Protein AF-A0AAU9R3P9-F1 (afdb_monomer_lite)

InterPro domains:
  IPR001670 Alcohol dehydrogenase, iron-type/glycerol dehydrogenase GldA [PF00465] (231-424)
  IPR016161 Aldehyde/histidinol dehydrogenase [SSF53720] (2-227)
  IPR016163 Aldehyde dehydrogenase, C-terminal [G3DSA:3.40.309.10] (1-178)
  IPR034789 Bifunctional aldehyde-alcohol dehydrogenase, C-terminal domain [cd08178] (229-650)
  IPR039697 Iron-type alcohol dehydrogenase-like [PTHR11496] (228-653)
  IPR056798 Fe-containing alcohol dehydrogenase-like, C-terminal [PF25137] (436-652)

Secondary structure (DSSP, 8-state):
-HHHHHHHHHHHHGGGG-STTS-SEEEEEHHHHHHHHHHHHHTTEEE--GGGHHHHHHHHB-TTSPBPTTTTT--HHHHHHHHT-PPPTT--EEEEE--GGGBTBGGGS---SSEEEEEEESSHHHHHHHHHHHIIIIITEEEEEE--S-T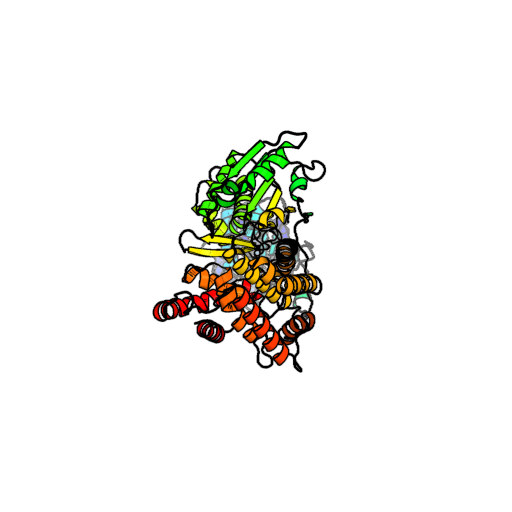T-THHHHHHHHS-EEEEEESS-HHHHTT-SSS-TTS---SSB--TGGGTSS--SB--GGGG----------PPP------SEEEESTTGGGGGG-TTT---SEEEEEE-HHHHHTTHHHHHHHHHHTSSSPPEEEEE--PPSS-BHHHHHHHHHHHHHH--SEEEEEESHHHHHHHHHHHHHHHHHTTSPTTGGG-HHHHHHHHHHHT---SSGGG-SS-PPPP-S-EEEEEE-SSS--GGGSSEEEEE-TTT--EEEEE-GGGS-SEEEE-GGGTTT--HHHHHHHHHHHHHHHHHHHHSTT--TTTHHHHHHHHHHHHHHHHHHHH--TTS--HHHHHHHHHHHHHHHHHHHHHHHH---HHHHHHHHHHHHH---HHHHHHHHHHHHHHHHT--SS--B---TT--S--HHHHHHHHHHHTT---SSHHHHHHHHHHHHHHHHHHTT----TGGGT--HHHHHHHHHHHHHHHHTSGGGGGSSB---HHHHHHHHHHT-

Radius of gyration: 39.22 Å; chains: 1; bounding box: 94×44×102 Å

pLDDT: mean 94.57, std 3.92, range [74.31, 98.88]

Organism: NCBI:txid83684

Foldseek 3Di:
DLLVLVLLVVLCPVLQLLQQQHALEAEAEPVCVVVSVVSNVVQAEDEDDPVLVVLLLPQQADPVLDGDPVAASDWPCVSCVVSVHDDDPSHTAYEYEDELVPCQGSSLERGNHSYYYYYYANDLVSSLVSQQSSCLRHNAQAEDEDEDPDPPPCVQVVSVVSHRHLYYHYSHRRSVPSQDDPPDPPADHASAADSDVRNPDHDSGHDDVVVVDPDDDDDDQDDDDADQFWAQAEAEEAPSLLVLLDVVNDDWAEEEEFEELVCVVVCVVVSNVVSQVNHPHRHHYDYDHHQDVQAAPVVLLVSLVVCLVRVGQEYEFEEAQSSLQSSLSSQLLNQVCVPDDPCCSVDPVSVVVVVVQQLDFDLDLVPRPDDRDADDRHAYEYEYLALAALSQTAQWHWHAYPPPRAIGIGGDSSSHGNYYHLHLVSNQPPALVRLQLRLLNLLQLLLFLLQWPQNDPVQNVLSLQLNLLSLVQSLLCSVADSVDGDPSNSVSSSSSSSSSNSSSSSCSRRPGALLQLQLSLCCSLPVDDSSLSSLLLVLLLLLLLLDDDPFAFQDDSRNPDSCSLVSQLVSLVSNVFDDPDSSRSSVSSSVSSVVVCVSSVRDNAPVVVPDDPVSLVVSLVVSLVSSLVDSRHNGGRTNDDSVRSSVSSVVRD

Structure (mmCIF, N/CA/C/O backbone):
data_AF-A0AAU9R3P9-F1
#
_entry.id   AF-A0AAU9R3P9-F1
#
loop_
_atom_site.group_PDB
_atom_site.id
_atom_site.type_symbol
_atom_site.label_atom_id
_atom_site.label_alt_id
_atom_site.label_comp_id
_atom_site.label_asym_id
_atom_site.label_entity_id
_atom_site.label_seq_id
_atom_site.pdbx_PDB_ins_code
_atom_site.Cartn_x
_atom_site.Cartn_y
_atom_site.Cartn_z
_atom_site.occupancy
_atom_site.B_iso_or_equiv
_atom_site.auth_seq_id
_atom_site.auth_comp_id
_atom_site.auth_asym_id
_atom_site.auth_atom_id
_atom_site.pdbx_PDB_model_num
ATOM 1 N N . MET A 1 1 ? -53.614 5.008 29.819 1.00 91.81 1 MET A N 1
ATOM 2 C CA . MET A 1 1 ? -53.687 5.827 31.048 1.00 91.81 1 MET A CA 1
ATOM 3 C C . MET A 1 1 ? -53.777 4.942 32.279 1.00 91.81 1 MET A C 1
ATOM 5 O O . MET A 1 1 ? -52.931 5.101 33.139 1.00 91.81 1 MET A O 1
ATOM 9 N N . ASP A 1 2 ? -54.703 3.973 32.334 1.00 95.38 2 ASP A N 1
ATOM 10 C CA . ASP A 1 2 ? -54.806 3.041 33.474 1.00 95.38 2 ASP A CA 1
ATOM 11 C C . ASP A 1 2 ? -53.493 2.323 33.787 1.00 95.38 2 ASP A C 1
ATOM 13 O O . ASP A 1 2 ? -53.038 2.381 34.923 1.00 95.38 2 ASP A O 1
ATOM 17 N N . ARG A 1 3 ? -52.843 1.738 32.768 1.00 95.62 3 ARG A N 1
ATOM 18 C CA . ARG A 1 3 ? -51.519 1.112 32.917 1.00 95.62 3 ARG A CA 1
ATOM 19 C C . ARG A 1 3 ? -50.468 2.092 33.435 1.00 95.62 3 ARG A C 1
ATOM 21 O O . ARG A 1 3 ? -49.790 1.780 34.392 1.00 95.62 3 ARG A O 1
ATOM 28 N N . ALA A 1 4 ? -50.387 3.292 32.861 1.00 96.06 4 ALA A N 1
ATOM 29 C CA . ALA A 1 4 ? -49.415 4.303 33.282 1.00 96.06 4 ALA A CA 1
ATOM 30 C C . ALA A 1 4 ? -49.564 4.698 34.764 1.00 96.06 4 ALA A C 1
ATOM 32 O O . ALA A 1 4 ? -48.572 4.956 35.432 1.00 96.06 4 ALA A O 1
ATOM 33 N N . VAL A 1 5 ? -50.799 4.746 35.276 1.00 97.25 5 VAL A N 1
ATOM 34 C CA . VAL A 1 5 ? -51.077 4.989 36.701 1.00 97.25 5 VAL A CA 1
ATOM 35 C C . VAL A 1 5 ? -50.683 3.777 37.548 1.00 97.25 5 VAL A C 1
ATOM 37 O O . VAL A 1 5 ? -50.031 3.945 38.573 1.00 97.25 5 VAL A O 1
ATOM 40 N N . GLU A 1 6 ? -51.061 2.566 37.129 1.00 96.50 6 GLU A N 1
ATOM 41 C CA . GLU A 1 6 ? -50.718 1.332 37.851 1.00 96.50 6 GLU A CA 1
ATOM 42 C C . GLU A 1 6 ? -49.212 1.084 37.901 1.00 96.50 6 GLU A C 1
ATOM 44 O O . GLU A 1 6 ? -48.701 0.786 38.971 1.00 96.50 6 GLU A O 1
ATOM 49 N N . ASP A 1 7 ? -48.492 1.261 36.794 1.00 96.88 7 ASP A N 1
ATOM 50 C CA . ASP A 1 7 ? -47.044 1.061 36.717 1.00 96.88 7 ASP A CA 1
ATOM 51 C C . ASP A 1 7 ? -46.312 2.013 37.673 1.00 96.88 7 ASP A C 1
ATOM 53 O O . ASP A 1 7 ? -45.493 1.570 38.479 1.00 96.88 7 ASP A O 1
ATOM 57 N N . ILE A 1 8 ? -46.666 3.305 37.663 1.00 96.75 8 ILE A N 1
ATOM 58 C CA . ILE A 1 8 ? -46.080 4.285 38.588 1.00 96.75 8 ILE A CA 1
ATOM 59 C C . ILE A 1 8 ? -46.396 3.899 40.037 1.00 96.75 8 ILE A C 1
ATOM 61 O O . ILE A 1 8 ? -45.496 3.868 40.870 1.00 96.75 8 ILE A O 1
ATOM 65 N N . LEU A 1 9 ? -47.651 3.584 40.374 1.00 96.81 9 LEU A N 1
ATOM 66 C CA . LEU A 1 9 ? -48.012 3.217 41.749 1.00 96.81 9 LEU A CA 1
ATOM 67 C C . LEU A 1 9 ? -47.352 1.911 42.196 1.00 96.81 9 LEU A C 1
ATOM 69 O O . LEU A 1 9 ? -46.888 1.831 43.331 1.00 96.81 9 LEU A O 1
ATOM 73 N N . LEU A 1 10 ? -47.282 0.910 41.321 1.00 96.38 10 LEU A N 1
ATOM 74 C CA . LEU A 1 10 ? -46.590 -0.350 41.562 1.00 96.38 10 LEU A CA 1
ATOM 75 C C . LEU A 1 10 ? -45.122 -0.086 41.885 1.00 96.38 10 LEU A C 1
ATOM 77 O O . LEU A 1 10 ? -44.631 -0.564 42.901 1.00 96.38 10 LEU A O 1
ATOM 81 N N . SER A 1 11 ? -44.454 0.724 41.067 1.00 95.19 11 SER A N 1
ATOM 82 C CA . SER A 1 11 ? -43.058 1.105 41.258 1.00 95.19 11 SER A CA 1
ATOM 83 C C . SER A 1 11 ? -42.848 1.899 42.554 1.00 95.19 11 SER A C 1
ATOM 85 O O . SER A 1 11 ? -41.958 1.582 43.341 1.00 95.19 11 SER A O 1
ATOM 87 N N . LYS A 1 12 ? -43.733 2.861 42.869 1.00 95.81 12 LYS A N 1
ATOM 88 C CA . LYS A 1 12 ? -43.656 3.634 44.121 1.00 95.81 12 LYS A CA 1
ATOM 89 C C . LYS A 1 12 ? -43.909 2.793 45.378 1.00 95.81 12 LYS A C 1
ATOM 91 O O . LYS A 1 12 ? -43.341 3.082 46.434 1.00 95.81 12 LYS A O 1
ATOM 96 N N . ARG A 1 13 ? -44.763 1.775 45.287 1.00 95.62 13 ARG A N 1
ATOM 97 C CA . ARG A 1 13 ? -45.092 0.862 46.394 1.00 95.62 13 ARG A CA 1
ATOM 98 C C . ARG A 1 13 ? -44.073 -0.253 46.561 1.00 95.62 13 ARG A C 1
ATOM 100 O O . ARG A 1 13 ? -43.902 -0.751 47.673 1.00 95.62 13 ARG A O 1
ATOM 107 N N . PHE A 1 14 ? -43.411 -0.653 45.480 1.00 94.56 14 PHE A N 1
ATOM 108 C CA . PHE A 1 14 ? -42.404 -1.699 45.512 1.00 94.56 14 PHE A CA 1
ATOM 109 C C . PHE A 1 14 ? -41.240 -1.277 46.412 1.00 94.56 14 PHE A C 1
ATOM 111 O O . PHE A 1 14 ? -40.575 -0.273 46.159 1.00 94.56 14 PHE A O 1
ATOM 118 N N . ASP A 1 15 ? -41.061 -2.014 47.510 1.00 92.19 15 ASP A N 1
ATOM 119 C CA . ASP A 1 15 ? -40.084 -1.725 48.567 1.00 92.19 15 ASP A CA 1
ATOM 120 C C . ASP A 1 15 ? -40.103 -0.254 49.039 1.00 92.19 15 ASP A C 1
ATOM 122 O O . ASP A 1 15 ? -39.068 0.370 49.266 1.00 92.19 15 ASP A O 1
ATOM 126 N N . ASN A 1 16 ? -41.303 0.348 49.098 1.00 94.38 16 ASN A N 1
ATOM 127 C CA . ASN A 1 16 ? -41.510 1.769 49.406 1.00 94.38 16 ASN A CA 1
ATOM 128 C C . ASN A 1 16 ? -40.603 2.721 48.594 1.00 94.38 16 ASN A C 1
ATOM 130 O O . ASN A 1 16 ? -40.129 3.727 49.123 1.00 94.38 16 ASN A O 1
ATOM 134 N N . SER A 1 17 ? -40.367 2.428 47.309 1.00 93.00 17 SER A N 1
ATOM 135 C CA . SER A 1 17 ? -39.492 3.198 46.409 1.00 93.00 17 SER A CA 1
ATOM 136 C C . SER A 1 17 ? -38.008 3.235 46.792 1.00 93.00 17 SER A C 1
ATOM 138 O O . SER A 1 17 ? -37.302 4.156 46.380 1.00 93.00 17 SER A O 1
ATOM 140 N N . MET A 1 18 ? -37.519 2.281 47.585 1.00 90.94 18 MET A N 1
ATOM 141 C CA . MET A 1 18 ? -36.104 2.227 47.973 1.00 90.94 18 MET A CA 1
ATOM 142 C C . MET A 1 18 ? -35.176 1.930 46.785 1.00 90.94 18 MET A C 1
ATOM 144 O O . MET A 1 18 ? -34.020 2.349 46.774 1.00 90.94 18 MET A O 1
ATOM 148 N N . VAL A 1 19 ? -35.685 1.242 45.760 1.00 90.31 19 VAL A N 1
ATOM 149 C CA . VAL A 1 19 ? -34.927 0.878 44.556 1.00 90.31 19 VAL A CA 1
ATOM 150 C C . VAL A 1 19 ? -34.511 2.132 43.780 1.00 90.31 19 VAL A C 1
ATOM 152 O O . VAL A 1 19 ? -35.356 2.959 43.438 1.00 90.31 19 VAL A O 1
ATOM 155 N N . CYS A 1 20 ? -33.228 2.244 43.426 1.00 85.44 20 CYS A N 1
ATOM 156 C CA . CYS A 1 20 ? -32.659 3.423 42.755 1.00 85.44 20 CYS A CA 1
ATOM 157 C C . CYS A 1 20 ? -33.290 3.744 41.390 1.00 85.44 20 CYS A C 1
ATOM 159 O O . CYS A 1 20 ? -33.312 4.897 40.972 1.00 85.44 20 CYS A O 1
ATOM 161 N N . ALA A 1 21 ? -33.827 2.739 40.692 1.00 90.19 21 ALA A N 1
ATOM 162 C CA . ALA A 1 21 ? -34.501 2.939 39.414 1.00 90.19 21 ALA A CA 1
ATOM 163 C C . ALA A 1 21 ? -35.884 3.596 39.550 1.00 90.19 21 ALA A C 1
ATOM 165 O O . ALA A 1 21 ? -36.394 4.077 38.550 1.00 90.19 21 ALA A O 1
ATOM 166 N N . THR A 1 22 ? -36.482 3.644 40.745 1.00 93.44 22 THR A N 1
ATOM 167 C CA . THR A 1 22 ? -37.861 4.117 40.948 1.00 93.44 22 THR A CA 1
ATOM 168 C C . THR A 1 22 ? -38.086 5.547 40.441 1.00 93.44 22 THR A C 1
ATOM 170 O O . THR A 1 22 ? -37.246 6.432 40.615 1.00 93.44 22 THR A O 1
ATOM 173 N N . GLU A 1 23 ? -39.271 5.813 39.890 1.00 94.69 23 GLU A N 1
ATOM 174 C CA . GLU A 1 23 ? -39.679 7.127 39.408 1.00 94.69 23 GLU A CA 1
ATOM 175 C C . GLU A 1 23 ? -39.674 8.140 40.562 1.00 94.69 23 GLU A C 1
ATOM 177 O O . GLU A 1 23 ? -40.444 8.075 41.530 1.00 94.69 23 GLU A O 1
ATOM 182 N N . ASN A 1 24 ? -38.784 9.122 40.448 1.00 95.12 24 ASN A N 1
ATOM 183 C CA . ASN A 1 24 ? -38.712 10.254 41.370 1.00 95.12 24 ASN A CA 1
ATOM 184 C C . ASN A 1 24 ? -39.645 11.396 40.946 1.00 95.12 24 ASN A C 1
ATOM 186 O O . ASN A 1 24 ? -40.074 12.194 41.788 1.00 95.12 24 ASN A O 1
ATOM 190 N N . SER A 1 25 ? -39.957 11.465 39.651 1.00 96.81 25 SER A N 1
ATOM 191 C CA . SER A 1 25 ? -40.741 12.528 39.034 1.00 96.81 25 SER A CA 1
ATOM 192 C C . SER A 1 25 ? -41.579 11.977 37.880 1.00 96.81 25 SER A C 1
ATOM 194 O O . SER A 1 25 ? -41.093 11.166 37.099 1.00 96.81 25 SER A O 1
ATOM 196 N N . ALA A 1 26 ? -42.810 12.458 37.743 1.00 97.56 26 ALA A N 1
ATOM 197 C CA . ALA A 1 26 ? -43.695 12.217 36.613 1.00 97.56 26 ALA A CA 1
ATOM 198 C C . ALA A 1 26 ? -43.897 13.522 35.831 1.00 97.56 26 ALA A C 1
ATOM 200 O O . ALA A 1 26 ? -44.191 14.568 36.412 1.00 97.56 26 ALA A O 1
ATOM 201 N N . VAL A 1 27 ? -43.756 13.459 34.509 1.00 98.12 27 VAL A N 1
ATOM 202 C CA . VAL A 1 27 ? -44.003 14.580 33.595 1.00 98.12 27 VAL A CA 1
ATOM 203 C C . VAL A 1 27 ? -45.183 14.198 32.711 1.00 98.12 27 VAL A C 1
ATOM 205 O O . VAL A 1 27 ? -45.115 13.208 31.989 1.00 98.12 27 VAL A O 1
ATOM 208 N N . VAL A 1 28 ? -46.283 14.944 32.806 1.00 98.00 28 VAL A N 1
ATOM 209 C CA . VAL A 1 28 ? -47.566 14.569 32.196 1.00 98.00 28 VAL A CA 1
ATOM 210 C C . VAL A 1 28 ? -48.052 15.682 31.274 1.00 98.00 28 VAL A C 1
ATOM 212 O O . VAL A 1 28 ? -48.094 16.848 31.672 1.00 98.00 28 VAL A O 1
ATOM 215 N N . GLU A 1 29 ? -48.431 15.328 30.045 1.00 96.94 29 GLU A N 1
ATOM 216 C CA . GLU A 1 29 ? -48.928 16.288 29.054 1.00 96.94 29 GLU A CA 1
ATOM 217 C C . GLU A 1 29 ? -50.248 16.940 29.498 1.00 96.94 29 GLU A C 1
ATOM 219 O O . GLU A 1 29 ? -51.163 16.286 30.015 1.00 96.94 29 GLU A O 1
ATOM 224 N N . ALA A 1 30 ? -50.369 18.245 29.250 1.00 97.06 30 ALA A N 1
ATOM 225 C CA . ALA A 1 30 ? -51.489 19.069 29.685 1.00 97.06 30 ALA A CA 1
ATOM 226 C C . ALA A 1 30 ? -52.885 18.518 29.322 1.00 97.06 30 ALA A C 1
ATOM 228 O O . ALA A 1 30 ? -53.753 18.592 30.195 1.00 97.06 30 ALA A O 1
ATOM 229 N N . PRO A 1 31 ? -53.128 17.928 28.127 1.00 96.25 31 PRO A N 1
ATOM 230 C CA . PRO A 1 31 ? -54.450 17.413 27.755 1.00 96.25 31 PRO A CA 1
ATOM 231 C C . PRO A 1 31 ? -54.956 16.252 28.621 1.00 96.25 31 PRO A C 1
ATOM 233 O O . PRO A 1 31 ? -56.162 16.020 28.685 1.00 96.25 31 PRO A O 1
ATOM 236 N N . ILE A 1 32 ? -54.057 15.503 29.269 1.00 96.19 32 ILE A N 1
ATOM 237 C CA . ILE A 1 32 ? -54.408 14.322 30.076 1.00 96.19 32 ILE A CA 1
ATOM 238 C C . ILE A 1 32 ? -54.135 14.505 31.573 1.00 96.19 32 ILE A C 1
ATOM 240 O O . ILE A 1 32 ? -54.526 13.644 32.360 1.00 96.19 32 ILE A O 1
ATOM 244 N N . TYR A 1 33 ? -53.494 15.610 31.963 1.00 97.81 33 TYR A N 1
ATOM 245 C CA . TYR A 1 33 ? -52.999 15.861 33.318 1.00 97.81 33 TYR A CA 1
ATOM 246 C C . TYR A 1 33 ? -54.072 15.703 34.399 1.00 97.81 33 TYR A C 1
ATOM 248 O O . TYR A 1 33 ? -53.906 14.900 35.314 1.00 97.81 33 TYR A O 1
ATOM 256 N N . ASP A 1 34 ? -55.187 16.429 34.280 1.00 97.50 34 ASP A N 1
ATOM 257 C CA . ASP A 1 34 ? -56.200 16.490 35.342 1.00 97.50 34 ASP A CA 1
ATOM 258 C C . ASP A 1 34 ? -56.868 15.116 35.540 1.00 97.50 34 ASP A C 1
ATOM 260 O O . ASP A 1 34 ? -57.086 14.667 36.667 1.00 97.50 34 ASP A O 1
ATOM 264 N N . LYS A 1 35 ? -57.109 14.396 34.434 1.00 97.75 35 LYS A N 1
ATOM 265 C CA . LYS A 1 35 ? -57.642 13.029 34.460 1.00 97.75 35 LYS A CA 1
ATOM 266 C C . LYS A 1 35 ? -56.644 12.048 35.080 1.00 97.75 35 LYS A C 1
ATOM 268 O O . LYS A 1 35 ? -57.033 11.246 35.924 1.00 97.75 35 LYS A O 1
ATOM 273 N N . TRP A 1 36 ? -55.373 12.113 34.683 1.00 97.94 36 TRP A N 1
ATOM 274 C CA . TRP A 1 36 ? -54.317 11.265 35.240 1.00 97.94 36 TRP A CA 1
ATOM 275 C C . TRP A 1 36 ? -54.146 11.498 36.749 1.00 97.94 36 TRP A C 1
ATOM 277 O O . TRP A 1 36 ? -54.081 10.537 37.513 1.00 97.94 36 TRP A O 1
ATOM 287 N N . LEU A 1 37 ? -54.157 12.760 37.191 1.00 97.94 37 LEU A N 1
ATOM 288 C CA . LEU A 1 37 ? -54.019 13.129 38.600 1.00 97.94 37 LEU A CA 1
ATOM 289 C C . LEU A 1 37 ? -55.195 12.619 39.441 1.00 97.94 37 LEU A C 1
ATOM 291 O O . LEU A 1 37 ? -54.985 12.110 40.542 1.00 97.94 37 LEU A O 1
ATOM 295 N N . GLN A 1 38 ? -56.424 12.712 38.924 1.00 97.88 38 GLN A N 1
ATOM 296 C CA . GLN A 1 38 ? -57.592 12.133 39.587 1.00 97.88 38 GLN A CA 1
ATOM 297 C C . GLN A 1 38 ? -57.449 10.611 39.729 1.00 97.88 38 GLN A C 1
ATOM 299 O O . GLN A 1 38 ? -57.604 10.088 40.828 1.00 97.88 38 GLN A O 1
ATOM 304 N N . MET A 1 39 ? -57.053 9.912 38.661 1.00 98.19 39 MET A N 1
ATOM 305 C CA . MET A 1 39 ? -56.862 8.456 38.686 1.00 98.19 39 MET A CA 1
ATOM 306 C C . MET A 1 39 ? -55.775 8.008 39.674 1.00 98.19 39 MET A C 1
ATOM 308 O O . MET A 1 39 ? -55.949 7.000 40.357 1.00 98.19 39 MET A O 1
ATOM 312 N N . MET A 1 40 ? -54.667 8.751 39.780 1.00 98.06 40 MET A N 1
ATOM 313 C CA . MET A 1 40 ? -53.643 8.507 40.803 1.00 98.06 40 MET A CA 1
ATOM 314 C C . MET A 1 40 ? -54.239 8.630 42.211 1.00 98.06 40 MET A C 1
ATOM 316 O O . MET A 1 40 ? -54.001 7.776 43.068 1.00 98.06 40 MET A O 1
ATOM 320 N N . GLN A 1 41 ? -55.037 9.677 42.451 1.00 97.25 41 GLN A N 1
ATOM 321 C CA . GLN A 1 41 ? -55.662 9.904 43.752 1.00 97.25 41 GLN A CA 1
ATOM 322 C C . GLN A 1 41 ? -56.688 8.826 44.109 1.00 97.25 41 GLN A C 1
ATOM 324 O O . GLN A 1 41 ? -56.682 8.334 45.241 1.00 97.25 41 GLN A O 1
ATOM 329 N N . ASP A 1 42 ? -57.523 8.412 43.160 1.00 97.06 42 ASP A N 1
ATOM 330 C CA . ASP A 1 42 ? -58.526 7.359 43.359 1.00 97.06 42 ASP A CA 1
ATOM 331 C C . ASP A 1 42 ? -57.883 6.026 43.766 1.00 97.06 42 ASP A C 1
ATOM 333 O O . ASP A 1 42 ? -58.467 5.251 44.519 1.00 97.06 42 ASP A O 1
ATOM 337 N N . LYS A 1 43 ? -56.643 5.785 43.325 1.00 96.50 43 LYS A N 1
ATOM 338 C CA . LYS A 1 43 ? -55.887 4.558 43.600 1.00 96.50 43 LYS A CA 1
ATOM 339 C C . LYS A 1 43 ? -54.931 4.645 44.789 1.00 96.50 43 LYS A C 1
ATOM 341 O O . LYS A 1 43 ? -54.086 3.768 44.934 1.00 96.50 43 LYS A O 1
ATOM 346 N N . GLY A 1 44 ? -55.060 5.653 45.654 1.00 94.38 44 GLY A N 1
ATOM 347 C CA . GLY A 1 44 ? -54.313 5.737 46.921 1.00 94.38 44 GLY A CA 1
ATOM 348 C C . GLY A 1 44 ? -53.180 6.767 46.953 1.00 94.38 44 GLY A C 1
ATOM 349 O O . GLY A 1 44 ? -52.598 6.994 48.012 1.00 94.38 44 GLY A O 1
ATOM 350 N N . ALA A 1 45 ? -52.910 7.483 45.857 1.00 97.56 45 ALA A N 1
ATOM 351 C CA . ALA A 1 45 ? -52.016 8.636 45.921 1.00 97.56 45 ALA A CA 1
ATOM 352 C C . ALA A 1 45 ? -52.701 9.841 46.596 1.00 97.56 45 ALA A C 1
ATOM 354 O O . ALA A 1 45 ? -53.929 9.999 46.573 1.00 97.56 45 ALA A O 1
ATOM 355 N N . TYR A 1 46 ? -51.910 10.718 47.203 1.00 97.88 46 TYR A N 1
ATOM 356 C CA . TYR A 1 46 ? -52.382 11.915 47.885 1.00 97.88 46 TYR A CA 1
ATOM 357 C C . TYR A 1 46 ? -51.652 13.144 47.364 1.00 97.88 46 TYR A C 1
ATOM 359 O O . TYR A 1 46 ? -50.443 13.272 47.545 1.00 97.88 46 TYR A O 1
ATOM 367 N N . LEU A 1 47 ? -52.394 14.055 46.731 1.00 97.62 47 LEU A N 1
ATOM 368 C CA . LEU A 1 47 ? -51.872 15.371 46.392 1.00 97.62 47 LEU A CA 1
ATOM 369 C C . LEU A 1 47 ? -51.699 16.180 47.675 1.00 97.62 47 LEU A C 1
ATOM 371 O O . LEU A 1 47 ? -52.674 16.585 48.311 1.00 97.62 47 LEU A O 1
ATOM 375 N N . VAL A 1 48 ? -50.446 16.394 48.060 1.00 97.44 48 VAL A N 1
ATOM 376 C CA . VAL A 1 48 ? -50.121 17.095 49.296 1.00 97.44 48 VAL A CA 1
ATOM 377 C C . VAL A 1 48 ? -50.523 18.573 49.159 1.00 97.44 48 VAL A C 1
ATOM 379 O O . VAL A 1 48 ? -50.257 19.199 48.132 1.00 97.44 48 VAL A O 1
ATOM 382 N N . PRO A 1 49 ? -51.150 19.191 50.174 1.00 96.44 49 PRO A N 1
ATOM 383 C CA . PRO A 1 49 ? -51.380 20.631 50.170 1.00 96.44 49 PRO A CA 1
ATOM 384 C C . PRO A 1 49 ? -50.055 21.408 50.162 1.00 96.44 49 PRO A C 1
ATOM 386 O O . PRO A 1 49 ? -49.177 21.141 50.980 1.00 96.44 49 PRO A O 1
ATOM 389 N N . LYS A 1 50 ? -49.931 22.444 49.319 1.00 95.19 50 LYS A N 1
ATOM 390 C CA . LYS A 1 50 ? -48.690 23.246 49.183 1.00 95.19 50 LYS A CA 1
ATOM 391 C C . LYS A 1 50 ? -48.136 23.788 50.510 1.00 95.19 50 LYS A C 1
ATOM 393 O O . LYS A 1 50 ? -46.926 23.899 50.667 1.00 95.19 50 LYS A O 1
ATOM 398 N N . LYS A 1 51 ? -49.003 24.071 51.490 1.00 95.38 51 LYS A N 1
ATOM 399 C CA . LYS A 1 51 ? -48.616 24.513 52.846 1.00 95.38 51 LYS A CA 1
ATOM 400 C C . LYS A 1 51 ? -47.741 23.504 53.610 1.00 95.38 51 LYS A C 1
ATOM 402 O O . LYS A 1 51 ? -47.034 23.901 54.530 1.00 95.38 51 LYS A O 1
ATOM 407 N N . ASP A 1 52 ? -47.803 22.223 53.250 1.00 96.62 52 ASP A N 1
ATOM 408 C CA . ASP A 1 52 ? -47.096 21.132 53.928 1.00 96.62 52 ASP A CA 1
ATOM 409 C C . ASP A 1 52 ? -45.852 20.657 53.148 1.00 96.62 52 ASP A C 1
ATOM 411 O O . ASP A 1 52 ? -45.094 19.830 53.654 1.00 96.62 52 ASP A O 1
ATOM 415 N N . TYR A 1 53 ? -45.584 21.216 51.957 1.00 96.75 53 TYR A N 1
ATOM 416 C CA . TYR A 1 53 ? -44.416 20.867 51.132 1.00 96.75 53 TYR A CA 1
ATOM 417 C C . TYR A 1 53 ? -43.103 21.080 51.880 1.00 96.75 53 TYR A C 1
ATOM 419 O O . TYR A 1 53 ? -42.264 20.186 51.905 1.00 96.75 53 TYR A O 1
ATOM 427 N N . GLN A 1 54 ? -42.942 22.246 52.513 1.00 95.75 54 GLN A N 1
ATOM 428 C CA . GLN A 1 54 ? -41.697 22.613 53.186 1.00 95.75 54 GLN A CA 1
ATOM 429 C C . GLN A 1 54 ? -41.382 21.670 54.352 1.00 95.75 54 GLN A C 1
ATOM 431 O O . GLN A 1 54 ? -40.250 21.225 54.489 1.00 95.75 54 GLN A O 1
ATOM 436 N N . LYS A 1 55 ? -42.395 21.292 55.143 1.00 96.19 55 LYS A N 1
ATOM 437 C CA . LYS A 1 55 ? -42.225 20.358 56.266 1.00 96.19 55 LYS A CA 1
ATOM 438 C C . LYS A 1 55 ? -41.701 19.002 55.799 1.00 96.19 55 LYS A C 1
ATOM 440 O O . LYS A 1 55 ? -40.770 18.461 56.386 1.00 96.19 55 LYS A O 1
ATOM 445 N N . LEU A 1 56 ? -42.292 18.468 54.729 1.00 96.44 56 LEU A N 1
ATOM 446 C CA . LEU A 1 56 ? -41.869 17.197 54.143 1.00 96.44 56 LEU A CA 1
ATOM 447 C C . LEU A 1 56 ? -40.492 17.328 53.491 1.00 96.44 56 LEU A C 1
ATOM 449 O O . LEU A 1 56 ? -39.657 16.452 53.674 1.00 96.44 56 LEU A O 1
ATOM 453 N N . ALA A 1 57 ? -40.217 18.428 52.790 1.00 95.69 57 ALA A N 1
ATOM 454 C CA . ALA A 1 57 ? -38.913 18.677 52.187 1.00 95.69 57 ALA A CA 1
ATOM 455 C C . ALA A 1 57 ? -37.791 18.762 53.239 1.00 95.69 57 ALA A C 1
ATOM 457 O O . ALA A 1 57 ? -36.734 18.162 53.064 1.00 95.69 57 ALA A O 1
ATOM 458 N N . ASP A 1 58 ? -38.012 19.463 54.350 1.00 94.69 58 ASP A N 1
ATOM 459 C CA . ASP A 1 58 ? -37.013 19.599 55.414 1.00 94.69 58 ASP A CA 1
ATOM 460 C C . ASP A 1 58 ? -36.803 18.310 56.202 1.00 94.69 58 ASP A C 1
ATOM 462 O O . ASP A 1 58 ? -35.688 18.029 56.638 1.00 94.69 58 ASP A O 1
ATOM 466 N N . PHE A 1 59 ? -37.850 17.500 56.345 1.00 95.38 59 PHE A N 1
ATOM 467 C CA . PHE A 1 59 ? -37.736 16.199 56.989 1.00 95.38 59 PHE A CA 1
ATOM 468 C C . PHE A 1 59 ? -37.059 15.151 56.091 1.00 95.38 59 PHE A C 1
ATOM 470 O O . PHE A 1 59 ? -36.238 14.366 56.566 1.00 95.38 59 PHE A O 1
ATOM 477 N N . VAL A 1 60 ? -37.378 15.129 54.793 1.00 95.56 60 VAL A N 1
ATOM 478 C CA . VAL A 1 60 ? -36.899 14.103 53.852 1.00 95.56 60 VAL A CA 1
ATOM 479 C C . VAL A 1 60 ? -35.474 14.367 53.376 1.00 95.56 60 VAL A C 1
ATOM 481 O O . VAL A 1 60 ? -34.719 13.412 53.218 1.00 95.56 60 VAL A O 1
ATOM 484 N N . PHE A 1 61 ? -35.085 15.628 53.167 1.00 96.25 61 PHE A N 1
ATOM 485 C CA . PHE A 1 61 ? -33.805 15.972 52.543 1.00 96.25 61 PHE A CA 1
ATOM 486 C C . PHE A 1 61 ? -32.897 16.787 53.467 1.00 96.25 61 PHE A C 1
ATOM 488 O O . PHE A 1 61 ? -33.337 17.710 54.153 1.00 96.25 61 PHE A O 1
ATOM 495 N N . ASN A 1 62 ? -31.598 16.503 53.407 1.00 93.81 62 ASN A N 1
ATOM 496 C CA . ASN A 1 62 ? -30.559 17.326 54.024 1.00 93.81 62 ASN A CA 1
ATOM 497 C C . ASN A 1 62 ? -30.246 18.591 53.194 1.00 93.81 62 ASN A C 1
ATOM 499 O O . ASN A 1 62 ? -30.777 18.800 52.101 1.00 93.81 62 ASN A O 1
ATOM 503 N N . ASP A 1 63 ? -29.325 19.421 53.686 1.00 91.00 63 ASP A N 1
ATOM 504 C CA . ASP A 1 63 ? -28.913 20.675 53.030 1.00 91.00 63 ASP A CA 1
ATOM 505 C C . ASP A 1 63 ? -28.212 20.473 51.678 1.00 91.00 63 ASP A C 1
ATOM 507 O O . ASP A 1 63 ? -28.162 21.386 50.860 1.00 91.00 63 ASP A O 1
ATOM 511 N N . LYS A 1 64 ? -27.686 19.271 51.411 1.00 90.31 64 LYS A N 1
ATOM 512 C CA . LYS A 1 64 ? -27.121 18.886 50.106 1.00 90.31 64 LYS A CA 1
ATOM 513 C C . LYS A 1 64 ? -28.166 18.267 49.176 1.00 90.31 64 LYS A C 1
ATOM 515 O O . LYS A 1 64 ? -27.806 17.724 48.135 1.00 90.31 64 LYS A O 1
ATOM 520 N N . HIS A 1 65 ? -29.437 18.321 49.567 1.00 92.19 65 HIS A N 1
ATOM 521 C CA . HIS A 1 65 ? -30.571 17.748 48.853 1.00 92.19 65 HIS A CA 1
ATOM 522 C C . HIS A 1 65 ? -30.460 16.226 48.649 1.00 92.19 65 HIS A C 1
ATOM 524 O O . HIS A 1 65 ? -31.004 15.690 47.686 1.00 92.19 65 HIS A O 1
ATOM 530 N N . GLY A 1 66 ? -29.743 15.536 49.540 1.00 91.38 66 GLY A N 1
ATOM 531 C CA . GLY A 1 66 ? -29.749 14.077 49.633 1.00 91.38 66 GLY A CA 1
ATOM 532 C C . GLY A 1 66 ? -30.783 13.601 50.651 1.00 91.38 66 GLY A C 1
ATOM 533 O O . GLY A 1 66 ? -31.079 14.314 51.611 1.00 91.38 66 GLY A O 1
ATOM 534 N N . VAL A 1 67 ? -31.309 12.393 50.458 1.00 92.88 67 VAL A N 1
ATOM 535 C CA . VAL A 1 67 ? -32.292 11.780 51.363 1.00 92.88 67 VAL A CA 1
ATOM 536 C C . VAL A 1 67 ? -31.680 11.573 52.754 1.00 92.88 67 VAL A C 1
ATOM 538 O O . VAL A 1 67 ? -30.557 11.082 52.892 1.00 92.88 67 VAL A O 1
ATOM 541 N N . ASN A 1 68 ? -32.406 11.959 53.802 1.00 92.56 68 ASN A N 1
ATOM 542 C CA . ASN A 1 68 ? -32.006 11.738 55.186 1.00 92.56 68 ASN A CA 1
ATOM 543 C C . ASN A 1 68 ? -31.997 10.234 55.505 1.00 92.56 68 ASN A C 1
ATOM 545 O O . ASN A 1 68 ? -32.918 9.505 55.145 1.00 92.56 68 ASN A O 1
ATOM 549 N N . GLY A 1 69 ? -30.972 9.777 56.234 1.00 83.88 69 GLY A N 1
ATOM 550 C CA . GLY A 1 69 ? -30.732 8.356 56.528 1.00 83.88 69 GLY A CA 1
ATOM 551 C C . GLY A 1 69 ? -31.947 7.526 56.987 1.00 83.88 69 GLY A C 1
ATOM 552 O O . GLY A 1 69 ? -32.099 6.416 56.486 1.00 83.88 69 GLY A O 1
ATOM 553 N N . PRO A 1 70 ? -32.832 8.014 57.882 1.00 88.75 70 PRO A N 1
ATOM 554 C CA . PRO A 1 70 ? -33.985 7.234 58.334 1.00 88.75 70 PRO A CA 1
ATOM 555 C C . PRO A 1 70 ? -35.172 7.227 57.358 1.00 88.75 70 PRO A C 1
ATOM 557 O O . PRO A 1 70 ? -36.192 6.643 57.690 1.00 88.75 70 PRO A O 1
ATOM 560 N N . VAL A 1 71 ? -35.100 7.900 56.205 1.00 92.56 71 VAL A N 1
ATOM 561 C CA . VAL A 1 71 ? -36.260 8.099 55.315 1.00 92.56 71 VAL A CA 1
ATOM 562 C C . VAL A 1 71 ? -36.304 7.100 54.159 1.00 92.56 71 VAL A C 1
ATOM 564 O O . VAL A 1 71 ? -37.391 6.745 53.699 1.00 92.56 71 VAL A O 1
ATOM 567 N N . ALA A 1 72 ? -35.146 6.631 53.691 1.00 92.06 72 ALA A N 1
ATOM 568 C CA . ALA A 1 72 ? -35.071 5.723 52.550 1.00 92.06 72 ALA A CA 1
ATOM 569 C C . ALA A 1 72 ? -35.835 4.409 52.822 1.00 92.06 72 ALA A C 1
ATOM 571 O O . ALA A 1 72 ? -35.607 3.755 53.838 1.00 92.06 72 ALA A O 1
ATOM 572 N N . GLY A 1 73 ? -36.747 4.032 51.921 1.00 92.50 73 GLY A N 1
ATOM 573 C CA . GLY A 1 73 ? -37.559 2.811 52.019 1.00 92.50 73 GLY A CA 1
ATOM 574 C C . GLY A 1 73 ? -38.631 2.809 53.115 1.00 92.50 73 GLY A C 1
ATOM 575 O O . GLY A 1 73 ? -39.229 1.767 53.399 1.00 92.50 73 GLY A O 1
ATOM 576 N N . ILE A 1 74 ? -38.912 3.954 53.741 1.00 95.00 74 ILE A N 1
ATOM 577 C CA . ILE A 1 74 ? -39.940 4.062 54.779 1.00 95.00 74 ILE A CA 1
ATOM 578 C C . ILE A 1 74 ? -41.281 4.522 54.191 1.00 95.00 74 ILE A C 1
ATOM 580 O O . ILE A 1 74 ? -41.347 5.329 53.266 1.00 95.00 74 ILE A O 1
ATOM 584 N N . SER A 1 75 ? -42.380 3.997 54.741 1.00 95.88 75 SER A N 1
ATOM 585 C CA . SER A 1 75 ? -43.744 4.301 54.288 1.00 95.88 75 SER A CA 1
ATOM 586 C C . SER A 1 75 ? -44.094 5.796 54.366 1.00 95.88 75 SER A C 1
ATOM 588 O O . SER A 1 75 ? -43.691 6.496 55.300 1.00 95.88 75 SER A O 1
ATOM 590 N N . ALA A 1 76 ? -44.950 6.268 53.451 1.00 96.12 76 ALA A N 1
ATOM 591 C CA . ALA A 1 76 ? -45.444 7.649 53.450 1.00 96.12 76 ALA A CA 1
ATOM 592 C C . ALA A 1 76 ? -46.106 8.059 54.775 1.00 96.12 76 ALA A C 1
ATOM 594 O O . ALA A 1 76 ? -45.946 9.194 55.215 1.00 96.12 76 ALA A O 1
ATOM 595 N N . ARG A 1 77 ? -46.824 7.137 55.433 1.00 96.12 77 ARG A N 1
ATOM 596 C CA . ARG A 1 77 ? -47.498 7.403 56.712 1.00 96.12 77 ARG A CA 1
ATOM 597 C C . ARG A 1 77 ? -46.509 7.804 57.799 1.00 96.12 77 ARG A C 1
ATOM 599 O O . ARG A 1 77 ? -46.692 8.839 58.429 1.00 96.12 77 ARG A O 1
ATOM 606 N N . TRP A 1 78 ? -45.443 7.027 57.957 1.00 96.38 78 TRP A N 1
ATOM 607 C CA . TRP A 1 78 ? -44.403 7.314 58.940 1.00 96.38 78 TRP A CA 1
ATOM 608 C C . TRP A 1 78 ? -43.698 8.643 58.640 1.00 96.38 78 TRP A C 1
ATOM 610 O O . TRP A 1 78 ? -43.490 9.444 59.550 1.00 96.38 78 TRP A O 1
ATOM 620 N N . ILE A 1 79 ? -43.397 8.919 57.363 1.00 96.88 79 ILE A N 1
ATOM 621 C CA . ILE A 1 79 ? -42.793 10.191 56.931 1.00 96.88 79 ILE A CA 1
ATOM 622 C C . ILE A 1 79 ? -43.705 11.368 57.304 1.00 96.88 79 ILE A C 1
ATOM 624 O O . ILE A 1 79 ? -43.242 12.352 57.876 1.00 96.88 79 ILE A O 1
ATOM 628 N N . CYS A 1 80 ? -45.005 11.263 57.024 1.00 96.94 80 CYS A N 1
ATOM 629 C CA . CYS A 1 80 ? -45.988 12.282 57.378 1.00 96.94 80 CYS A CA 1
ATOM 630 C C . CYS A 1 80 ? -46.085 12.503 58.898 1.00 96.94 80 CYS A C 1
ATOM 632 O O . CYS A 1 80 ? -46.052 13.652 59.338 1.00 96.94 80 CYS A O 1
ATOM 634 N N . GLU A 1 81 ? -46.134 11.433 59.698 1.00 95.88 81 GLU A N 1
ATOM 635 C CA . GLU A 1 81 ? -46.183 11.509 61.167 1.00 95.88 81 GLU A CA 1
ATOM 636 C C . GLU A 1 81 ? -44.981 12.268 61.747 1.00 95.88 81 GLU A C 1
ATOM 638 O O . GLU A 1 81 ? -45.154 13.149 62.590 1.00 95.88 81 GLU A O 1
ATOM 643 N N . HIS A 1 82 ? -43.774 11.993 61.247 1.00 95.62 82 HIS A N 1
ATOM 644 C CA . HIS A 1 82 ? -42.544 12.618 61.741 1.00 95.62 82 HIS A CA 1
ATOM 645 C C . HIS A 1 82 ? -42.311 14.025 61.173 1.00 95.62 82 HIS A C 1
ATOM 647 O O . HIS A 1 82 ? -41.678 14.853 61.826 1.00 95.62 82 HIS A O 1
ATOM 653 N N . ALA A 1 83 ? -42.874 14.334 60.001 1.00 95.31 83 ALA A N 1
ATOM 654 C CA . ALA A 1 83 ? -42.878 15.680 59.426 1.00 95.31 83 ALA A CA 1
ATOM 655 C C . ALA A 1 83 ? -43.999 16.586 59.984 1.00 95.31 83 ALA A C 1
ATOM 657 O O . ALA A 1 83 ? -44.082 17.761 59.620 1.00 95.31 83 ALA A O 1
ATOM 658 N N . GLY A 1 84 ? -44.890 16.067 60.841 1.00 94.81 84 GLY A N 1
ATOM 659 C CA . GLY A 1 84 ? -46.021 16.827 61.385 1.00 94.81 84 GLY A CA 1
ATOM 660 C C . GLY A 1 84 ? -47.100 17.147 60.341 1.00 94.81 84 GLY A C 1
ATOM 661 O O . GLY A 1 84 ? -47.657 18.252 60.325 1.00 94.81 84 GLY A O 1
ATOM 662 N N . VAL A 1 85 ? -47.371 16.194 59.446 1.00 95.62 85 VAL A N 1
ATOM 663 C CA . VAL A 1 85 ? -48.381 16.265 58.383 1.00 95.62 85 VAL A CA 1
ATOM 664 C C . VAL A 1 85 ? -49.374 15.115 58.555 1.00 95.62 85 VAL A C 1
ATOM 666 O O . VAL A 1 85 ? -48.986 13.972 58.768 1.00 95.62 85 VAL A O 1
ATOM 669 N N . THR A 1 86 ? -50.674 15.388 58.456 1.00 93.62 86 THR A N 1
ATOM 670 C CA . THR A 1 86 ? -51.704 14.340 58.539 1.00 93.62 86 THR A CA 1
ATOM 671 C C . THR A 1 86 ? -51.941 13.716 57.165 1.00 93.62 86 THR A C 1
ATOM 673 O O . THR A 1 86 ? -52.337 14.413 56.229 1.00 93.62 86 THR A O 1
ATOM 676 N N . LEU A 1 87 ? -51.733 12.401 57.050 1.00 95.06 87 LEU A N 1
ATOM 677 C CA . LEU A 1 87 ? -52.043 11.622 55.850 1.00 95.06 87 LEU A CA 1
ATOM 678 C C . LEU A 1 87 ? -53.451 11.008 55.970 1.00 95.06 87 LEU A C 1
ATOM 680 O O . LEU A 1 87 ? -53.699 10.303 56.951 1.00 95.06 87 LEU A O 1
ATOM 684 N N . PRO A 1 88 ? -54.375 11.240 55.016 1.00 94.81 88 PRO A N 1
ATOM 685 C CA . PRO A 1 88 ? -55.693 10.609 55.039 1.00 94.81 88 PRO A CA 1
ATOM 686 C C . PRO A 1 88 ? -55.633 9.074 55.007 1.00 94.81 88 PRO A C 1
ATOM 688 O O . PRO A 1 88 ? -54.685 8.474 54.494 1.00 94.81 88 PRO A O 1
ATOM 691 N N . GLU A 1 89 ? -56.669 8.424 55.540 1.00 93.19 89 GLU A N 1
ATOM 692 C CA . GLU A 1 89 ? -56.775 6.964 55.517 1.00 93.19 89 GLU A CA 1
ATOM 693 C C . GLU A 1 89 ? -56.829 6.426 54.075 1.00 93.19 89 GLU A C 1
ATOM 695 O O . GLU A 1 89 ? -57.373 7.066 53.175 1.00 93.19 89 GLU A O 1
ATOM 700 N N . GLY A 1 90 ? -56.212 5.264 53.839 1.00 93.06 90 GLY A N 1
ATOM 701 C CA . GLY A 1 90 ? -56.130 4.648 52.509 1.00 93.06 90 GLY A CA 1
ATOM 702 C C . GLY A 1 90 ? -55.131 5.295 51.539 1.00 93.06 90 GLY A C 1
ATOM 703 O O . GLY A 1 90 ? -55.072 4.875 50.386 1.00 93.06 90 GLY A O 1
ATOM 704 N N . LYS A 1 91 ? -54.352 6.298 51.973 1.00 96.50 91 LYS A N 1
ATOM 705 C CA . LYS A 1 91 ? -53.311 6.943 51.156 1.00 96.50 91 LYS A CA 1
ATOM 706 C C . LYS A 1 91 ? -51.907 6.446 51.495 1.00 96.50 91 LYS A C 1
ATOM 708 O O . LYS A 1 91 ? -51.581 6.303 52.674 1.00 96.50 91 LYS A O 1
ATOM 713 N N . ASP A 1 92 ? -51.079 6.221 50.474 1.00 95.44 92 ASP A N 1
ATOM 714 C CA . ASP A 1 92 ? -49.747 5.608 50.620 1.00 95.44 92 ASP A CA 1
ATOM 715 C C . ASP A 1 92 ? -48.638 6.173 49.709 1.00 95.44 92 ASP A C 1
ATOM 717 O O . ASP A 1 92 ? -47.462 5.927 49.977 1.00 95.44 92 ASP A O 1
ATOM 721 N N . VAL A 1 93 ? -48.975 6.979 48.697 1.00 97.75 93 VAL A N 1
ATOM 722 C CA . VAL A 1 93 ? -48.011 7.685 47.828 1.00 97.75 93 VAL A CA 1
ATOM 723 C C . VAL A 1 93 ? -48.269 9.192 47.880 1.00 97.75 93 VAL A C 1
ATOM 725 O O . VAL A 1 93 ? -49.405 9.632 47.709 1.00 97.75 93 VAL A O 1
ATOM 728 N N . LEU A 1 94 ? -47.234 10.004 48.099 1.00 98.19 94 LEU A N 1
ATOM 729 C CA . LEU A 1 94 ? -47.341 11.465 48.204 1.00 98.19 94 LEU A CA 1
ATOM 730 C C . LEU A 1 94 ? -47.010 12.133 46.868 1.00 98.19 94 LEU A C 1
ATOM 732 O O . LEU A 1 94 ? -45.918 11.937 46.337 1.00 98.19 94 LEU A O 1
ATOM 736 N N . LEU A 1 95 ? -47.925 12.949 46.346 1.00 98.31 95 LEU A N 1
ATOM 737 C CA . LEU A 1 95 ? -47.741 13.708 45.110 1.00 98.31 95 LEU A CA 1
ATOM 738 C C . LEU A 1 95 ? -47.446 15.178 45.413 1.00 98.31 95 LEU A C 1
ATOM 740 O O . LEU A 1 95 ? -48.156 15.807 46.202 1.00 98.31 95 LEU A O 1
ATOM 744 N N . PHE A 1 96 ? -46.452 15.731 44.721 1.00 98.12 96 PHE A N 1
ATOM 745 C CA . PHE A 1 96 ? -46.090 17.147 44.787 1.00 98.12 96 PHE A CA 1
ATOM 746 C C . PHE A 1 96 ? -46.167 17.754 43.392 1.00 98.12 96 PHE A C 1
ATOM 748 O O . PHE A 1 96 ? -45.298 17.513 42.561 1.00 98.12 96 PHE A O 1
ATOM 755 N N . GLU A 1 97 ? -47.193 18.553 43.120 1.00 97.44 97 GLU A N 1
ATOM 756 C CA . GLU A 1 97 ? -47.240 19.367 41.903 1.00 97.44 97 GLU A CA 1
ATOM 757 C C . GLU A 1 97 ? -46.212 20.508 42.007 1.00 97.44 97 GLU A C 1
ATOM 759 O O . GLU A 1 97 ? -46.321 21.349 42.910 1.00 97.44 97 GLU A O 1
ATOM 764 N N . LEU A 1 98 ? -45.219 20.520 41.108 1.00 96.94 98 LEU A N 1
ATOM 765 C CA . LEU A 1 98 ? -44.092 21.465 41.084 1.00 96.94 98 LEU A CA 1
ATOM 766 C C . LEU A 1 98 ? -44.007 22.223 39.748 1.00 96.94 98 LEU A C 1
ATOM 768 O O . LEU A 1 98 ? -44.420 21.725 38.701 1.00 96.94 98 LEU A O 1
ATOM 772 N N . ASP A 1 99 ? -43.424 23.426 39.776 1.00 95.75 99 ASP A N 1
ATOM 773 C CA . ASP A 1 99 ? -43.100 24.187 38.563 1.00 95.75 99 ASP A CA 1
ATOM 774 C C . ASP A 1 99 ? -41.749 23.703 37.994 1.00 95.75 99 ASP A C 1
ATOM 776 O O . ASP A 1 99 ? -40.769 23.633 38.743 1.00 95.75 99 ASP A O 1
ATOM 780 N N . PRO A 1 100 ? -41.642 23.391 36.686 1.00 94.06 100 PRO A N 1
ATOM 781 C CA . PRO A 1 100 ? -40.371 23.031 36.056 1.00 94.06 100 PRO A CA 1
ATOM 782 C C . PRO A 1 100 ? -39.231 24.039 36.242 1.00 94.06 100 PRO A C 1
ATOM 784 O O . PRO A 1 100 ? -38.067 23.665 36.124 1.00 94.06 100 PRO A O 1
ATOM 787 N N . LYS A 1 101 ? -39.529 25.314 36.510 1.00 94.44 101 LYS A N 1
ATOM 788 C CA . LYS A 1 101 ? -38.516 26.343 36.796 1.00 94.44 101 LYS A CA 1
ATOM 789 C C . LYS A 1 101 ? -37.787 26.119 38.123 1.00 94.44 101 LYS A C 1
ATOM 791 O O . LYS A 1 101 ? -36.705 26.664 38.304 1.00 94.44 101 LYS A O 1
ATOM 796 N N . ASN A 1 102 ? -38.364 25.309 39.008 1.00 93.25 102 ASN A N 1
ATOM 797 C CA . ASN A 1 102 ? -37.845 25.025 40.344 1.00 93.25 102 ASN A CA 1
ATOM 798 C C . ASN A 1 102 ? -37.077 23.691 40.407 1.00 93.25 102 ASN A C 1
ATOM 800 O O . ASN A 1 102 ? -36.787 23.184 41.492 1.00 93.25 102 ASN A O 1
ATOM 804 N N . ILE A 1 103 ? -36.764 23.081 39.258 1.00 95.88 103 ILE A N 1
ATOM 805 C CA . ILE A 1 103 ? -35.865 21.921 39.218 1.00 95.88 103 ILE A CA 1
ATOM 806 C C . ILE A 1 103 ? -34.507 22.347 39.790 1.00 95.88 103 ILE A C 1
ATOM 808 O O . ILE A 1 103 ? -33.921 23.335 39.352 1.00 95.88 103 ILE A O 1
ATOM 812 N N . GLY A 1 104 ? -34.037 21.613 40.796 1.00 91.56 104 GLY A N 1
ATOM 813 C CA . GLY A 1 104 ? -32.901 21.977 41.640 1.00 91.56 104 GLY A CA 1
ATOM 814 C C . GLY A 1 104 ? -33.260 22.135 43.122 1.00 91.56 104 GLY A C 1
ATOM 815 O O . GLY A 1 104 ? -32.373 22.088 43.971 1.00 91.56 104 GLY A O 1
ATOM 816 N N . GLU A 1 105 ? -34.544 22.288 43.461 1.00 93.38 105 GLU A N 1
ATOM 817 C CA . GLU A 1 105 ? -35.029 22.311 44.848 1.00 93.38 105 GLU A CA 1
ATOM 818 C C . GLU A 1 105 ? -35.164 20.897 45.441 1.00 93.38 105 GLU A C 1
ATOM 820 O O . GLU A 1 105 ? -35.294 19.918 44.705 1.00 93.38 105 GLU A O 1
ATOM 825 N N . LYS A 1 106 ? -35.212 20.787 46.778 1.00 94.94 106 LYS A N 1
ATOM 826 C CA . LYS A 1 106 ? -35.271 19.515 47.530 1.00 94.94 106 LYS A CA 1
ATOM 827 C C . LYS A 1 106 ? -36.296 18.512 46.979 1.00 94.94 106 LYS A C 1
ATOM 829 O O . LYS A 1 106 ? -35.975 17.353 46.764 1.00 94.94 106 LYS A O 1
ATOM 834 N N . LEU A 1 107 ? -37.524 18.949 46.684 1.00 95.56 107 LEU A N 1
ATOM 835 C CA . LEU A 1 107 ? -38.569 18.050 46.171 1.00 95.56 107 LEU A CA 1
ATOM 836 C C . LEU A 1 107 ? -38.323 17.588 44.723 1.00 95.56 107 LEU A C 1
ATOM 838 O O . LEU A 1 107 ? -38.978 16.660 44.268 1.00 95.56 107 LEU A O 1
ATOM 842 N N . SER A 1 108 ? -37.392 18.176 43.975 1.00 95.06 108 SER A N 1
ATOM 843 C CA . SER A 1 108 ? -37.017 17.691 42.636 1.00 95.06 108 SER A CA 1
ATOM 844 C C . SER A 1 108 ? -35.908 16.629 42.654 1.00 95.06 108 SER A C 1
ATOM 846 O O . SER A 1 108 ? -35.696 15.968 41.640 1.00 95.06 108 SER A O 1
ATOM 848 N N . SER A 1 109 ? -35.262 16.419 43.804 1.00 94.56 109 SER A N 1
ATOM 849 C CA . SER A 1 109 ? -34.174 15.458 44.010 1.00 94.56 109 SER A CA 1
ATOM 850 C C . SER A 1 109 ? -34.606 13.993 43.935 1.00 94.56 109 SER A C 1
ATOM 852 O O . SER A 1 109 ? -35.800 13.668 43.912 1.00 94.56 109 SER A O 1
ATOM 854 N N . GLU A 1 110 ? -33.613 13.105 43.941 1.00 93.44 110 GLU A N 1
ATOM 855 C CA . GLU A 1 110 ? -33.780 11.677 44.210 1.00 93.44 110 GLU A CA 1
ATOM 856 C C . GLU A 1 110 ? -34.358 11.455 45.619 1.00 93.44 110 GLU A C 1
ATOM 858 O O . GLU A 1 110 ? -33.896 12.063 46.583 1.00 93.44 110 GLU A O 1
ATOM 863 N N . LYS A 1 111 ? -35.392 10.611 45.743 1.00 93.12 111 LYS A N 1
ATOM 864 C CA . LYS A 1 111 ? -36.255 10.555 46.939 1.00 93.12 111 LYS A CA 1
ATOM 865 C C . LYS A 1 111 ? -36.155 9.258 47.730 1.00 93.12 111 LYS A C 1
ATOM 867 O O . LYS A 1 111 ? -36.411 9.295 48.932 1.00 93.12 111 LYS A O 1
ATOM 872 N N . LEU A 1 112 ? -35.852 8.131 47.074 1.00 93.25 112 LEU A N 1
ATOM 873 C CA . LEU A 1 112 ? -35.768 6.777 47.662 1.00 93.25 112 LEU A CA 1
ATOM 874 C C . LEU A 1 112 ? -36.915 6.437 48.642 1.00 93.25 112 LEU A C 1
ATOM 876 O O . LEU A 1 112 ? -36.722 5.755 49.645 1.00 93.25 112 LEU A O 1
ATOM 880 N N . SER A 1 113 ? -38.100 6.996 48.399 1.00 95.19 113 SER A N 1
ATOM 881 C CA . SER A 1 113 ? -39.268 6.953 49.284 1.00 95.19 113 SER A CA 1
ATOM 882 C C . SER A 1 113 ? -40.556 7.150 48.467 1.00 95.19 113 SER A C 1
ATOM 884 O O . SER A 1 113 ? -40.468 7.602 47.312 1.00 95.19 113 SER A O 1
ATOM 886 N N . PRO A 1 114 ? -41.756 6.863 49.017 1.00 96.69 114 PRO A N 1
ATOM 887 C CA . PRO A 1 114 ? -43.039 6.941 48.300 1.00 96.69 114 PRO A CA 1
ATOM 888 C C . PRO A 1 114 ? -43.515 8.370 47.967 1.00 96.69 114 PRO A C 1
ATOM 890 O O . PRO A 1 114 ? -44.712 8.651 47.936 1.00 96.69 114 PRO A O 1
ATOM 893 N N . LEU A 1 115 ? -42.586 9.297 47.735 1.00 97.06 115 LEU A N 1
ATOM 894 C CA . LEU A 1 115 ? -42.825 10.650 47.256 1.00 97.06 115 LEU A CA 1
ATOM 895 C C . LEU A 1 115 ? -42.621 10.692 45.734 1.00 97.06 115 LEU A C 1
ATOM 897 O O . LEU A 1 115 ? -41.666 10.110 45.216 1.00 97.06 115 LEU A O 1
ATOM 901 N N . LEU A 1 116 ? -43.495 11.398 45.021 1.00 97.81 116 LEU A N 1
ATOM 902 C CA . LEU A 1 116 ? -43.438 11.584 43.573 1.00 97.81 116 LEU A CA 1
ATOM 903 C C . LEU A 1 116 ? -43.715 13.048 43.225 1.00 97.81 116 LEU A C 1
ATOM 905 O O . LEU A 1 116 ? -44.769 13.595 43.555 1.00 97.81 116 LEU A O 1
ATOM 909 N N . SER A 1 117 ? -42.779 13.679 42.526 1.00 97.81 117 SER A N 1
ATOM 910 C CA . SER A 1 117 ? -42.991 15.029 41.999 1.00 97.81 117 SER A CA 1
ATOM 911 C C . SER A 1 117 ? -43.721 14.965 40.670 1.00 97.81 117 SER A C 1
ATOM 913 O O . SER A 1 117 ? -43.438 14.099 39.854 1.00 97.81 117 SER A O 1
ATOM 915 N N . VAL A 1 118 ? -44.665 15.865 40.440 1.00 98.06 118 VAL A N 1
ATOM 916 C CA . VAL A 1 118 ? -45.520 15.868 39.255 1.00 98.06 118 VAL A CA 1
ATOM 917 C C . VAL A 1 118 ? -45.369 17.205 38.542 1.00 98.06 118 VAL A C 1
ATOM 919 O O . VAL A 1 118 ? -45.593 18.261 39.131 1.00 98.06 118 VAL A O 1
ATOM 922 N N . TYR A 1 119 ? -45.027 17.151 37.259 1.00 98.38 119 TYR A N 1
ATOM 923 C CA . TYR A 1 119 ? -44.861 18.310 36.389 1.00 98.38 119 TYR A CA 1
ATOM 924 C C . TYR A 1 119 ? -45.867 18.249 35.239 1.00 98.38 119 TYR A C 1
ATOM 926 O O . TYR A 1 119 ? -46.072 17.194 34.635 1.00 98.38 119 TYR A O 1
ATOM 934 N N . LYS A 1 120 ? -46.482 19.389 34.916 1.00 98.00 120 LYS A N 1
ATOM 935 C CA . LYS A 1 120 ? -47.393 19.533 33.773 1.00 98.00 120 LYS A CA 1
ATOM 936 C C . LYS A 1 120 ? -46.610 20.054 32.566 1.00 98.00 120 LYS A C 1
ATOM 938 O O . LYS A 1 120 ? -46.175 21.203 32.580 1.00 98.00 120 LYS A O 1
ATOM 943 N N . ALA A 1 121 ? -46.422 19.216 31.550 1.00 97.88 121 ALA A N 1
ATOM 944 C CA . ALA A 1 121 ? -45.785 19.597 30.288 1.00 97.88 121 ALA A CA 1
ATOM 945 C C . ALA A 1 121 ? -46.824 20.141 29.306 1.00 97.88 121 ALA A C 1
ATOM 947 O O . ALA A 1 121 ? -47.954 19.651 29.260 1.00 97.88 121 ALA A O 1
ATOM 948 N N . LYS A 1 122 ? -46.457 21.144 28.506 1.00 97.06 122 LYS A N 1
ATOM 949 C CA . LYS A 1 122 ? -47.364 21.691 27.480 1.00 97.06 122 LYS A CA 1
ATOM 950 C C . LYS A 1 122 ? -47.636 20.687 26.362 1.00 97.06 122 LYS A C 1
ATOM 952 O O . LYS A 1 122 ? -48.783 20.520 25.958 1.00 97.06 122 LYS A O 1
ATOM 957 N N . ASP A 1 123 ? -46.577 20.029 25.914 1.00 96.25 123 ASP A N 1
ATOM 958 C CA . ASP A 1 123 ? -46.534 19.075 24.814 1.00 96.25 123 ASP A CA 1
ATOM 959 C C . ASP A 1 123 ? -45.322 18.140 24.988 1.00 96.25 123 ASP A C 1
ATOM 961 O O . ASP A 1 123 ? -44.614 18.172 26.002 1.00 96.25 123 ASP A O 1
ATOM 965 N N . ARG A 1 124 ? -45.094 17.292 23.986 1.00 95.69 124 ARG A N 1
ATOM 966 C CA . ARG A 1 124 ? -43.989 16.331 23.918 1.00 95.69 124 ARG A CA 1
ATOM 967 C C . ARG A 1 124 ? -42.597 16.975 24.001 1.00 95.69 124 ARG A C 1
ATOM 969 O O . ARG A 1 124 ? -41.732 16.444 24.700 1.00 95.69 124 ARG A O 1
ATOM 976 N N . GLU A 1 125 ? -42.382 18.109 23.336 1.00 96.69 125 GLU A N 1
ATOM 977 C CA . GLU A 1 125 ? -41.085 18.802 23.306 1.00 96.69 125 GLU A CA 1
ATOM 978 C C . GLU A 1 125 ? -40.766 19.417 24.676 1.00 96.69 125 GLU A C 1
ATOM 980 O O . GLU A 1 125 ? -39.674 19.232 25.224 1.00 96.69 125 GLU A O 1
ATOM 985 N N . ASP A 1 126 ? -41.754 20.072 25.290 1.00 97.69 126 ASP A N 1
ATOM 986 C CA . ASP A 1 126 ? -41.638 20.573 26.657 1.00 97.69 126 ASP A CA 1
ATOM 987 C C . ASP A 1 126 ? -41.442 19.419 27.656 1.00 97.69 126 ASP A C 1
ATOM 989 O O . ASP A 1 126 ? -40.653 19.537 28.593 1.00 97.69 126 ASP A O 1
ATOM 993 N N . GLY A 1 127 ? -42.076 18.266 27.416 1.00 97.25 127 GLY A N 1
ATOM 994 C CA . GLY A 1 127 ? -41.859 17.038 28.180 1.00 97.25 127 GLY A CA 1
ATOM 995 C C . GLY A 1 127 ? -40.396 16.586 28.174 1.00 97.25 127 GLY A C 1
ATOM 996 O O . GLY A 1 127 ? -39.810 16.388 29.242 1.00 97.25 127 GLY A O 1
ATOM 997 N N . ILE A 1 128 ? -39.772 16.502 26.992 1.00 97.75 128 ILE A N 1
ATOM 998 C CA . ILE A 1 128 ? -38.339 16.193 26.847 1.00 97.75 128 ILE A CA 1
ATOM 999 C C . ILE A 1 128 ? -37.487 17.210 27.611 1.00 97.75 128 ILE A C 1
ATOM 1001 O O . ILE A 1 128 ? -36.591 16.823 28.363 1.00 97.75 128 ILE A O 1
ATOM 1005 N N . ARG A 1 129 ? -37.766 18.511 27.460 1.00 97.69 129 ARG A N 1
ATOM 1006 C CA . ARG A 1 129 ? -37.018 19.582 28.139 1.00 97.69 129 ARG A CA 1
ATOM 1007 C C . ARG A 1 129 ? -37.037 19.417 29.662 1.00 97.69 129 ARG A C 1
ATOM 1009 O O . ARG A 1 129 ? -35.998 19.572 30.303 1.00 97.69 129 ARG A O 1
ATOM 1016 N N . ILE A 1 130 ? -38.199 19.102 30.238 1.00 97.94 130 ILE A N 1
ATOM 1017 C CA . ILE A 1 130 ? -38.366 18.901 31.685 1.00 97.94 130 ILE A CA 1
ATOM 1018 C C . ILE A 1 130 ? -37.615 17.649 32.147 1.00 97.94 130 ILE A C 1
ATOM 1020 O O . ILE A 1 130 ? -36.869 17.715 33.123 1.00 97.94 130 ILE A O 1
ATOM 1024 N N . VAL A 1 131 ? -37.761 16.524 31.437 1.00 97.44 131 VAL A N 1
ATOM 1025 C CA . VAL A 1 131 ? -37.063 15.272 31.776 1.00 97.44 131 VAL A CA 1
ATOM 1026 C C . VAL A 1 131 ? -35.547 15.454 31.731 1.00 97.44 131 VAL A C 1
ATOM 1028 O O . VAL A 1 131 ? -34.858 15.014 32.647 1.00 97.44 131 VAL A O 1
ATOM 1031 N N . LYS A 1 132 ? -35.018 16.149 30.717 1.00 96.44 132 LYS A N 1
ATOM 1032 C CA . LYS A 1 132 ? -33.583 16.458 30.627 1.00 96.44 132 LYS A CA 1
ATOM 1033 C C . LYS A 1 132 ? -33.099 17.248 31.836 1.00 96.44 132 LYS A C 1
ATOM 1035 O O . LYS A 1 132 ? -32.134 16.839 32.464 1.00 96.44 132 LYS A O 1
ATOM 1040 N N . ALA A 1 133 ? -33.810 18.310 32.215 1.00 96.38 133 ALA A N 1
ATOM 1041 C CA . ALA A 1 133 ? -33.445 19.110 33.381 1.00 96.38 133 ALA A CA 1
ATOM 1042 C C . ALA A 1 133 ? -33.441 18.290 34.688 1.00 96.38 133 ALA A C 1
ATOM 1044 O O . ALA A 1 133 ? -32.573 18.488 35.535 1.00 96.38 133 ALA A O 1
ATOM 1045 N N . LEU A 1 134 ? -34.381 17.351 34.849 1.00 96.19 134 LEU A N 1
ATOM 1046 C CA . LEU A 1 134 ? -34.421 16.444 36.003 1.00 96.19 134 LEU A CA 1
ATOM 1047 C C . LEU A 1 134 ? -33.232 15.470 36.018 1.00 96.19 134 LEU A C 1
ATOM 1049 O O . LEU A 1 134 ? -32.601 15.283 37.061 1.00 96.19 134 LEU A O 1
ATOM 1053 N N . LEU A 1 135 ? -32.911 14.865 34.870 1.00 94.50 135 LEU A N 1
ATOM 1054 C CA . LEU A 1 135 ? -31.764 13.964 34.739 1.00 94.50 135 LEU A CA 1
ATOM 1055 C C . LEU A 1 135 ? -30.447 14.708 34.983 1.00 94.50 135 LEU A C 1
ATOM 1057 O O . LEU A 1 135 ? -29.633 14.245 35.776 1.00 94.50 135 LEU A O 1
ATOM 1061 N N . ASP A 1 136 ? -30.267 15.884 34.386 1.00 92.94 136 ASP A N 1
ATOM 1062 C CA . ASP A 1 136 ? -29.054 16.697 34.532 1.00 92.94 136 ASP A CA 1
ATOM 1063 C C . ASP A 1 136 ? -28.803 17.121 35.991 1.00 92.94 136 ASP A C 1
ATOM 1065 O O . ASP A 1 136 ? -27.657 17.338 36.387 1.00 92.94 136 ASP A O 1
ATOM 1069 N N . TYR A 1 137 ? -29.859 17.211 36.807 1.00 93.81 137 TYR A N 1
ATOM 1070 C CA . TYR A 1 137 ? -29.750 17.580 38.214 1.00 93.81 137 TYR A CA 1
ATOM 1071 C C . TYR A 1 137 ? -29.216 16.441 39.105 1.00 93.81 137 TYR A C 1
ATOM 1073 O O . TYR A 1 137 ? -28.205 16.627 39.784 1.00 93.81 137 TYR A O 1
ATOM 1081 N N . GLN A 1 138 ? -29.871 15.271 39.121 1.00 91.56 138 GLN A N 1
ATOM 1082 C CA . GLN A 1 138 ? -29.480 14.130 39.978 1.00 91.56 138 GLN A CA 1
ATOM 1083 C C . GLN A 1 138 ? -29.726 12.736 39.359 1.00 91.56 138 GLN A C 1
ATOM 1085 O O . GLN A 1 138 ? -29.526 11.730 40.030 1.00 91.56 138 GLN A O 1
ATOM 1090 N N . GLY A 1 139 ? -30.133 12.641 38.090 1.00 91.25 139 GLY A N 1
ATOM 1091 C CA . GLY A 1 139 ? -30.471 11.369 37.426 1.00 91.25 139 GLY A CA 1
ATOM 1092 C C . GLY A 1 139 ? -29.562 10.982 36.256 1.00 91.25 139 GLY A C 1
ATOM 1093 O O . GLY A 1 139 ? -29.881 10.042 35.525 1.00 91.25 139 GLY A O 1
ATOM 1094 N N . ALA A 1 140 ? -28.466 11.716 36.041 1.00 92.62 140 ALA A N 1
ATOM 1095 C CA . ALA A 1 140 ? -27.675 11.657 34.818 1.00 92.62 140 ALA A CA 1
ATOM 1096 C C . ALA A 1 140 ? -27.244 10.223 34.484 1.00 92.62 140 ALA A C 1
ATOM 1098 O O . ALA A 1 140 ? -26.556 9.547 35.252 1.00 92.62 140 ALA A O 1
ATOM 1099 N N . GLY A 1 141 ? -27.673 9.756 33.313 1.00 93.19 141 GLY A N 1
ATOM 1100 C CA . GLY A 1 141 ? -27.334 8.452 32.774 1.00 93.19 141 GLY A CA 1
ATOM 1101 C C . GLY A 1 141 ? -28.026 7.250 33.423 1.00 93.19 141 GLY A C 1
ATOM 1102 O O . GLY A 1 141 ? -27.799 6.137 32.952 1.00 93.19 141 GLY A O 1
ATOM 1103 N N . HIS A 1 142 ? -28.878 7.417 34.442 1.00 93.81 142 HIS A N 1
ATOM 1104 C CA . HIS A 1 142 ? -29.500 6.299 35.162 1.00 93.81 142 HIS A CA 1
ATOM 1105 C C . HIS A 1 142 ? -30.652 5.649 34.369 1.00 93.81 142 HIS A C 1
ATOM 1107 O O . HIS A 1 142 ? -30.398 4.760 33.555 1.00 93.81 142 HIS A O 1
ATOM 1113 N N . ASN A 1 143 ? -31.905 6.053 34.562 1.00 93.00 143 ASN A N 1
ATOM 1114 C CA . ASN A 1 143 ? -33.018 5.632 33.709 1.00 93.00 143 ASN A CA 1
ATOM 1115 C C . ASN A 1 143 ? -33.994 6.776 33.477 1.00 93.00 143 ASN A C 1
ATOM 1117 O O . ASN A 1 143 ? -34.104 7.700 34.278 1.00 93.00 143 ASN A O 1
ATOM 1121 N N . ALA A 1 144 ? -34.683 6.681 32.351 1.00 95.50 144 ALA A N 1
ATOM 1122 C CA . ALA A 1 144 ? -35.823 7.500 32.005 1.00 95.50 144 ALA A CA 1
ATOM 1123 C C . ALA A 1 144 ? -36.909 6.582 31.446 1.00 95.50 144 ALA A C 1
ATOM 1125 O O . ALA A 1 144 ? -36.604 5.527 30.889 1.00 95.50 144 ALA A O 1
ATOM 1126 N N . ALA A 1 145 ? -38.166 6.980 31.562 1.00 95.50 145 ALA A N 1
ATOM 1127 C CA . ALA A 1 145 ? -39.266 6.159 31.100 1.00 95.50 145 ALA A CA 1
ATOM 1128 C C . ALA A 1 145 ? -40.353 6.966 30.431 1.00 95.50 145 ALA A C 1
ATOM 1130 O O . ALA A 1 145 ? -40.550 8.153 30.699 1.00 95.50 145 ALA A O 1
ATOM 1131 N N . ILE A 1 146 ? -41.063 6.287 29.540 1.00 96.81 146 ILE A N 1
ATOM 1132 C CA . ILE A 1 146 ? -42.135 6.865 28.758 1.00 96.81 146 ILE A CA 1
ATOM 1133 C C . ILE A 1 146 ? -43.331 5.918 28.733 1.00 96.81 146 ILE A C 1
ATOM 1135 O O . ILE A 1 146 ? -43.241 4.744 28.372 1.00 96.81 146 ILE A O 1
ATOM 1139 N N . GLN A 1 147 ? -44.478 6.468 29.118 1.00 96.62 147 GLN A N 1
ATOM 1140 C CA . GLN A 1 147 ? -45.776 5.819 29.022 1.00 96.62 147 GLN A CA 1
ATOM 1141 C C . GLN A 1 147 ? -46.517 6.419 27.823 1.00 96.62 147 GLN A C 1
ATOM 1143 O O . GLN A 1 147 ? -46.888 7.592 27.838 1.00 96.62 147 GLN A O 1
ATOM 1148 N N . ILE A 1 148 ? -46.719 5.628 26.772 1.00 95.81 148 ILE A N 1
ATOM 1149 C CA . ILE A 1 148 ? -47.238 6.068 25.475 1.00 95.81 148 ILE A CA 1
ATOM 1150 C C . ILE A 1 148 ? -48.261 5.079 24.911 1.00 95.81 148 ILE A C 1
ATOM 1152 O O . ILE A 1 148 ? -48.195 3.871 25.138 1.00 95.81 148 ILE A O 1
ATOM 1156 N N . GLY A 1 149 ? -49.245 5.595 24.169 1.00 94.00 149 GLY A N 1
ATOM 1157 C CA . GLY A 1 149 ? -50.371 4.794 23.679 1.00 94.00 149 GLY A CA 1
ATOM 1158 C C . GLY A 1 149 ? -49.976 3.662 22.724 1.00 94.00 149 GLY A C 1
ATOM 1159 O O . GLY A 1 149 ? -50.620 2.616 22.733 1.00 94.00 149 GLY A O 1
ATOM 1160 N N . SER A 1 150 ? -48.915 3.849 21.936 1.00 94.81 150 SER A N 1
ATOM 1161 C CA . SER A 1 150 ? -48.395 2.856 20.994 1.00 94.81 150 SER A CA 1
ATOM 1162 C C . SER A 1 150 ? -46.881 2.738 21.136 1.00 94.81 150 SER A C 1
ATOM 1164 O O . SER A 1 150 ? -46.186 3.747 21.093 1.00 94.81 150 SER A O 1
ATOM 1166 N N . GLN A 1 151 ? -46.367 1.510 21.249 1.00 93.25 151 GLN A N 1
ATOM 1167 C CA . GLN A 1 151 ? -44.921 1.240 21.250 1.00 93.25 151 GLN A CA 1
ATOM 1168 C C . GLN A 1 151 ? -44.266 1.437 19.869 1.00 93.25 151 GLN A C 1
ATOM 1170 O O . GLN A 1 151 ? -43.047 1.437 19.775 1.00 93.25 151 GLN A O 1
ATOM 1175 N N . ASN A 1 152 ? -45.063 1.637 18.813 1.00 95.56 152 ASN A N 1
ATOM 1176 C CA . ASN A 1 152 ? -44.579 1.950 17.463 1.00 95.56 152 ASN A CA 1
ATOM 1177 C C . ASN A 1 152 ? -44.564 3.462 17.173 1.00 95.56 152 ASN A C 1
ATOM 1179 O O . ASN A 1 152 ? -44.379 3.859 16.025 1.00 95.56 152 ASN A O 1
ATOM 1183 N N . ASP A 1 153 ? -44.848 4.312 18.164 1.00 97.06 153 ASP A N 1
ATOM 1184 C CA . ASP A 1 153 ? -44.824 5.764 17.980 1.00 97.06 153 ASP A CA 1
ATOM 1185 C C . ASP A 1 153 ? -43.368 6.235 17.767 1.00 97.06 153 ASP A C 1
ATOM 1187 O O . ASP A 1 153 ? -42.534 6.005 18.649 1.00 97.06 153 ASP A O 1
ATOM 1191 N N . PRO A 1 154 ? -43.039 6.907 16.642 1.00 96.25 154 PRO A N 1
ATOM 1192 C CA . PRO A 1 154 ? -41.679 7.383 16.357 1.00 96.25 154 PRO A CA 1
ATOM 1193 C C . PRO A 1 154 ? -41.099 8.299 17.441 1.00 96.25 154 PRO A C 1
ATOM 1195 O O . PRO A 1 154 ? -39.882 8.441 17.553 1.00 96.25 154 PRO A O 1
ATOM 1198 N N . PHE A 1 155 ? -41.959 8.903 18.265 1.00 96.75 155 PHE A N 1
ATOM 1199 C CA . PHE A 1 155 ? -41.538 9.733 19.383 1.00 96.75 155 PHE A CA 1
ATOM 1200 C C . PHE A 1 155 ? -40.716 8.978 20.435 1.00 96.75 155 PHE A C 1
ATOM 1202 O O . PHE A 1 155 ? -39.935 9.599 21.148 1.00 96.75 155 PHE A O 1
ATOM 1209 N N . ILE A 1 156 ? -40.833 7.649 20.529 1.00 97.12 156 ILE A N 1
ATOM 1210 C CA . ILE A 1 156 ? -39.993 6.845 21.430 1.00 97.12 156 ILE A CA 1
ATOM 1211 C C . ILE A 1 156 ? -38.509 7.002 21.068 1.00 97.12 156 ILE A C 1
ATOM 1213 O O . ILE A 1 156 ? -37.681 7.219 21.954 1.00 97.12 156 ILE A O 1
ATOM 1217 N N . ASP A 1 157 ? -38.179 6.970 19.773 1.00 96.44 157 ASP A N 1
ATOM 1218 C CA . ASP A 1 157 ? -36.807 7.156 19.290 1.00 96.44 157 ASP A CA 1
ATOM 1219 C C . ASP A 1 157 ? -36.327 8.598 19.486 1.00 96.44 157 ASP A C 1
ATOM 1221 O O . ASP A 1 157 ? -35.158 8.832 19.799 1.00 96.44 157 ASP A O 1
ATOM 1225 N N . GLU A 1 158 ? -37.217 9.574 19.295 1.00 97.19 158 GLU A N 1
ATOM 1226 C CA . GLU A 1 158 ? -36.929 10.990 19.539 1.00 97.19 158 GLU A CA 1
ATOM 1227 C C . GLU A 1 158 ? -36.614 11.241 21.020 1.00 97.19 158 GLU A C 1
ATOM 1229 O O . GLU A 1 158 ? -35.568 11.805 21.348 1.00 97.19 158 GLU A O 1
ATOM 1234 N N . TYR A 1 159 ? -37.472 10.743 21.913 1.00 97.38 159 TYR A N 1
ATOM 1235 C CA . TYR A 1 159 ? -37.289 10.800 23.357 1.00 97.38 159 TYR A CA 1
ATOM 1236 C C . TYR A 1 159 ? -35.978 10.126 23.769 1.00 97.38 159 TYR A C 1
ATOM 1238 O O . TYR A 1 159 ? -35.164 10.740 24.461 1.00 97.38 159 TYR A O 1
ATOM 1246 N N . GLY A 1 160 ? -35.728 8.905 23.281 1.00 96.06 160 GLY A N 1
ATOM 1247 C CA . GLY A 1 160 ? -34.522 8.142 23.597 1.00 96.06 160 GLY A CA 1
ATOM 1248 C C . GLY A 1 160 ? -33.222 8.809 23.148 1.00 96.06 160 GLY A C 1
ATOM 1249 O O . GLY A 1 160 ? -32.232 8.756 23.872 1.00 96.06 160 GLY A O 1
ATOM 1250 N N . LYS A 1 161 ? -33.218 9.495 21.998 1.00 96.00 161 LYS A N 1
ATOM 1251 C CA . LYS A 1 161 ? -32.060 10.281 21.530 1.00 96.00 161 LYS A CA 1
ATOM 1252 C C . LYS A 1 161 ? -31.858 11.572 22.324 1.00 96.00 161 LYS A C 1
ATOM 1254 O O . LYS A 1 161 ? -30.733 12.064 22.410 1.00 96.00 161 LYS A O 1
ATOM 1259 N N . ALA A 1 162 ? -32.931 12.157 22.852 1.00 95.38 162 ALA A N 1
ATOM 1260 C CA . ALA A 1 162 ? -32.881 13.470 23.481 1.00 95.38 162 ALA A CA 1
ATOM 1261 C C . ALA A 1 162 ? -32.446 13.437 24.954 1.00 95.38 162 ALA A C 1
ATOM 1263 O O . ALA A 1 162 ? -31.817 14.403 25.412 1.00 95.38 162 ALA A O 1
ATOM 1264 N N . VAL A 1 163 ? -32.792 12.374 25.690 1.00 95.00 163 VAL A N 1
ATOM 1265 C CA . VAL A 1 163 ? -32.520 12.234 27.131 1.00 95.00 163 VAL A CA 1
ATOM 1266 C C . VAL A 1 163 ? -31.180 11.548 27.404 1.00 95.00 163 VAL A C 1
ATOM 1268 O O . VAL A 1 163 ? -30.792 10.602 26.727 1.00 95.00 163 VAL A O 1
ATOM 1271 N N . GLN A 1 164 ? -30.462 12.007 28.431 1.00 93.50 164 GLN A N 1
ATOM 1272 C CA . GLN A 1 164 ? -29.192 11.407 28.853 1.00 93.50 164 GLN A CA 1
ATOM 1273 C C . GLN A 1 164 ? -29.443 10.294 29.876 1.00 93.50 164 GLN A C 1
ATOM 1275 O O . GLN A 1 164 ? -29.168 10.456 31.063 1.00 93.50 164 GLN A O 1
ATOM 1280 N N . ALA A 1 165 ? -29.999 9.170 29.427 1.00 94.31 165 ALA A N 1
ATOM 1281 C CA . ALA A 1 165 ? -30.235 7.986 30.250 1.00 94.31 165 ALA A CA 1
ATOM 1282 C C . ALA A 1 165 ? -29.673 6.737 29.559 1.00 94.31 165 ALA A C 1
ATOM 1284 O O . ALA A 1 165 ? -29.840 6.565 28.356 1.00 94.31 165 ALA A O 1
ATOM 1285 N N . SER A 1 166 ? -29.030 5.841 30.315 1.00 94.00 166 SER A N 1
ATOM 1286 C CA . SER A 1 166 ? -28.512 4.576 29.763 1.00 94.00 166 SER A CA 1
ATOM 1287 C C . SER A 1 166 ? -29.627 3.569 29.467 1.00 94.00 166 SER A C 1
ATOM 1289 O O . SER A 1 166 ? -29.424 2.609 28.731 1.00 94.00 166 SER A O 1
ATOM 1291 N N . ARG A 1 167 ? -30.807 3.775 30.061 1.00 94.12 167 ARG A N 1
ATOM 1292 C CA . ARG A 1 167 ? -31.998 2.940 29.903 1.00 94.12 167 ARG A CA 1
ATOM 1293 C C . ARG A 1 167 ? -33.206 3.829 29.666 1.00 94.12 167 ARG A C 1
ATOM 1295 O O . ARG A 1 167 ? -33.481 4.710 30.482 1.00 94.12 167 ARG A O 1
ATOM 1302 N N . VAL A 1 168 ? -33.924 3.554 28.582 1.00 95.31 168 VAL A N 1
ATOM 1303 C CA . VAL A 1 168 ? -35.241 4.128 28.313 1.00 95.31 168 VAL A CA 1
ATOM 1304 C C . VAL A 1 168 ? -36.285 3.026 28.401 1.00 95.31 168 VAL A C 1
ATOM 1306 O O . VAL A 1 168 ? -36.269 2.084 27.611 1.00 95.31 168 VAL A O 1
ATOM 1309 N N . LEU A 1 169 ? -37.172 3.129 29.386 1.00 95.56 169 LEU A N 1
ATOM 1310 C CA . LEU A 1 169 ? -38.183 2.122 29.680 1.00 95.56 169 LEU A CA 1
ATOM 1311 C C . LEU A 1 169 ? -39.523 2.541 29.068 1.00 95.56 169 LEU A C 1
ATOM 1313 O O . LEU A 1 169 ? -40.081 3.581 29.406 1.00 95.56 169 LEU A O 1
ATOM 1317 N N . VAL A 1 170 ? -40.040 1.743 28.133 1.00 96.38 170 VAL A N 1
ATOM 1318 C CA . VAL A 1 170 ? -41.295 2.046 27.426 1.00 96.38 170 VAL A CA 1
ATOM 1319 C C . VAL A 1 170 ? -42.433 1.189 27.974 1.00 96.38 170 VAL A C 1
ATOM 1321 O O . VAL A 1 170 ? -42.384 -0.035 27.861 1.00 96.38 170 VAL A O 1
ATOM 1324 N N . ASN A 1 171 ? -43.488 1.826 28.488 1.00 96.06 171 ASN A N 1
ATOM 1325 C CA . ASN A 1 171 ? -44.717 1.172 28.967 1.00 96.06 171 ASN A CA 1
ATOM 1326 C C . ASN A 1 171 ? -44.494 0.067 30.019 1.00 96.06 171 ASN A C 1
ATOM 1328 O O . ASN A 1 171 ? -45.133 -0.987 29.952 1.00 96.06 171 ASN A O 1
ATOM 1332 N N . GLN A 1 172 ? -43.580 0.308 30.956 1.00 95.06 172 GLN A N 1
ATOM 1333 C CA . GLN A 1 172 ? -43.271 -0.575 32.080 1.00 95.06 172 GLN A CA 1
ATOM 1334 C C . GLN A 1 172 ? -42.913 0.272 33.319 1.00 95.06 172 GLN A C 1
ATOM 1336 O O . GLN A 1 172 ? -42.506 1.421 33.144 1.00 95.06 172 GLN A O 1
ATOM 1341 N N . PRO A 1 173 ? -43.063 -0.263 34.543 1.00 95.31 173 PRO A N 1
ATOM 1342 C CA . PRO A 1 173 ? -42.677 0.419 35.785 1.00 95.31 173 PRO A CA 1
ATOM 1343 C C . PRO A 1 173 ? -41.153 0.472 35.964 1.00 95.31 173 PRO A C 1
ATOM 1345 O O . PRO A 1 173 ? -40.487 -0.550 35.783 1.00 95.31 173 PRO A O 1
ATOM 1348 N N . ASP A 1 174 ? -40.582 1.600 36.393 1.00 93.31 174 ASP A N 1
ATOM 1349 C CA . ASP A 1 174 ? -39.121 1.766 36.396 1.00 93.31 174 ASP A CA 1
ATOM 1350 C C . ASP A 1 174 ? -38.405 0.892 37.424 1.00 93.31 174 ASP A C 1
ATOM 1352 O O . ASP A 1 174 ? -37.373 0.296 37.103 1.00 93.31 174 ASP A O 1
ATOM 1356 N N . ALA A 1 175 ? -38.952 0.756 38.640 1.00 92.25 175 ALA A N 1
ATOM 1357 C CA . ALA A 1 175 ? -38.317 -0.021 39.709 1.00 92.25 175 ALA A CA 1
ATOM 1358 C C . ALA A 1 175 ? -38.099 -1.494 39.327 1.00 92.25 175 ALA A C 1
ATOM 1360 O O . ALA A 1 175 ? -37.137 -2.114 39.777 1.00 92.25 175 ALA A O 1
ATOM 1361 N N . LEU A 1 176 ? -38.977 -2.050 38.485 1.00 92.50 176 LEU A N 1
ATOM 1362 C CA . LEU A 1 176 ? -38.945 -3.453 38.064 1.00 92.50 176 LEU A CA 1
ATOM 1363 C C . LEU A 1 176 ? -38.442 -3.631 36.624 1.00 92.50 176 LEU A C 1
ATOM 1365 O O . LEU A 1 176 ? -37.817 -4.638 36.307 1.00 92.50 176 LEU A O 1
ATOM 1369 N N . GLY A 1 177 ? -38.702 -2.669 35.741 1.00 92.88 177 GLY A N 1
ATOM 1370 C CA . GLY A 1 177 ? -38.203 -2.674 34.369 1.00 92.88 177 GLY A CA 1
ATOM 1371 C C . GLY A 1 177 ? -36.707 -2.371 34.304 1.00 92.88 177 GLY A C 1
ATOM 1372 O O . GLY A 1 177 ? -35.972 -3.028 33.571 1.00 92.88 177 GLY A O 1
ATOM 1373 N N . GLY A 1 178 ? -36.225 -1.428 35.123 1.00 91.69 178 GLY A N 1
ATOM 1374 C CA . GLY A 1 178 ? -34.824 -1.003 35.146 1.00 91.69 178 GLY A CA 1
ATOM 1375 C C . GLY A 1 178 ? -33.855 -2.097 35.595 1.00 91.69 178 GLY A C 1
ATOM 1376 O O . GLY A 1 178 ? -32.734 -2.167 35.084 1.00 91.69 178 GLY A O 1
ATOM 1377 N N . ILE A 1 179 ? -34.299 -2.990 36.487 1.00 91.88 179 ILE A N 1
ATOM 1378 C CA . ILE A 1 179 ? -33.506 -4.147 36.924 1.00 91.88 179 ILE A CA 1
ATOM 1379 C C . ILE A 1 179 ? -33.387 -5.222 35.838 1.00 91.88 179 ILE A C 1
ATOM 1381 O O . ILE A 1 179 ? -32.418 -5.968 35.869 1.00 91.88 179 ILE A O 1
ATOM 1385 N N . GLY A 1 180 ? -34.282 -5.247 34.844 1.00 90.81 180 GLY A N 1
ATOM 1386 C CA . GLY A 1 180 ? -34.262 -6.172 33.705 1.00 90.81 180 GLY A CA 1
ATOM 1387 C C . GLY A 1 180 ? -34.956 -7.519 33.953 1.00 90.81 180 GLY A C 1
ATOM 1388 O O . GLY A 1 180 ? -35.271 -7.871 35.086 1.00 90.81 180 GLY A O 1
ATOM 1389 N N . ASP A 1 181 ? -35.204 -8.263 32.869 1.00 88.50 181 ASP A N 1
ATOM 1390 C CA . ASP A 1 181 ? -35.726 -9.649 32.818 1.00 88.50 181 ASP A CA 1
ATOM 1391 C C . ASP A 1 181 ? -37.148 -9.903 33.373 1.00 88.50 181 ASP A C 1
ATOM 1393 O O . ASP A 1 181 ? -37.633 -11.030 33.347 1.00 88.50 181 ASP A O 1
ATOM 1397 N N . ILE A 1 182 ? -37.857 -8.870 33.851 1.00 90.81 182 ILE A N 1
ATOM 1398 C CA . ILE A 1 182 ? -39.256 -8.994 34.318 1.00 90.81 182 ILE A CA 1
ATOM 1399 C C . ILE A 1 182 ? -40.255 -8.573 33.233 1.00 90.81 182 ILE A C 1
ATOM 1401 O O . ILE A 1 182 ? -41.192 -9.305 32.923 1.00 90.81 182 ILE A O 1
ATOM 1405 N N . TYR A 1 183 ? -40.070 -7.377 32.670 1.00 92.12 183 TYR A N 1
ATOM 1406 C CA . TYR A 1 183 ? -40.980 -6.776 31.682 1.00 92.12 183 TYR A CA 1
ATOM 1407 C C . TYR A 1 183 ? -40.405 -6.776 30.259 1.00 92.12 183 TYR A C 1
ATOM 1409 O O . TYR A 1 183 ? -41.128 -6.516 29.298 1.00 92.12 183 TYR A O 1
ATOM 1417 N N . SER A 1 184 ? -39.105 -7.045 30.120 1.00 85.50 184 SER A N 1
ATOM 1418 C CA . SER A 1 184 ? -38.371 -7.020 28.857 1.00 85.50 184 SER A CA 1
ATOM 1419 C C . SER A 1 184 ? -37.135 -7.915 28.945 1.00 85.50 184 SER A C 1
ATOM 1421 O O . SER A 1 184 ? -36.424 -7.892 29.949 1.00 85.50 184 SER A O 1
ATOM 1423 N N . ASP A 1 185 ? -36.853 -8.640 27.866 1.00 86.06 185 ASP A N 1
ATOM 1424 C CA . ASP A 1 185 ? -35.612 -9.389 27.631 1.00 86.06 185 ASP A CA 1
ATOM 1425 C C . ASP A 1 185 ? -34.473 -8.501 27.083 1.00 86.06 185 ASP A C 1
ATOM 1427 O O . ASP A 1 185 ? -33.328 -8.939 26.957 1.00 86.06 185 ASP A O 1
ATOM 1431 N N . GLY A 1 186 ? -34.763 -7.227 26.788 1.00 84.94 186 GLY A N 1
ATOM 1432 C CA . GLY A 1 186 ? -33.807 -6.248 26.266 1.00 84.94 186 GLY A CA 1
ATOM 1433 C C . GLY A 1 186 ? -32.804 -5.724 27.299 1.00 84.94 186 GLY A C 1
ATOM 1434 O O . GLY A 1 186 ? -31.812 -5.096 26.925 1.00 84.94 186 GLY A O 1
ATOM 1435 N N . LEU A 1 187 ? -33.027 -5.986 28.592 1.00 90.88 187 LEU A N 1
ATOM 1436 C CA . LEU A 1 187 ? -32.133 -5.605 29.685 1.00 90.88 187 LEU A CA 1
ATOM 1437 C C . LEU A 1 187 ? -31.731 -6.834 30.496 1.00 90.88 187 LEU A C 1
ATOM 1439 O O . LEU A 1 187 ? -32.579 -7.593 30.959 1.00 90.88 187 LEU A O 1
ATOM 1443 N N . ARG A 1 188 ? -30.422 -6.994 30.721 1.00 90.88 188 ARG A N 1
ATOM 1444 C CA . ARG A 1 188 ? -29.906 -8.054 31.596 1.00 90.88 188 ARG A CA 1
ATOM 1445 C C . ARG A 1 188 ? -30.355 -7.822 33.046 1.00 90.88 188 ARG A C 1
ATOM 1447 O O . ARG A 1 188 ? -30.283 -6.675 33.499 1.00 90.88 188 ARG A O 1
ATOM 1454 N N . PRO A 1 189 ? -30.719 -8.884 33.785 1.00 93.19 189 PRO A N 1
ATOM 1455 C CA . PRO A 1 189 ? -31.097 -8.763 35.184 1.00 93.19 189 PRO A CA 1
ATOM 1456 C C . PRO A 1 189 ? -29.902 -8.301 36.030 1.00 93.19 189 PRO A C 1
ATOM 1458 O O . PRO A 1 189 ? -28.845 -8.937 36.016 1.00 93.19 189 PRO A O 1
ATOM 1461 N N . SER A 1 190 ? -30.043 -7.192 36.757 1.00 92.31 190 SER A N 1
ATOM 1462 C CA . SER A 1 190 ? -29.040 -6.687 37.699 1.00 92.31 190 SER A CA 1
ATOM 1463 C C . SER A 1 190 ? -29.630 -5.674 38.676 1.00 92.31 190 SER A C 1
ATOM 1465 O O . SER A 1 190 ? -30.491 -4.878 38.318 1.00 92.31 190 SER A O 1
ATOM 1467 N N . LEU A 1 191 ? -29.101 -5.647 39.901 1.00 90.56 191 LEU A N 1
ATOM 1468 C CA . LEU A 1 191 ? -29.345 -4.566 40.866 1.00 90.56 191 LEU A CA 1
ATOM 1469 C C . LEU A 1 191 ? -28.254 -3.488 40.815 1.00 90.56 191 LEU A C 1
ATOM 1471 O O . LEU A 1 191 ? -28.354 -2.464 41.482 1.00 90.56 191 LEU A O 1
ATOM 1475 N N . THR A 1 192 ? -27.191 -3.710 40.038 1.00 92.44 192 THR A N 1
ATOM 1476 C CA . THR A 1 192 ? -26.138 -2.720 39.814 1.00 92.44 192 THR A CA 1
ATOM 1477 C C . THR A 1 192 ? -26.286 -2.161 38.409 1.00 92.44 192 THR A C 1
ATOM 1479 O O . THR A 1 192 ? -25.914 -2.785 37.413 1.00 92.44 192 THR A O 1
ATOM 1482 N N . LEU A 1 193 ? -26.873 -0.972 38.337 1.00 93.31 193 LEU A N 1
ATOM 1483 C CA . LEU A 1 193 ? -27.250 -0.329 37.088 1.00 93.31 193 LEU A CA 1
ATOM 1484 C C . LEU A 1 193 ? -26.156 0.659 36.681 1.00 93.31 193 LEU A C 1
ATOM 1486 O O . LEU A 1 193 ? -25.969 1.693 37.319 1.00 93.31 193 LEU A O 1
ATOM 1490 N N . GLY A 1 194 ? -25.412 0.344 35.622 1.00 93.19 194 GLY A N 1
ATOM 1491 C CA . GLY A 1 194 ? -24.399 1.252 35.095 1.00 93.19 194 GLY A CA 1
ATOM 1492 C C . GLY A 1 194 ? -25.051 2.515 34.535 1.00 93.19 194 GLY A C 1
ATOM 1493 O O . GLY A 1 194 ? -26.000 2.420 33.754 1.00 93.19 194 GLY A O 1
ATOM 1494 N N . THR A 1 195 ? -24.581 3.691 34.945 1.00 94.44 195 THR A N 1
ATOM 1495 C CA . THR A 1 195 ? -25.146 4.990 34.523 1.00 94.44 195 THR A CA 1
ATOM 1496 C C . THR A 1 195 ? -24.323 5.681 33.433 1.00 94.44 195 THR A C 1
ATOM 1498 O O . THR A 1 195 ? -24.587 6.822 33.060 1.00 94.44 195 THR A O 1
ATOM 1501 N N . GLY A 1 196 ? -23.317 4.995 32.894 1.00 94.00 196 GLY A N 1
ATOM 1502 C CA . GLY A 1 196 ? -22.433 5.515 31.865 1.00 94.00 196 GLY A CA 1
ATOM 1503 C C . GLY A 1 196 ? -21.609 6.711 32.339 1.00 94.00 196 GLY A C 1
ATOM 1504 O O . GLY A 1 196 ? -21.632 7.121 33.506 1.00 94.00 196 GLY A O 1
ATOM 1505 N N . SER A 1 197 ? -20.860 7.301 31.406 1.00 94.38 197 SER A N 1
ATOM 1506 C CA . SER A 1 197 ? -19.968 8.425 31.714 1.00 94.38 197 SER A CA 1
ATOM 1507 C C . SER A 1 197 ? -20.724 9.661 32.205 1.00 94.38 197 SER A C 1
ATOM 1509 O O . SER A 1 197 ? -20.149 10.464 32.935 1.00 94.38 197 SER A O 1
ATOM 1511 N N . TRP A 1 198 ? -22.013 9.787 31.863 1.00 93.56 198 TRP A N 1
ATOM 1512 C CA . TRP A 1 198 ? -22.905 10.834 32.369 1.00 93.56 198 TRP A CA 1
ATOM 1513 C C . TRP A 1 198 ? -23.038 10.788 33.895 1.00 93.56 198 TRP A C 1
ATOM 1515 O O . TRP A 1 198 ? -22.870 11.811 34.554 1.00 93.56 198 TRP A O 1
ATOM 1525 N N . GLY A 1 199 ? -23.231 9.598 34.469 1.00 90.12 199 GLY A N 1
ATOM 1526 C CA . GLY A 1 199 ? -23.270 9.392 35.918 1.00 90.12 199 GLY A CA 1
ATOM 1527 C C . GLY A 1 199 ? -21.918 9.010 36.532 1.00 90.12 199 GLY A C 1
ATOM 1528 O O . GLY A 1 199 ? -21.871 8.400 37.599 1.00 90.12 199 GLY A O 1
ATOM 1529 N N . LYS A 1 200 ? -20.807 9.383 35.877 1.00 92.19 200 LYS A N 1
ATOM 1530 C CA . LYS A 1 200 ? -19.422 9.236 36.366 1.00 92.19 200 LYS A CA 1
ATOM 1531 C C . LYS A 1 200 ? -18.944 7.785 36.571 1.00 92.19 200 LYS A C 1
ATOM 1533 O O . LYS A 1 200 ? -18.102 7.536 37.433 1.00 92.19 200 LYS A O 1
ATOM 1538 N N . ASN A 1 201 ? -19.407 6.834 35.754 1.00 91.00 201 ASN A N 1
ATOM 1539 C CA . ASN A 1 201 ? -18.807 5.493 35.630 1.00 91.00 201 ASN A CA 1
ATOM 1540 C C . ASN A 1 201 ? -18.651 5.075 34.155 1.00 91.00 201 ASN A C 1
ATOM 1542 O O . ASN A 1 201 ? -19.092 5.771 33.253 1.00 91.00 201 ASN A O 1
ATOM 1546 N N . SER A 1 202 ? -17.965 3.967 33.873 1.00 92.38 202 SER A N 1
ATOM 1547 C CA . SER A 1 202 ? -17.686 3.521 32.496 1.00 92.38 202 SER A CA 1
ATOM 1548 C C . SER A 1 202 ? -18.657 2.457 31.971 1.00 92.38 202 SER A C 1
ATOM 1550 O O . SER A 1 202 ? -18.409 1.899 30.905 1.00 92.38 202 SER A O 1
ATOM 1552 N N . LEU A 1 203 ? -19.723 2.137 32.712 1.00 92.94 203 LEU A N 1
ATOM 1553 C CA . LEU A 1 203 ? -20.675 1.080 32.364 1.00 92.94 203 LEU A CA 1
ATOM 1554 C C . LEU A 1 203 ? -22.019 1.711 32.011 1.00 92.94 203 LEU A C 1
ATOM 1556 O O . LEU A 1 203 ? -22.656 2.301 32.871 1.00 92.94 203 LEU A O 1
ATOM 1560 N N . SER A 1 204 ? -22.477 1.586 30.769 1.00 93.81 204 SER A N 1
ATOM 1561 C CA . SER A 1 204 ? -23.771 2.124 30.310 1.00 93.81 204 SER A CA 1
ATOM 1562 C C . SER A 1 204 ? -24.839 1.034 30.163 1.00 93.81 204 SER A C 1
ATOM 1564 O O . SER A 1 204 ? -25.738 1.140 29.335 1.00 93.81 204 SER A O 1
ATOM 1566 N N . HIS A 1 205 ? -24.711 -0.055 30.919 1.00 93.50 205 HIS A N 1
ATOM 1567 C CA . HIS A 1 205 ? -25.610 -1.208 30.892 1.00 93.50 205 HIS A CA 1
ATOM 1568 C C . HIS A 1 205 ? -25.755 -1.802 32.296 1.00 93.50 205 HIS A C 1
ATOM 1570 O O . HIS A 1 205 ? -25.057 -1.413 33.234 1.00 93.50 205 HIS A O 1
ATOM 1576 N N . ASN A 1 206 ? -26.690 -2.735 32.455 1.00 94.06 206 ASN A N 1
ATOM 1577 C CA . ASN A 1 206 ? -26.865 -3.477 33.702 1.00 94.06 206 ASN A CA 1
ATOM 1578 C C . ASN A 1 206 ? -25.654 -4.386 33.924 1.00 94.06 206 ASN A C 1
ATOM 1580 O O . ASN A 1 206 ? -25.356 -5.223 33.068 1.00 94.06 206 ASN A O 1
ATOM 1584 N N . LEU A 1 207 ? -24.956 -4.202 35.052 1.00 93.31 207 LEU A N 1
ATOM 1585 C CA . LEU A 1 207 ? -23.720 -4.919 35.356 1.00 93.31 207 LEU A CA 1
ATOM 1586 C C . LEU A 1 207 ? -23.964 -6.422 35.259 1.00 93.31 207 LEU A C 1
ATOM 1588 O O . LEU A 1 207 ? -24.917 -6.942 35.842 1.00 93.31 207 LEU A O 1
ATOM 1592 N N . SER A 1 208 ? -23.068 -7.114 34.567 1.00 91.69 208 SER A N 1
ATOM 1593 C CA . SER A 1 208 ? -23.143 -8.553 34.367 1.00 91.69 208 SER A CA 1
ATOM 1594 C C . SER A 1 208 ? -21.806 -9.226 34.650 1.00 91.69 208 SER A C 1
ATOM 1596 O O . SER A 1 208 ? -20.771 -8.581 34.813 1.00 91.69 208 SER A O 1
ATOM 1598 N N . THR A 1 209 ? -21.803 -10.556 34.681 1.00 92.25 209 THR A N 1
ATOM 1599 C CA . THR A 1 209 ? -20.583 -11.332 34.932 1.00 92.25 209 THR A CA 1
ATOM 1600 C C . THR A 1 209 ? -19.482 -11.055 33.911 1.00 92.25 209 THR A C 1
ATOM 1602 O O . THR A 1 209 ? -18.316 -11.103 34.290 1.00 92.25 209 THR A O 1
ATOM 1605 N N . SER A 1 210 ? -19.810 -10.697 32.659 1.00 90.00 210 SER A N 1
ATOM 1606 C CA . SER A 1 210 ? -18.807 -10.366 31.635 1.00 90.00 210 SER A CA 1
ATOM 1607 C C . SER A 1 210 ? -17.967 -9.138 31.979 1.00 90.00 210 SER A C 1
ATOM 1609 O O . SER A 1 210 ? -16.803 -9.087 31.594 1.00 90.00 210 SER A O 1
ATOM 1611 N N . ASP A 1 211 ? -18.519 -8.193 32.741 1.00 92.94 211 ASP A N 1
ATOM 1612 C CA . ASP A 1 211 ? -17.815 -6.979 33.176 1.00 92.94 211 ASP A CA 1
ATOM 1613 C C . ASP A 1 211 ? -16.779 -7.269 34.276 1.00 92.94 211 ASP A C 1
ATOM 1615 O O . ASP A 1 211 ? -15.883 -6.468 34.529 1.00 92.94 211 ASP A O 1
ATOM 1619 N N . LEU A 1 212 ? -16.883 -8.439 34.915 1.00 92.44 212 LEU A N 1
ATOM 1620 C CA . LEU A 1 212 ? -15.981 -8.910 35.968 1.00 92.44 212 LEU A CA 1
ATOM 1621 C C . LEU A 1 212 ? -14.895 -9.855 35.429 1.00 92.44 212 LEU A C 1
ATOM 1623 O O . LEU A 1 212 ? -14.041 -10.321 36.188 1.00 92.44 212 LEU A O 1
ATOM 1627 N N . LEU A 1 213 ? -14.923 -10.172 34.130 1.00 94.50 213 LEU A N 1
ATOM 1628 C CA . LEU A 1 213 ? -13.961 -11.077 33.514 1.00 94.50 213 LEU A CA 1
ATOM 1629 C C . LEU A 1 213 ? -12.710 -10.331 33.056 1.00 94.50 213 LEU A C 1
ATOM 1631 O O . LEU A 1 213 ? -12.752 -9.446 32.204 1.00 94.50 213 LEU A O 1
ATOM 1635 N N . ASN A 1 214 ? -11.556 -10.804 33.517 1.00 95.44 214 ASN A N 1
ATOM 1636 C CA . ASN A 1 214 ? -10.279 -10.458 32.908 1.00 95.44 214 ASN A CA 1
ATOM 1637 C C . ASN A 1 214 ? -10.069 -11.299 31.642 1.00 95.44 214 ASN A C 1
ATOM 1639 O O . ASN A 1 214 ? -9.546 -12.415 31.698 1.00 95.44 214 ASN A O 1
ATOM 1643 N N . ILE A 1 215 ? -10.471 -10.769 30.486 1.00 93.94 215 ILE A N 1
ATOM 1644 C CA . ILE A 1 215 ? -10.256 -11.433 29.195 1.00 93.94 215 ILE A CA 1
ATOM 1645 C C . ILE A 1 215 ? -8.791 -11.266 28.775 1.00 93.94 215 ILE A C 1
ATOM 1647 O O . ILE A 1 215 ? -8.343 -10.183 28.401 1.00 93.94 215 ILE A O 1
ATOM 1651 N N . LYS A 1 216 ? -8.031 -12.364 28.795 1.00 95.94 216 LYS A N 1
ATOM 1652 C CA . LYS A 1 216 ? -6.651 -12.404 28.298 1.00 95.94 216 LYS A CA 1
ATOM 1653 C C . LYS A 1 216 ? -6.614 -12.890 26.851 1.00 95.94 216 LYS A C 1
ATOM 1655 O O . LYS A 1 216 ? -7.042 -14.002 26.559 1.00 95.94 216 LYS A O 1
ATOM 1660 N N . THR A 1 217 ? -6.007 -12.105 25.963 1.00 96.81 217 THR A N 1
ATOM 1661 C CA . THR A 1 217 ? -5.791 -12.494 24.559 1.00 96.81 217 THR A CA 1
ATOM 1662 C C . THR A 1 217 ? -4.357 -12.978 24.343 1.00 96.81 217 THR A C 1
ATOM 1664 O O . THR A 1 217 ? -3.403 -12.257 24.629 1.00 96.81 217 THR A O 1
ATOM 1667 N N . ILE A 1 218 ? -4.185 -14.193 23.809 1.00 95.38 218 ILE A N 1
ATOM 1668 C CA . ILE A 1 218 ? -2.877 -14.712 23.375 1.00 95.38 218 ILE A CA 1
ATOM 1669 C C . ILE A 1 218 ? -2.707 -14.422 21.877 1.00 95.38 218 ILE A C 1
ATOM 1671 O O . ILE A 1 218 ? -3.229 -15.150 21.035 1.00 95.38 218 ILE A O 1
ATOM 1675 N N . ALA A 1 219 ? -1.957 -13.373 21.537 1.00 93.75 219 ALA A N 1
ATOM 1676 C CA . ALA A 1 219 ? -1.675 -12.995 20.151 1.00 93.75 219 ALA A CA 1
ATOM 1677 C C . ALA A 1 219 ? -0.390 -13.674 19.638 1.00 93.75 219 ALA A C 1
ATOM 1679 O O . ALA A 1 219 ? 0.722 -13.233 19.923 1.00 93.75 219 ALA A O 1
ATOM 1680 N N . LYS A 1 220 ? -0.533 -14.767 18.879 1.00 91.38 220 LYS A N 1
ATOM 1681 C CA . LYS A 1 220 ? 0.600 -15.449 18.225 1.00 91.38 220 LYS A CA 1
ATOM 1682 C C . LYS A 1 220 ? 1.050 -14.674 16.977 1.00 91.38 220 LYS A C 1
ATOM 1684 O O . LYS A 1 220 ? 0.229 -14.079 16.283 1.00 91.38 220 LYS A O 1
ATOM 1689 N N . ARG A 1 221 ? 2.349 -14.716 16.652 1.00 87.50 221 ARG A N 1
ATOM 1690 C CA . ARG A 1 221 ? 2.877 -14.164 15.391 1.00 87.50 221 ARG A CA 1
ATOM 1691 C C . ARG A 1 221 ? 2.314 -14.956 14.214 1.00 87.50 221 ARG A C 1
ATOM 1693 O O . ARG A 1 221 ? 2.593 -16.146 14.104 1.00 87.50 221 ARG A O 1
ATOM 1700 N N . TRP A 1 222 ? 1.596 -14.290 13.313 1.00 83.12 222 TRP A N 1
ATOM 1701 C CA . TRP A 1 222 ? 1.135 -14.869 12.051 1.00 83.12 222 TRP A CA 1
ATOM 1702 C C . TRP A 1 222 ? 1.655 -14.064 10.867 1.00 83.12 222 TRP A C 1
ATOM 1704 O O . TRP A 1 222 ? 1.563 -12.835 10.838 1.00 83.12 222 TRP A O 1
ATOM 1714 N N . ASN A 1 223 ? 2.153 -14.774 9.859 1.00 83.69 223 ASN A N 1
ATOM 1715 C CA . ASN A 1 223 ? 2.432 -14.187 8.560 1.00 83.69 223 ASN A CA 1
ATOM 1716 C C . ASN A 1 223 ? 1.111 -14.092 7.796 1.00 83.69 223 ASN A C 1
ATOM 1718 O O . ASN A 1 223 ? 0.446 -15.098 7.563 1.00 83.69 223 ASN A O 1
ATOM 1722 N N . ARG A 1 224 ? 0.699 -12.874 7.433 1.00 79.50 224 ARG A N 1
ATOM 1723 C CA . ARG A 1 224 ? -0.503 -12.676 6.612 1.00 79.50 224 ARG A CA 1
ATOM 1724 C C . ARG A 1 224 ? -0.279 -13.275 5.215 1.00 79.50 224 ARG A C 1
ATOM 1726 O O . ARG A 1 224 ? 0.852 -13.175 4.723 1.00 79.50 224 ARG A O 1
ATOM 1733 N N . PRO A 1 225 ? -1.334 -13.801 4.559 1.00 87.06 225 PRO A N 1
ATOM 1734 C CA . PRO A 1 225 ? -1.256 -14.228 3.167 1.00 87.06 225 PRO A CA 1
ATOM 1735 C C . PRO A 1 225 ? -0.632 -13.137 2.300 1.00 87.06 225 PRO A C 1
ATOM 1737 O O . PRO A 1 225 ? -0.912 -11.950 2.497 1.00 87.06 225 PRO A O 1
ATOM 1740 N N . GLN A 1 226 ? 0.249 -13.546 1.400 1.00 88.81 226 GLN A N 1
ATOM 1741 C CA . GLN A 1 226 ? 0.823 -12.690 0.366 1.00 88.81 226 GLN A CA 1
ATOM 1742 C C . GLN A 1 226 ? 0.162 -13.039 -0.965 1.00 88.81 226 GLN A C 1
ATOM 1744 O O . GLN A 1 226 ? -0.730 -13.886 -1.007 1.00 88.81 226 GLN A O 1
ATOM 1749 N N . TRP A 1 227 ? 0.573 -12.380 -2.034 1.00 91.69 227 TRP A N 1
ATOM 1750 C CA . TRP A 1 227 ? -0.042 -12.535 -3.340 1.00 91.69 227 TRP A CA 1
ATOM 1751 C C . TRP A 1 227 ? 1.020 -12.587 -4.428 1.00 91.69 227 TRP A C 1
ATOM 1753 O O . TRP A 1 227 ? 2.168 -12.193 -4.227 1.00 91.69 227 TRP A O 1
ATOM 1763 N N . ILE A 1 228 ? 0.575 -13.062 -5.581 1.00 96.00 228 ILE A N 1
ATOM 1764 C CA . ILE A 1 228 ? 1.188 -12.817 -6.872 1.00 96.00 228 ILE A CA 1
ATOM 1765 C C . ILE A 1 228 ? 0.071 -12.240 -7.725 1.00 96.00 228 ILE A C 1
ATOM 1767 O O . ILE A 1 228 ? -0.939 -12.903 -7.950 1.00 96.00 228 ILE A O 1
ATOM 1771 N N . ARG A 1 229 ? 0.215 -10.972 -8.097 1.00 95.81 229 ARG A N 1
ATOM 1772 C CA . ARG A 1 229 ? -0.726 -10.242 -8.943 1.00 95.81 229 ARG A CA 1
ATOM 1773 C C . ARG A 1 229 ? 0.060 -9.666 -10.103 1.00 95.81 229 ARG A C 1
ATOM 1775 O O . ARG A 1 229 ? 1.046 -8.963 -9.890 1.00 95.81 229 ARG A O 1
ATOM 1782 N N . LEU A 1 230 ? -0.353 -10.052 -11.295 1.00 97.44 230 LEU A N 1
ATOM 1783 C CA . LEU A 1 230 ? 0.246 -9.740 -12.585 1.00 97.44 230 LEU A CA 1
ATOM 1784 C C . LEU A 1 230 ? -0.907 -9.493 -13.567 1.00 97.44 230 LEU A C 1
ATOM 1786 O O . LEU A 1 230 ? -2.050 -9.801 -13.208 1.00 97.44 230 LEU A O 1
ATOM 1790 N N . PRO A 1 231 ? -0.633 -8.984 -14.780 1.00 97.69 231 PRO A N 1
ATOM 1791 C CA . PRO A 1 231 ? -1.618 -9.008 -15.849 1.00 97.69 231 PRO A CA 1
ATOM 1792 C C . PRO A 1 231 ? -2.208 -10.401 -16.030 1.00 97.69 231 PRO A C 1
ATOM 1794 O O . PRO A 1 231 ? -1.524 -11.409 -15.829 1.00 97.69 231 PRO A O 1
ATOM 1797 N N . GLU A 1 232 ? -3.475 -10.450 -16.425 1.00 95.25 232 GLU A N 1
ATOM 1798 C CA . GLU A 1 232 ? -4.165 -11.710 -16.703 1.00 95.25 232 GLU A CA 1
ATOM 1799 C C . GLU A 1 232 ? -3.481 -12.457 -17.847 1.00 95.25 232 GLU A C 1
ATOM 1801 O O . GLU A 1 232 ? -3.390 -13.686 -17.827 1.00 95.25 232 GLU A O 1
ATOM 1806 N N . LYS A 1 233 ? -2.964 -11.699 -18.822 1.00 96.56 233 LYS A N 1
ATOM 1807 C CA . LYS A 1 233 ? -2.299 -12.231 -20.006 1.00 96.56 233 LYS A CA 1
ATOM 1808 C C . LYS A 1 233 ? -0.983 -11.501 -20.270 1.00 96.56 233 LYS A C 1
ATOM 1810 O O . LYS A 1 233 ? -0.926 -10.271 -20.274 1.00 96.56 233 LYS A O 1
ATOM 1815 N N . ILE A 1 234 ? 0.076 -12.271 -20.506 1.00 97.94 234 ILE A N 1
ATOM 1816 C CA . ILE A 1 234 ? 1.399 -11.768 -20.890 1.00 97.94 234 ILE A CA 1
ATOM 1817 C C . ILE A 1 234 ? 1.824 -12.521 -22.151 1.00 97.94 234 ILE A C 1
ATOM 1819 O O . ILE A 1 234 ? 2.155 -13.705 -22.085 1.00 97.94 234 ILE A O 1
ATOM 1823 N N . PHE A 1 235 ? 1.817 -11.830 -23.285 1.00 98.00 235 PHE A N 1
ATOM 1824 C CA . PHE A 1 235 ? 2.327 -12.329 -24.559 1.00 98.00 235 PHE A CA 1
ATOM 1825 C C . PHE A 1 235 ? 3.769 -11.879 -24.735 1.00 98.00 235 PHE A C 1
ATOM 1827 O O . PHE A 1 235 ? 4.128 -10.768 -24.358 1.00 98.00 235 PHE A O 1
ATOM 1834 N N . TYR A 1 236 ? 4.605 -12.755 -25.271 1.00 96.81 236 TYR A N 1
ATOM 1835 C CA . TYR A 1 236 ? 6.014 -12.498 -25.544 1.00 96.81 236 TYR A CA 1
ATOM 1836 C C . TYR A 1 236 ? 6.418 -13.276 -26.799 1.00 96.81 236 TYR A C 1
ATOM 1838 O O . TYR A 1 236 ? 5.591 -13.991 -27.363 1.00 96.81 236 TYR A O 1
ATOM 1846 N N . GLU A 1 237 ? 7.679 -13.158 -27.206 1.00 96.75 237 GLU A N 1
ATOM 1847 C CA . GLU A 1 237 ? 8.189 -13.528 -28.531 1.00 96.75 237 GLU A CA 1
ATOM 1848 C C . GLU A 1 237 ? 7.966 -12.457 -29.595 1.00 96.75 237 GLU A C 1
ATOM 1850 O O . GLU A 1 237 ? 7.107 -11.572 -29.491 1.00 96.75 237 GLU A O 1
ATOM 1855 N N . LYS A 1 238 ? 8.842 -12.508 -30.600 1.00 95.25 238 LYS A N 1
ATOM 1856 C CA . LYS A 1 238 ? 8.785 -11.639 -31.768 1.00 95.25 238 LYS A CA 1
ATOM 1857 C C . LYS A 1 238 ? 7.436 -11.801 -32.466 1.00 95.25 238 LYS A C 1
ATOM 1859 O O . LYS A 1 238 ? 6.969 -12.923 -32.644 1.00 95.25 238 LYS A O 1
ATOM 1864 N N . ASP A 1 239 ? 6.852 -10.677 -32.868 1.00 95.25 239 ASP A N 1
ATOM 1865 C CA . ASP A 1 239 ? 5.542 -10.584 -33.519 1.00 95.25 239 ASP A CA 1
ATOM 1866 C C . ASP A 1 239 ? 4.357 -10.962 -32.604 1.00 95.25 239 ASP A C 1
ATOM 1868 O O . ASP A 1 239 ? 3.240 -11.186 -33.075 1.00 95.25 239 ASP A O 1
ATOM 1872 N N . SER A 1 240 ? 4.542 -10.965 -31.278 1.00 97.19 240 SER A N 1
ATOM 1873 C CA . SER A 1 240 ? 3.443 -11.164 -30.317 1.00 97.19 240 SER A CA 1
ATOM 1874 C C . SER A 1 240 ? 2.376 -10.062 -30.355 1.00 97.19 240 SER A C 1
ATOM 1876 O O . SER A 1 240 ? 1.265 -10.278 -29.870 1.00 97.19 240 SER A O 1
ATOM 1878 N N . ILE A 1 241 ? 2.640 -8.918 -31.005 1.00 96.56 241 ILE A N 1
ATOM 1879 C CA . ILE A 1 241 ? 1.611 -7.903 -31.298 1.00 96.56 241 ILE A CA 1
ATOM 1880 C C . ILE A 1 241 ? 0.445 -8.442 -32.137 1.00 96.56 241 ILE A C 1
ATOM 1882 O O . ILE A 1 241 ? 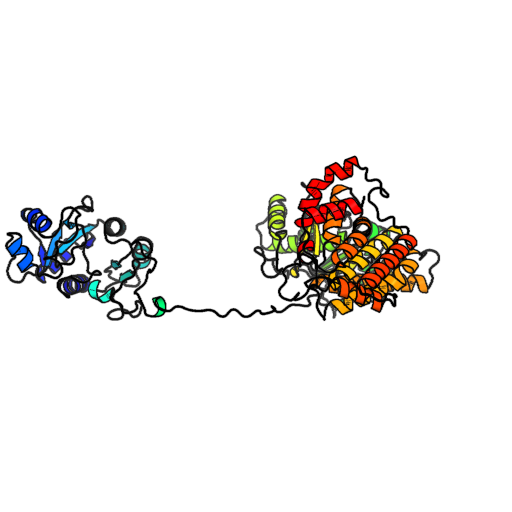-0.659 -7.903 -32.056 1.00 96.56 241 ILE A O 1
ATOM 1886 N N . THR A 1 242 ? 0.655 -9.530 -32.886 1.00 96.06 242 THR A N 1
ATOM 1887 C CA . THR A 1 242 ? -0.393 -10.206 -33.671 1.00 96.06 242 THR A CA 1
ATOM 1888 C C . THR A 1 242 ? -1.617 -10.593 -32.851 1.00 96.06 242 THR A C 1
ATOM 1890 O O . THR A 1 242 ? -2.723 -10.637 -33.383 1.00 96.06 242 THR A O 1
ATOM 1893 N N . TYR A 1 243 ? -1.463 -10.760 -31.541 1.00 94.81 243 TYR A N 1
ATOM 1894 C CA . TYR A 1 243 ? -2.563 -11.001 -30.618 1.00 94.81 243 TYR A CA 1
ATOM 1895 C C . TYR A 1 243 ? -3.660 -9.918 -30.647 1.00 94.81 243 TYR A C 1
ATOM 1897 O O . TYR A 1 243 ? -4.825 -10.213 -30.403 1.00 94.81 243 TYR A O 1
ATOM 1905 N N . LEU A 1 244 ? -3.333 -8.670 -31.009 1.00 96.12 244 LEU A N 1
ATOM 1906 C CA . LEU A 1 244 ? -4.343 -7.618 -31.193 1.00 96.12 244 LEU A CA 1
ATOM 1907 C C . LEU A 1 244 ? -5.359 -7.948 -32.300 1.00 96.12 244 LE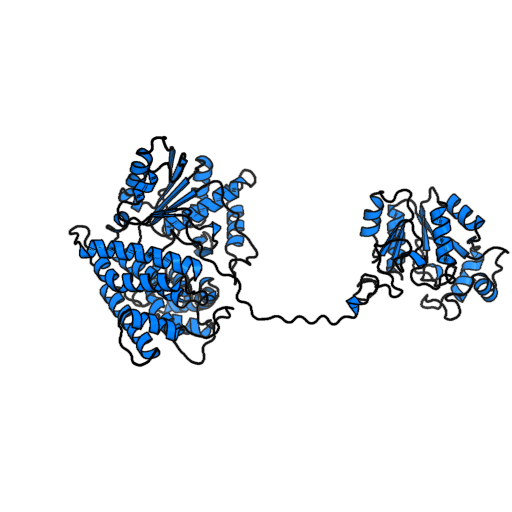U A C 1
ATOM 1909 O O . LEU A 1 244 ? -6.474 -7.426 -32.277 1.00 96.12 244 LEU A O 1
ATOM 1913 N N . SER A 1 245 ? -4.989 -8.801 -33.259 1.00 94.44 245 SER A N 1
ATOM 1914 C CA . SER A 1 245 ? -5.877 -9.248 -34.336 1.00 94.44 245 SER A CA 1
ATOM 1915 C C . SER A 1 245 ? -6.773 -10.432 -33.944 1.00 94.44 245 SER A C 1
ATOM 1917 O O . SER A 1 245 ? -7.764 -10.682 -34.622 1.00 94.44 245 SER A O 1
ATOM 1919 N N . ASP A 1 246 ? -6.483 -11.135 -32.843 1.00 92.06 246 ASP A N 1
ATOM 1920 C CA . ASP A 1 246 ? -7.255 -12.312 -32.433 1.00 92.06 246 ASP A CA 1
ATOM 1921 C C . ASP A 1 246 ? -8.549 -11.897 -31.711 1.00 92.06 246 ASP A C 1
ATOM 1923 O O . ASP A 1 246 ? -8.540 -11.279 -30.641 1.00 92.06 246 ASP A O 1
ATOM 1927 N N . GLU A 1 247 ? -9.698 -12.209 -32.313 1.00 87.06 247 GLU A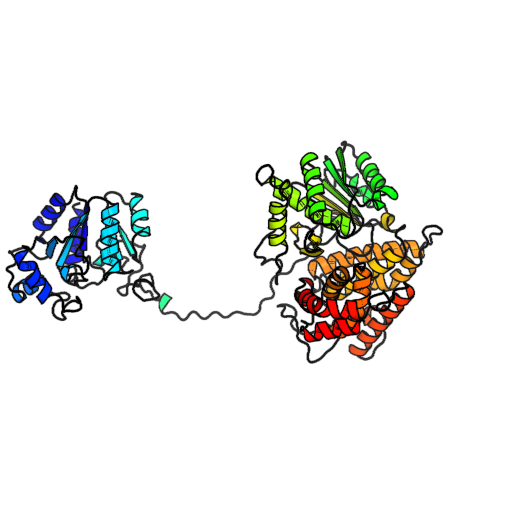 N 1
ATOM 1928 C CA . GLU A 1 247 ? -11.010 -11.886 -31.745 1.00 87.06 247 GLU A CA 1
ATOM 1929 C C . GLU A 1 247 ? -11.447 -12.838 -30.625 1.00 87.06 247 GLU A C 1
ATOM 1931 O O . GLU A 1 247 ? -12.259 -12.447 -29.786 1.00 87.06 247 GLU A O 1
ATOM 1936 N N . ASN A 1 248 ? -10.909 -14.062 -30.566 1.00 87.12 248 ASN A N 1
ATOM 1937 C CA . ASN A 1 248 ? -11.249 -15.025 -29.504 1.00 87.12 248 ASN A CA 1
ATOM 1938 C C . ASN A 1 248 ? -10.666 -14.616 -28.154 1.00 87.12 248 ASN A C 1
ATOM 1940 O O . ASN A 1 248 ? -11.092 -15.066 -27.090 1.00 87.12 248 ASN A O 1
ATOM 1944 N N . GLU A 1 249 ? -9.648 -13.781 -28.227 1.00 87.44 249 GLU A N 1
ATOM 1945 C CA . GLU A 1 249 ? -8.778 -13.455 -27.131 1.00 87.44 249 GLU A CA 1
ATOM 1946 C C . GLU A 1 249 ? -9.198 -12.178 -26.407 1.00 87.44 249 GLU A C 1
ATOM 1948 O O . GLU A 1 249 ? -9.103 -12.094 -25.175 1.00 87.44 249 GLU A O 1
ATOM 1953 N N . GLN A 1 250 ? -9.705 -11.200 -27.157 1.00 88.81 250 GLN A N 1
ATOM 1954 C CA . GLN A 1 250 ? -10.350 -10.011 -26.623 1.00 88.81 250 GLN A CA 1
ATOM 1955 C C . GLN A 1 250 ? -11.281 -9.383 -27.667 1.00 88.81 250 GLN A C 1
ATOM 1957 O O . GLN A 1 250 ? -10.915 -9.208 -28.833 1.00 88.81 250 GLN A O 1
ATOM 1962 N N . GLU A 1 251 ? -12.474 -8.972 -27.233 1.00 91.44 251 GLU A N 1
ATOM 1963 C CA . GLU A 1 251 ? -13.336 -8.108 -28.037 1.00 91.44 251 GLU A CA 1
ATOM 1964 C C . GLU A 1 251 ? -12.851 -6.658 -27.926 1.00 91.44 251 GLU A C 1
ATOM 1966 O O . GLU A 1 251 ? -12.742 -6.106 -26.832 1.00 91.44 251 GLU A O 1
ATOM 1971 N N . ILE A 1 252 ? -12.538 -6.057 -29.073 1.00 96.06 252 ILE A N 1
ATOM 1972 C CA . ILE A 1 252 ? -12.111 -4.664 -29.198 1.00 96.06 252 ILE A CA 1
ATOM 1973 C C . ILE A 1 252 ? -12.996 -4.040 -30.270 1.00 96.06 252 ILE A C 1
ATOM 1975 O O . ILE A 1 252 ? -12.960 -4.487 -31.414 1.00 96.06 252 ILE A O 1
ATOM 1979 N N . SER A 1 253 ? -13.783 -3.026 -29.912 1.00 96.44 253 SER A N 1
ATOM 1980 C CA . SER A 1 253 ? -14.596 -2.260 -30.868 1.00 96.44 253 SER A CA 1
ATOM 1981 C C . SER A 1 253 ? -14.124 -0.811 -30.969 1.00 96.44 253 SER A C 1
ATOM 1983 O O . SER A 1 253 ? -14.211 -0.210 -32.039 1.00 96.44 253 SER A O 1
ATOM 1985 N N . ARG A 1 254 ? -13.616 -0.234 -29.870 1.00 98.06 254 ARG A N 1
ATOM 1986 C CA . ARG A 1 254 ? -13.160 1.162 -29.787 1.00 98.06 254 ARG A CA 1
ATOM 1987 C C . ARG A 1 254 ? -11.819 1.256 -29.059 1.00 98.06 254 ARG A C 1
ATOM 1989 O O . ARG A 1 254 ? -11.776 1.343 -27.829 1.00 98.06 254 ARG A O 1
ATOM 1996 N N . ALA A 1 255 ? -10.728 1.312 -29.821 1.00 98.19 255 ALA A N 1
ATOM 1997 C CA . ALA A 1 255 ? -9.368 1.371 -29.294 1.00 98.19 255 ALA A CA 1
ATOM 1998 C C . ALA A 1 255 ? -8.844 2.815 -29.181 1.00 98.19 255 ALA A C 1
ATOM 2000 O O . ALA A 1 255 ? -8.752 3.546 -30.169 1.00 98.19 255 ALA A O 1
ATOM 2001 N N . PHE A 1 256 ? -8.448 3.225 -27.974 1.00 98.62 256 PHE A N 1
ATOM 2002 C CA . PHE A 1 256 ? -7.745 4.487 -27.738 1.00 98.62 256 PHE A CA 1
ATOM 2003 C C . PHE A 1 256 ? -6.249 4.231 -27.547 1.00 98.62 256 PHE A C 1
ATOM 2005 O O . PHE A 1 256 ? -5.829 3.646 -26.548 1.00 98.62 256 PHE A O 1
ATOM 2012 N N . ILE A 1 257 ? -5.437 4.673 -28.501 1.00 98.56 257 ILE A N 1
ATOM 2013 C CA . ILE A 1 257 ? -3.992 4.454 -28.517 1.00 98.56 257 ILE A CA 1
ATOM 2014 C C . ILE A 1 257 ? -3.293 5.617 -27.810 1.00 98.56 257 ILE A C 1
ATOM 2016 O O . ILE A 1 257 ? -3.520 6.783 -28.137 1.00 98.56 257 ILE A O 1
ATOM 2020 N N . VAL A 1 258 ? -2.412 5.314 -26.862 1.00 98.44 258 VAL A N 1
ATOM 2021 C CA . VAL A 1 258 ? -1.581 6.304 -26.168 1.00 98.44 258 VAL A CA 1
ATOM 2022 C C . VAL A 1 258 ? -0.116 6.016 -26.463 1.00 98.44 258 VAL A C 1
ATOM 2024 O O . VAL A 1 258 ? 0.375 4.921 -26.195 1.00 98.44 258 VAL A O 1
ATOM 2027 N N . ALA A 1 259 ? 0.579 7.006 -27.015 1.00 97.06 259 ALA A N 1
ATOM 2028 C CA . ALA A 1 259 ? 1.949 6.868 -27.479 1.00 97.06 259 ALA A CA 1
ATOM 2029 C C . ALA A 1 259 ? 2.765 8.154 -27.279 1.00 97.06 259 ALA A C 1
ATOM 2031 O O . ALA A 1 259 ? 2.226 9.260 -27.197 1.00 97.06 259 ALA A O 1
ATOM 2032 N N . ASP A 1 260 ? 4.088 8.015 -27.231 1.00 92.81 260 ASP A N 1
ATOM 2033 C CA . ASP A 1 260 ? 4.996 9.157 -27.352 1.00 92.81 260 ASP A CA 1
ATOM 2034 C C . ASP A 1 260 ? 5.260 9.516 -28.835 1.00 92.81 260 ASP A C 1
ATOM 2036 O O . ASP A 1 260 ? 5.030 8.693 -29.731 1.00 92.81 260 ASP A O 1
ATOM 2040 N N . PRO A 1 261 ? 5.766 10.732 -29.133 1.00 92.12 261 PRO A N 1
ATOM 2041 C CA . PRO A 1 261 ? 6.045 11.146 -30.510 1.00 92.12 261 PRO A CA 1
ATOM 2042 C C . PRO A 1 261 ? 7.057 10.254 -31.244 1.00 92.12 261 PRO A C 1
ATOM 2044 O O . PRO A 1 261 ? 7.044 10.177 -32.474 1.00 92.12 261 PRO A O 1
ATOM 2047 N N . GLY A 1 262 ? 7.951 9.586 -30.508 1.00 89.94 262 GLY A N 1
ATOM 2048 C CA . GLY A 1 262 ? 8.930 8.662 -31.067 1.00 89.94 262 GLY A CA 1
ATOM 2049 C C . GLY A 1 262 ? 8.261 7.434 -31.675 1.00 89.94 262 GLY A C 1
ATOM 2050 O O . GLY A 1 262 ? 8.623 7.036 -32.779 1.00 89.94 262 GLY A O 1
ATOM 2051 N N . MET A 1 263 ? 7.245 6.881 -31.010 1.00 93.81 263 MET A N 1
ATOM 2052 C CA . MET A 1 263 ? 6.511 5.706 -31.499 1.00 93.81 263 MET A CA 1
ATOM 2053 C C . MET A 1 263 ? 5.805 5.968 -32.832 1.00 93.81 263 MET A C 1
ATOM 2055 O O . MET A 1 263 ? 5.761 5.086 -33.688 1.00 93.81 263 MET A O 1
ATOM 2059 N N . VAL A 1 264 ? 5.295 7.187 -33.037 1.00 92.06 264 VAL A N 1
ATOM 2060 C CA . VAL A 1 264 ? 4.726 7.605 -34.329 1.00 92.06 264 VAL A CA 1
ATOM 2061 C C . VAL A 1 264 ? 5.832 7.795 -35.363 1.00 92.06 264 VAL A C 1
ATOM 2063 O O . VAL A 1 264 ? 5.748 7.268 -36.466 1.00 92.06 264 VAL A O 1
ATOM 2066 N N . LYS A 1 265 ? 6.913 8.497 -35.001 1.00 90.75 265 LYS A N 1
ATOM 2067 C CA . LYS A 1 265 ? 8.038 8.770 -35.908 1.00 90.75 265 LYS A CA 1
ATOM 2068 C C . LYS A 1 265 ? 8.713 7.497 -36.435 1.00 90.75 265 LYS A C 1
ATOM 2070 O O . LYS A 1 265 ? 9.216 7.503 -37.554 1.00 90.75 265 LYS A O 1
ATOM 2075 N N . PHE A 1 266 ? 8.762 6.436 -35.632 1.00 88.94 266 PHE A N 1
ATOM 2076 C CA . PHE A 1 266 ? 9.340 5.144 -36.009 1.00 88.94 266 PHE A CA 1
ATOM 2077 C C . PHE A 1 266 ? 8.312 4.145 -36.564 1.00 88.94 266 PHE A C 1
ATOM 2079 O O . PHE A 1 266 ? 8.654 2.975 -36.723 1.00 88.94 266 PHE A O 1
ATOM 2086 N N . HIS A 1 267 ? 7.084 4.584 -36.870 1.00 93.06 267 HIS A N 1
ATOM 2087 C CA . HIS A 1 267 ? 6.023 3.743 -37.442 1.00 93.06 267 HIS A CA 1
ATOM 2088 C C . HIS A 1 267 ? 5.638 2.536 -36.563 1.00 93.06 267 HIS A C 1
ATOM 2090 O O . HIS A 1 267 ? 5.154 1.516 -37.044 1.00 93.06 267 HIS A O 1
ATOM 2096 N N . PHE A 1 268 ? 5.847 2.621 -35.246 1.00 95.00 268 PHE A N 1
ATOM 2097 C CA . PHE A 1 268 ? 5.465 1.549 -34.318 1.00 95.00 268 PHE A CA 1
ATOM 2098 C C . PHE A 1 268 ? 3.967 1.546 -34.036 1.00 95.00 268 PHE A C 1
ATOM 2100 O O . PHE A 1 268 ? 3.374 0.483 -33.879 1.00 95.00 268 PHE A O 1
ATOM 2107 N N . VAL A 1 269 ? 3.352 2.727 -34.023 1.00 96.12 269 VAL A N 1
ATOM 2108 C CA . VAL A 1 269 ? 1.894 2.859 -33.946 1.00 96.12 269 VAL A CA 1
ATOM 2109 C C . VAL A 1 269 ? 1.224 2.267 -35.191 1.00 96.12 269 VAL A C 1
ATOM 2111 O O . VAL A 1 269 ? 0.173 1.646 -35.072 1.00 96.12 269 VAL A O 1
ATOM 2114 N N . ASP A 1 270 ? 1.850 2.380 -36.364 1.00 96.38 270 ASP A N 1
ATOM 2115 C CA . ASP A 1 270 ? 1.305 1.826 -37.610 1.00 96.38 270 ASP A CA 1
ATOM 2116 C C . ASP A 1 270 ? 1.136 0.307 -37.514 1.00 96.38 270 ASP A C 1
ATOM 2118 O O . ASP A 1 270 ? 0.103 -0.214 -37.918 1.00 96.38 270 ASP A O 1
ATOM 2122 N N . LYS A 1 271 ? 2.058 -0.392 -36.837 1.00 96.62 271 LYS A N 1
ATOM 2123 C CA . LYS A 1 271 ? 1.916 -1.828 -36.554 1.00 96.62 271 LYS A CA 1
ATOM 2124 C C . LYS A 1 271 ? 0.688 -2.155 -35.703 1.00 96.62 271 LYS A C 1
ATOM 2126 O O . LYS A 1 271 ? 0.072 -3.193 -35.909 1.00 96.62 271 LYS A O 1
ATOM 2131 N N . VAL A 1 272 ? 0.315 -1.289 -34.755 1.00 97.25 272 VAL A N 1
ATOM 2132 C CA . VAL A 1 272 ? -0.926 -1.454 -33.974 1.00 97.25 272 VAL A CA 1
ATOM 2133 C C . VAL A 1 272 ? -2.134 -1.340 -34.902 1.00 97.25 272 VAL A C 1
ATOM 2135 O O . VAL A 1 272 ? -3.012 -2.200 -34.865 1.00 97.25 272 VAL A O 1
ATOM 2138 N N . TYR A 1 273 ? -2.164 -0.321 -35.768 1.00 97.56 273 TYR A N 1
ATOM 2139 C CA . TYR A 1 273 ? -3.241 -0.152 -36.746 1.00 97.56 273 TYR A CA 1
ATOM 2140 C C . TYR A 1 273 ? -3.333 -1.324 -37.724 1.00 97.56 273 TYR A C 1
ATOM 2142 O O . TYR A 1 273 ? -4.435 -1.795 -37.987 1.00 97.56 273 TYR A O 1
ATOM 2150 N N . GLU A 1 274 ? -2.198 -1.819 -38.218 1.00 96.94 274 GLU A N 1
ATOM 2151 C CA . GLU A 1 274 ? -2.133 -2.990 -39.093 1.00 96.94 274 GLU A CA 1
ATOM 2152 C C . GLU A 1 274 ? -2.794 -4.205 -38.438 1.00 96.94 274 GLU A C 1
ATOM 2154 O O . GLU A 1 274 ? -3.628 -4.841 -39.072 1.00 96.94 274 GLU A O 1
ATOM 2159 N N . GLN A 1 275 ? -2.502 -4.497 -37.164 1.00 97.06 275 GLN A N 1
ATOM 2160 C CA . GLN A 1 275 ? -3.125 -5.635 -36.478 1.00 97.06 275 GLN A CA 1
ATOM 2161 C C . GLN A 1 275 ? -4.622 -5.435 -36.226 1.00 97.06 275 GLN A C 1
ATOM 2163 O O . GLN A 1 275 ? -5.402 -6.369 -36.396 1.00 97.06 275 GLN A O 1
ATOM 2168 N N . LEU A 1 276 ? -5.049 -4.225 -35.853 1.00 96.75 276 LEU A N 1
ATOM 2169 C CA . LEU A 1 276 ? -6.473 -3.936 -35.653 1.00 96.75 276 LEU A CA 1
ATOM 2170 C C . LEU A 1 276 ? -7.270 -4.005 -36.966 1.00 96.75 276 LEU A C 1
ATOM 2172 O O . LEU A 1 276 ? -8.435 -4.390 -36.944 1.00 96.75 276 LEU A O 1
ATOM 2176 N N . ALA A 1 277 ? -6.649 -3.676 -38.101 1.00 96.00 277 ALA A N 1
ATOM 2177 C CA . ALA A 1 277 ? -7.269 -3.751 -39.424 1.00 96.00 277 ALA A CA 1
ATOM 2178 C C . ALA A 1 277 ? -7.448 -5.188 -39.947 1.00 96.00 277 ALA A C 1
ATOM 2180 O O . ALA A 1 277 ? -8.216 -5.392 -40.884 1.00 96.00 277 ALA A O 1
ATOM 2181 N N . LEU A 1 278 ? -6.751 -6.172 -39.363 1.00 95.56 278 LEU A N 1
ATOM 2182 C CA . LEU A 1 278 ? -6.888 -7.593 -39.709 1.00 95.56 278 LEU A CA 1
ATOM 2183 C C . LEU A 1 278 ? -8.100 -8.268 -39.050 1.00 95.56 278 LEU A C 1
ATOM 2185 O O . LEU A 1 278 ? -8.372 -9.428 -39.347 1.00 95.56 278 LEU A O 1
ATOM 2189 N N . ARG A 1 279 ? -8.806 -7.570 -38.156 1.00 94.88 279 ARG A N 1
ATOM 2190 C CA . ARG A 1 279 ? -9.993 -8.087 -37.467 1.00 94.88 279 ARG A CA 1
ATOM 2191 C C . ARG A 1 279 ? -11.194 -8.131 -38.415 1.00 94.88 279 ARG A C 1
ATOM 2193 O O . ARG A 1 279 ? -11.333 -7.272 -39.286 1.00 94.88 279 ARG A O 1
ATOM 2200 N N . ASP A 1 280 ? -12.081 -9.104 -38.216 1.00 91.94 280 ASP A N 1
ATOM 2201 C CA . ASP A 1 280 ? -13.307 -9.254 -39.010 1.00 91.94 280 ASP A CA 1
ATOM 2202 C C . ASP A 1 280 ? -14.278 -8.102 -38.721 1.00 91.94 280 ASP A C 1
ATOM 2204 O O . ASP A 1 280 ? -14.936 -7.570 -39.623 1.00 91.94 280 ASP A O 1
ATOM 2208 N N . LYS A 1 281 ? -14.362 -7.692 -37.449 1.00 91.38 281 LYS A N 1
ATOM 2209 C CA . LYS A 1 281 ? -15.103 -6.500 -37.032 1.00 91.38 281 LYS A CA 1
ATOM 2210 C C . LYS A 1 281 ? -14.216 -5.261 -37.118 1.00 91.38 281 LYS A C 1
ATOM 2212 O O . LYS A 1 281 ? -13.137 -5.204 -36.530 1.00 91.38 281 LYS A O 1
ATOM 2217 N N . GLN A 1 282 ? -14.725 -4.223 -37.780 1.00 93.94 282 GLN A N 1
ATOM 2218 C CA . GLN A 1 282 ? -14.063 -2.922 -37.829 1.00 93.94 282 GLN A CA 1
ATOM 2219 C C . GLN A 1 282 ? -13.893 -2.341 -36.417 1.00 93.94 282 GLN A C 1
ATOM 2221 O O . GLN A 1 282 ? -14.865 -2.218 -35.670 1.00 93.94 282 GLN A O 1
ATOM 2226 N N . VAL A 1 283 ? -12.665 -1.931 -36.092 1.00 97.19 283 VAL A N 1
ATOM 2227 C CA . VAL A 1 283 ? -12.329 -1.247 -34.839 1.00 97.19 283 VAL A CA 1
ATOM 2228 C C . VAL A 1 283 ? -12.235 0.253 -35.084 1.00 97.19 283 VAL A C 1
ATOM 2230 O O . VAL A 1 283 ? -11.428 0.709 -35.895 1.00 97.19 283 VAL A O 1
ATOM 2233 N N . ASP A 1 284 ? -13.026 1.035 -34.355 1.00 97.75 284 ASP A N 1
ATOM 2234 C CA . ASP A 1 284 ? -12.856 2.483 -34.315 1.00 97.75 284 ASP A CA 1
ATOM 2235 C C . ASP A 1 284 ? -11.603 2.818 -33.507 1.00 97.75 284 ASP A C 1
ATOM 2237 O O . ASP A 1 284 ? -11.402 2.301 -32.405 1.00 97.75 284 ASP A O 1
ATOM 2241 N N . THR A 1 285 ? -10.780 3.736 -34.010 1.00 97.81 285 THR A N 1
ATOM 2242 C CA . THR A 1 285 ? -9.524 4.104 -33.349 1.00 97.81 285 THR A CA 1
ATOM 2243 C C . THR A 1 285 ? -9.396 5.604 -33.123 1.00 97.81 285 THR A C 1
ATOM 2245 O O . THR A 1 285 ? -9.714 6.402 -34.005 1.00 97.81 285 THR A O 1
ATOM 2248 N N . ALA A 1 286 ? -8.842 5.989 -31.976 1.00 97.81 286 ALA A N 1
ATOM 2249 C CA . ALA A 1 286 ? -8.360 7.342 -31.703 1.00 97.81 286 ALA A CA 1
ATOM 2250 C C . ALA A 1 286 ? -6.959 7.281 -31.085 1.00 97.81 286 ALA A C 1
ATOM 2252 O O . ALA A 1 286 ? -6.608 6.289 -30.453 1.00 97.81 286 ALA A O 1
ATOM 2253 N N . ILE A 1 287 ? -6.162 8.339 -31.250 1.00 97.62 287 ILE A N 1
ATOM 2254 C CA . ILE A 1 287 ? -4.777 8.379 -30.771 1.00 97.62 287 ILE A CA 1
ATOM 2255 C C . ILE A 1 287 ? -4.460 9.660 -30.002 1.00 97.62 287 ILE A C 1
ATOM 2257 O O . ILE A 1 287 ? -4.801 10.763 -30.427 1.00 97.62 287 ILE A O 1
ATOM 2261 N N . TYR A 1 288 ? -3.720 9.499 -28.908 1.00 97.69 288 TYR A N 1
ATOM 2262 C CA . TYR A 1 288 ? -2.949 10.552 -28.265 1.00 97.69 288 TYR A CA 1
ATOM 2263 C C . TYR A 1 288 ? -1.453 10.246 -28.401 1.00 97.69 288 TYR A C 1
ATOM 2265 O O . TYR A 1 288 ? -0.961 9.291 -27.805 1.00 97.69 288 TYR A O 1
ATOM 2273 N N . SER A 1 289 ? -0.718 11.059 -29.163 1.00 95.12 289 SER A N 1
ATOM 2274 C CA . SER A 1 289 ? 0.693 10.809 -29.510 1.00 95.12 289 SER A CA 1
ATOM 2275 C C . SER A 1 289 ? 1.682 11.838 -28.945 1.00 95.12 289 SER A C 1
ATOM 2277 O O . SER A 1 289 ? 2.819 11.929 -29.399 1.00 95.12 289 SER A O 1
ATOM 2279 N N . GLU A 1 290 ? 1.245 12.674 -28.001 1.00 94.50 290 GLU A N 1
ATOM 2280 C CA . GLU A 1 290 ? 2.022 13.803 -27.464 1.00 94.50 290 GLU A CA 1
ATOM 2281 C C . GLU A 1 290 ? 2.503 13.545 -26.026 1.00 94.50 290 GLU A C 1
ATOM 2283 O O . GLU A 1 290 ? 2.621 14.481 -25.229 1.00 94.50 290 GLU A O 1
ATOM 2288 N N . VAL A 1 291 ? 2.715 12.280 -25.639 1.00 94.62 291 VAL A N 1
ATOM 2289 C CA . VAL A 1 291 ? 3.198 11.965 -24.286 1.00 94.62 291 VAL A CA 1
ATOM 2290 C C . VAL A 1 291 ? 4.600 12.536 -24.079 1.00 94.62 291 VAL A C 1
ATOM 2292 O O . VAL A 1 291 ? 5.491 12.359 -24.911 1.00 94.62 291 VAL A O 1
ATOM 2295 N N . LEU A 1 292 ? 4.786 13.236 -22.959 1.00 90.62 292 LEU A N 1
ATOM 2296 C CA . LEU A 1 292 ? 6.066 13.823 -22.575 1.00 90.62 292 LEU A CA 1
ATOM 2297 C C . LEU A 1 292 ? 6.850 12.857 -21.674 1.00 90.62 292 LEU A C 1
ATOM 2299 O O . LEU A 1 292 ? 6.240 12.080 -20.934 1.00 90.62 292 LEU A O 1
ATOM 2303 N N . PRO A 1 293 ? 8.194 12.924 -21.671 1.00 86.44 293 PRO A N 1
ATOM 2304 C CA . PRO A 1 293 ? 8.982 12.335 -20.595 1.00 86.44 293 PRO A CA 1
ATOM 2305 C C . PRO A 1 293 ? 8.527 12.897 -19.242 1.00 86.44 293 PRO A C 1
ATOM 2307 O O . PRO A 1 293 ? 8.301 14.100 -19.126 1.00 86.44 293 PRO A O 1
ATOM 2310 N N . ASP A 1 294 ? 8.423 12.035 -18.230 1.00 83.44 294 ASP A N 1
ATOM 2311 C CA . ASP A 1 294 ? 7.972 12.397 -16.875 1.00 83.44 294 ASP A CA 1
ATOM 2312 C C . ASP A 1 294 ? 6.609 13.127 -16.842 1.00 83.44 294 ASP A C 1
ATOM 2314 O O . ASP A 1 294 ? 6.511 14.262 -16.360 1.00 83.44 294 ASP A O 1
ATOM 2318 N N . PRO A 1 295 ? 5.547 12.478 -17.353 1.00 89.31 295 PRO A N 1
ATOM 2319 C CA . PRO A 1 295 ? 4.287 13.119 -17.706 1.00 89.31 295 PRO A CA 1
ATOM 2320 C C . PRO A 1 295 ? 3.623 13.799 -16.495 1.00 89.31 295 PRO A C 1
ATOM 2322 O O . PRO A 1 295 ? 3.515 13.191 -15.422 1.00 89.31 295 PRO A O 1
ATOM 2325 N N . PRO A 1 296 ? 3.164 15.057 -16.641 1.00 92.81 296 PRO A N 1
ATOM 2326 C CA . PRO A 1 296 ? 2.463 15.757 -15.575 1.00 92.81 296 PRO A CA 1
ATOM 2327 C C . PRO A 1 296 ? 1.004 15.296 -15.433 1.00 92.81 296 PRO A C 1
ATOM 2329 O O . PRO A 1 296 ? 0.419 14.741 -16.371 1.00 92.81 296 PRO A O 1
ATOM 2332 N N . LEU A 1 297 ? 0.377 15.580 -14.287 1.00 93.19 297 LEU A N 1
ATOM 2333 C CA . LEU A 1 297 ? -1.035 15.256 -14.041 1.00 93.19 297 LEU A CA 1
ATOM 2334 C C . LEU A 1 297 ? -1.962 15.920 -15.072 1.00 93.19 297 LEU A C 1
ATOM 2336 O O . LEU A 1 297 ? -2.907 15.291 -15.553 1.00 93.19 297 LEU A O 1
ATOM 2340 N N . SER A 1 298 ? -1.664 17.154 -15.484 1.00 94.31 298 SER A N 1
ATOM 2341 C CA . SER A 1 298 ? -2.400 17.846 -16.552 1.00 94.31 298 SER A CA 1
ATOM 2342 C C . SER A 1 298 ? -2.449 17.063 -17.872 1.00 94.31 298 SER A C 1
ATOM 2344 O O . SER A 1 298 ? -3.466 17.094 -18.573 1.00 94.31 298 SER A O 1
ATOM 2346 N N . GLN A 1 299 ? -1.394 16.309 -18.200 1.00 95.12 299 GLN A N 1
ATOM 2347 C CA . GLN A 1 299 ? -1.366 15.460 -19.387 1.00 95.12 299 GLN A CA 1
ATOM 2348 C C . GLN A 1 299 ? -2.287 14.244 -19.231 1.00 95.12 299 GLN A C 1
ATOM 2350 O O . GLN A 1 299 ? -3.041 13.944 -20.157 1.00 95.12 299 GLN A O 1
ATOM 2355 N N . ALA A 1 300 ? -2.306 13.600 -18.059 1.00 96.19 300 ALA A N 1
ATOM 2356 C CA . ALA A 1 300 ? -3.244 12.511 -17.776 1.00 96.19 300 ALA A CA 1
ATOM 2357 C C . ALA A 1 300 ? -4.709 12.981 -17.870 1.00 96.19 300 ALA A C 1
ATOM 2359 O O . ALA A 1 300 ? -5.538 12.302 -18.474 1.00 96.19 300 ALA A O 1
ATOM 2360 N N . ILE A 1 301 ? -5.018 14.185 -17.370 1.00 96.06 301 ILE A N 1
ATOM 2361 C CA . ILE A 1 301 ? -6.349 14.803 -17.495 1.00 96.06 301 ILE A CA 1
ATOM 2362 C C . ILE A 1 301 ? -6.704 15.054 -18.967 1.00 96.06 301 ILE A C 1
ATOM 2364 O O . ILE A 1 301 ? -7.818 14.752 -19.395 1.00 96.06 301 ILE A O 1
ATOM 2368 N N . LYS A 1 302 ? -5.769 15.584 -19.771 1.00 96.88 302 LYS A N 1
ATOM 2369 C CA . LYS A 1 302 ? -5.986 15.819 -21.211 1.00 96.88 302 LYS A CA 1
ATOM 2370 C C . LYS A 1 302 ? -6.319 14.514 -21.941 1.00 96.88 302 LYS A C 1
ATOM 2372 O O . LYS A 1 302 ? -7.257 14.500 -22.738 1.00 96.88 302 LYS A O 1
ATOM 2377 N N . ILE A 1 303 ? -5.595 13.435 -21.644 1.00 97.62 303 ILE A N 1
ATOM 2378 C CA . ILE A 1 303 ? -5.842 12.104 -22.213 1.00 97.62 303 ILE A CA 1
ATOM 2379 C C . ILE A 1 303 ? -7.219 11.586 -21.771 1.00 97.62 303 ILE A C 1
ATOM 2381 O O . ILE A 1 303 ? -8.032 11.231 -22.622 1.00 97.62 303 ILE A O 1
ATOM 2385 N N . ALA A 1 304 ? -7.537 11.644 -20.475 1.00 97.56 304 ALA A N 1
ATOM 2386 C CA . ALA A 1 304 ? -8.832 11.216 -19.941 1.00 97.56 304 ALA A CA 1
ATOM 2387 C C . ALA A 1 304 ? -10.015 11.979 -20.570 1.00 97.56 304 ALA A C 1
ATOM 2389 O O . ALA A 1 304 ? -11.054 11.391 -20.868 1.00 97.56 304 ALA A O 1
ATOM 2390 N N . LYS A 1 305 ? -9.866 13.282 -20.850 1.00 97.00 305 LYS A N 1
ATOM 2391 C CA . LYS A 1 305 ? -10.885 14.076 -21.561 1.00 97.00 305 LYS A CA 1
ATOM 2392 C C . LYS A 1 305 ? -11.103 13.602 -22.996 1.00 97.00 305 LYS A C 1
ATOM 2394 O O . LYS A 1 305 ? -12.234 13.615 -23.478 1.00 97.00 305 LYS A O 1
ATOM 2399 N N . GLN A 1 306 ? -10.041 13.199 -23.691 1.00 97.56 306 GLN A N 1
ATOM 2400 C CA . GLN A 1 306 ? -10.165 12.625 -25.032 1.00 97.56 306 GLN A CA 1
ATOM 2401 C C . GLN A 1 306 ? -10.802 11.233 -24.986 1.00 97.56 306 GLN A C 1
ATOM 2403 O O . GLN A 1 306 ? -11.694 10.964 -25.789 1.00 97.56 306 GLN A O 1
ATOM 2408 N N . MET A 1 307 ? -10.445 10.408 -23.996 1.00 97.88 307 MET A N 1
ATOM 2409 C CA . MET A 1 307 ? -11.117 9.132 -23.732 1.00 97.88 307 MET A CA 1
ATOM 2410 C C . MET A 1 307 ? -12.609 9.342 -23.453 1.00 97.88 307 MET A C 1
ATOM 2412 O O . MET A 1 307 ? -13.428 8.653 -24.043 1.00 97.88 307 MET A O 1
ATOM 2416 N N . LYS A 1 308 ? -13.001 10.356 -22.667 1.00 96.38 308 LYS A N 1
ATOM 2417 C CA . LYS A 1 308 ? -14.421 10.669 -22.417 1.00 96.38 308 LYS A CA 1
ATOM 2418 C C . LYS A 1 308 ? -15.196 11.028 -23.686 1.00 96.38 308 LYS A C 1
ATOM 2420 O O . LYS A 1 308 ? -16.349 10.634 -23.816 1.00 96.38 308 LYS A O 1
ATOM 2425 N N . LYS A 1 309 ? -14.572 11.736 -24.633 1.00 96.19 309 LYS A N 1
ATOM 2426 C CA . LYS A 1 309 ? -15.189 12.065 -25.932 1.00 96.19 309 LYS A CA 1
ATOM 2427 C C . LYS A 1 309 ? -15.284 10.859 -26.862 1.00 96.19 309 LYS A C 1
ATOM 2429 O O . LYS A 1 309 ? -16.245 10.747 -27.612 1.00 96.19 309 LYS A O 1
ATOM 2434 N N . PHE A 1 310 ? -14.273 9.996 -26.842 1.00 98.00 310 PHE A N 1
ATOM 2435 C CA . PHE A 1 310 ? -14.198 8.836 -27.722 1.00 98.00 310 PHE A CA 1
ATOM 2436 C C . PHE A 1 310 ? -14.945 7.613 -27.172 1.00 98.00 310 PHE A C 1
ATOM 2438 O O . PHE A 1 310 ? -15.377 6.785 -27.962 1.00 98.00 310 PHE A O 1
ATOM 2445 N N . ALA A 1 311 ? -15.124 7.504 -25.855 1.00 97.38 311 ALA A N 1
ATOM 2446 C CA . ALA A 1 311 ? -15.698 6.352 -25.160 1.00 97.38 311 ALA A CA 1
ATOM 2447 C C . ALA A 1 311 ? -15.068 5.013 -25.608 1.00 97.38 311 ALA A C 1
ATOM 2449 O O . ALA A 1 311 ? -15.743 4.218 -26.264 1.00 97.38 311 ALA A O 1
ATOM 2450 N N . PRO A 1 312 ? -13.767 4.782 -25.337 1.00 98.06 312 PRO A N 1
ATOM 2451 C CA . PRO A 1 312 ? -13.120 3.521 -25.681 1.00 98.06 312 PRO A CA 1
ATOM 2452 C C . PRO A 1 312 ? -13.614 2.364 -24.814 1.00 98.06 312 PRO A C 1
ATOM 2454 O O . PRO A 1 312 ? -13.971 2.568 -23.657 1.00 98.06 312 PRO A O 1
ATOM 2457 N N . ASP A 1 313 ? -13.542 1.151 -25.359 1.00 97.56 313 ASP A N 1
ATOM 2458 C CA . ASP A 1 313 ? -13.593 -0.099 -24.586 1.00 97.56 313 ASP A CA 1
ATOM 2459 C C . ASP A 1 313 ? -12.186 -0.628 -24.261 1.00 97.56 313 ASP A C 1
ATOM 2461 O O . ASP A 1 313 ? -11.993 -1.368 -23.297 1.00 97.56 313 ASP A O 1
ATOM 2465 N N . THR A 1 314 ? -11.180 -0.205 -25.028 1.00 98.00 314 THR A N 1
ATOM 2466 C CA . THR A 1 314 ? -9.810 -0.699 -24.914 1.00 98.00 314 THR A CA 1
ATOM 2467 C C . THR A 1 314 ? -8.830 0.457 -25.047 1.00 98.00 314 THR A C 1
ATOM 2469 O O . THR A 1 314 ? -8.931 1.290 -25.947 1.00 98.00 314 THR A O 1
ATOM 2472 N N . ILE A 1 315 ? -7.852 0.509 -24.149 1.00 98.56 315 ILE A N 1
ATOM 2473 C CA . ILE A 1 315 ? -6.751 1.469 -24.169 1.00 98.56 315 ILE A CA 1
ATOM 2474 C C . ILE A 1 315 ? -5.481 0.698 -24.508 1.00 98.56 315 ILE A C 1
ATOM 2476 O O . ILE A 1 315 ? -5.131 -0.251 -23.810 1.00 98.56 315 ILE A O 1
ATOM 2480 N N . ILE A 1 316 ? -4.790 1.109 -25.570 1.00 98.50 316 ILE A N 1
ATOM 2481 C CA . ILE A 1 316 ? -3.535 0.494 -26.014 1.00 98.50 316 ILE A CA 1
ATOM 2482 C C . ILE A 1 316 ? -2.408 1.491 -25.765 1.00 98.50 316 ILE A C 1
ATOM 2484 O O . ILE A 1 316 ? -2.271 2.487 -26.474 1.00 98.50 316 ILE A O 1
ATOM 2488 N N . ALA A 1 317 ? -1.603 1.234 -24.743 1.00 98.31 317 ALA A N 1
ATOM 2489 C CA . ALA A 1 317 ? -0.445 2.048 -24.411 1.00 98.31 317 ALA A CA 1
ATOM 2490 C C . ALA A 1 317 ? 0.807 1.450 -25.063 1.00 98.31 317 ALA A C 1
ATOM 2492 O O . ALA A 1 317 ? 1.181 0.321 -24.746 1.00 98.31 317 ALA A O 1
ATOM 2493 N N . ILE A 1 318 ? 1.470 2.201 -25.943 1.00 97.88 318 ILE A N 1
ATOM 2494 C CA . ILE A 1 318 ? 2.711 1.789 -26.611 1.00 97.88 318 ILE A CA 1
ATOM 2495 C C . ILE A 1 318 ? 3.813 2.814 -26.349 1.00 97.88 318 ILE A C 1
ATOM 2497 O O . ILE A 1 318 ? 3.655 4.004 -26.623 1.00 97.88 318 ILE A O 1
ATOM 2501 N N . GLY A 1 319 ? 4.939 2.366 -25.799 1.00 95.81 319 GLY A N 1
ATOM 2502 C CA . GLY A 1 319 ? 6.061 3.255 -25.500 1.00 95.81 319 GLY A CA 1
ATOM 2503 C C . GLY A 1 319 ? 6.923 2.800 -24.328 1.00 95.81 319 GLY A C 1
ATOM 2504 O O . GLY A 1 319 ? 6.848 1.664 -23.861 1.00 95.81 319 GLY A O 1
ATOM 2505 N N . GLY A 1 320 ? 7.755 3.717 -23.833 1.00 92.00 320 GLY A N 1
ATOM 2506 C CA . GLY A 1 320 ? 8.465 3.536 -22.565 1.00 92.00 320 GLY A CA 1
ATOM 2507 C C . GLY A 1 320 ? 7.568 3.772 -21.342 1.00 92.00 320 GLY A C 1
ATOM 2508 O O . GLY A 1 320 ? 6.375 4.046 -21.466 1.00 92.00 320 GLY A O 1
ATOM 2509 N N . GLY A 1 321 ? 8.160 3.746 -20.141 1.00 91.88 321 GLY A N 1
ATOM 2510 C CA . GLY A 1 321 ? 7.418 3.922 -18.881 1.00 91.88 321 GLY A CA 1
ATOM 2511 C C . GLY A 1 321 ? 6.537 5.170 -18.826 1.00 91.88 321 GLY A C 1
ATOM 2512 O O . GLY A 1 321 ? 5.431 5.091 -18.319 1.00 91.88 321 GLY A O 1
ATOM 2513 N N . SER A 1 322 ? 6.952 6.291 -19.424 1.00 92.81 322 SER A N 1
ATOM 2514 C CA . SER A 1 322 ? 6.129 7.509 -19.465 1.00 92.81 322 SER A CA 1
ATOM 2515 C C . SER A 1 322 ? 4.777 7.300 -20.160 1.00 92.81 322 SER A C 1
ATOM 2517 O O . SER A 1 322 ? 3.756 7.729 -19.631 1.00 92.81 322 SER A O 1
ATOM 2519 N N . ALA A 1 323 ? 4.746 6.608 -21.305 1.00 95.94 323 ALA A N 1
ATOM 2520 C CA . ALA A 1 323 ? 3.503 6.319 -22.025 1.00 95.94 323 ALA A CA 1
ATOM 2521 C C . ALA A 1 323 ? 2.629 5.309 -21.274 1.00 95.94 323 ALA A C 1
ATOM 2523 O O . ALA A 1 323 ? 1.414 5.490 -21.189 1.00 95.94 323 ALA A O 1
ATOM 2524 N N . LEU A 1 324 ? 3.237 4.278 -20.683 1.00 97.56 324 LEU A N 1
ATOM 2525 C CA . LEU A 1 324 ? 2.501 3.262 -19.930 1.00 97.56 324 LEU A CA 1
ATOM 2526 C C . LEU A 1 324 ? 1.894 3.844 -18.642 1.00 97.56 324 LEU A C 1
ATOM 2528 O O . LEU A 1 324 ? 0.702 3.678 -18.389 1.00 97.56 324 LEU A O 1
ATOM 2532 N N . ASP A 1 325 ? 2.675 4.596 -17.869 1.00 96.44 325 ASP A N 1
ATOM 2533 C CA . ASP A 1 325 ? 2.261 5.156 -16.581 1.00 96.44 325 ASP A CA 1
ATOM 2534 C C . ASP A 1 325 ? 1.153 6.203 -16.740 1.00 96.44 325 ASP A C 1
ATOM 2536 O O . ASP A 1 325 ? 0.145 6.152 -16.029 1.00 96.44 325 ASP A O 1
ATOM 2540 N N . VAL A 1 326 ? 1.289 7.122 -17.707 1.00 96.75 326 VAL A N 1
ATOM 2541 C CA . VAL A 1 326 ? 0.242 8.124 -17.956 1.00 96.75 326 VAL A CA 1
ATOM 2542 C C . VAL A 1 326 ? -1.050 7.479 -18.441 1.00 96.75 326 VAL A C 1
ATOM 2544 O O . VAL A 1 326 ? -2.125 7.954 -18.089 1.00 96.75 326 VAL A O 1
ATOM 2547 N N . SER A 1 327 ? -0.966 6.370 -19.183 1.00 97.75 327 SER A N 1
ATOM 2548 C CA . SER A 1 327 ? -2.144 5.633 -19.651 1.00 97.75 327 SER A CA 1
ATOM 2549 C C . SER A 1 327 ? -2.902 4.976 -18.505 1.00 97.75 327 SER A C 1
ATOM 2551 O O . SER A 1 327 ? -4.126 5.080 -18.464 1.00 97.75 327 SER A O 1
ATOM 2553 N N . LYS A 1 328 ? -2.198 4.364 -17.542 1.00 97.75 328 LYS A N 1
ATOM 2554 C CA . LYS A 1 328 ? -2.816 3.790 -16.332 1.00 97.75 328 LYS A CA 1
ATOM 2555 C C . LYS A 1 328 ? -3.598 4.843 -15.555 1.00 97.75 328 LYS A C 1
ATOM 2557 O O . LYS A 1 328 ? -4.755 4.633 -15.206 1.00 97.75 328 LYS A O 1
ATOM 2562 N N . ILE A 1 329 ? -2.982 6.003 -15.325 1.00 96.44 329 ILE A N 1
ATOM 2563 C CA . ILE A 1 329 ? -3.614 7.080 -14.558 1.00 96.44 329 ILE A CA 1
ATOM 2564 C C . ILE A 1 329 ? -4.732 7.756 -15.350 1.00 96.44 329 ILE A C 1
ATOM 2566 O O . ILE A 1 329 ? -5.791 8.024 -14.789 1.00 96.44 329 ILE A O 1
ATOM 2570 N N . ALA A 1 330 ? -4.548 7.996 -16.649 1.00 97.06 330 ALA A N 1
ATOM 2571 C CA . ALA A 1 330 ? -5.594 8.561 -17.494 1.00 97.06 330 ALA A CA 1
ATOM 2572 C C . ALA A 1 330 ? -6.817 7.636 -17.580 1.00 97.06 330 ALA A C 1
ATOM 2574 O O . ALA A 1 330 ? -7.940 8.127 -17.474 1.00 97.06 330 ALA A O 1
ATOM 2575 N N . ARG A 1 331 ? -6.607 6.314 -17.690 1.00 97.44 331 ARG A N 1
ATOM 2576 C CA . ARG A 1 331 ? -7.667 5.298 -17.609 1.00 97.44 331 ARG A CA 1
ATOM 2577 C C . ARG A 1 331 ? -8.419 5.386 -16.286 1.00 97.44 331 ARG A C 1
ATOM 2579 O O . ARG A 1 331 ? -9.641 5.514 -16.297 1.00 97.44 331 ARG A O 1
ATOM 2586 N N . TYR A 1 332 ? -7.694 5.373 -15.166 1.00 96.69 332 TYR A N 1
ATOM 2587 C CA . TYR A 1 332 ? -8.302 5.459 -13.839 1.00 96.69 332 TYR A CA 1
ATOM 2588 C C . TYR A 1 332 ? -9.130 6.743 -13.682 1.00 96.69 332 TYR A C 1
ATOM 2590 O O . TYR A 1 332 ? -10.291 6.692 -13.287 1.00 96.69 332 TYR A O 1
ATOM 2598 N N . ILE A 1 333 ? -8.568 7.903 -14.048 1.00 95.81 333 ILE A N 1
ATOM 2599 C CA . ILE A 1 333 ? -9.262 9.201 -13.983 1.00 95.81 333 ILE A CA 1
ATOM 2600 C C . ILE A 1 333 ? -10.508 9.195 -14.875 1.00 95.81 333 ILE A C 1
ATOM 2602 O O . ILE A 1 333 ? -11.561 9.681 -14.460 1.00 95.81 333 ILE A O 1
ATOM 2606 N N . TYR A 1 334 ? -10.401 8.647 -16.088 1.00 96.62 334 TYR A N 1
ATOM 2607 C CA . TYR A 1 334 ? -11.521 8.520 -17.011 1.00 96.62 334 TYR A CA 1
ATOM 2608 C C . TYR A 1 334 ? -12.659 7.707 -16.386 1.00 96.62 334 TYR A C 1
ATOM 2610 O O . TYR A 1 334 ? -13.762 8.237 -16.252 1.00 96.62 334 TYR A O 1
ATOM 2618 N N . GLU A 1 335 ? -12.401 6.479 -15.931 1.00 95.88 335 GLU A N 1
ATOM 2619 C CA . GLU A 1 335 ? -13.434 5.616 -15.345 1.00 95.88 335 GLU A CA 1
ATOM 2620 C C . GLU A 1 335 ? -13.973 6.126 -14.009 1.00 95.88 335 GLU A C 1
ATOM 2622 O O . GLU A 1 335 ? -15.156 5.950 -13.701 1.00 95.88 335 GLU A O 1
ATOM 2627 N N . TYR A 1 336 ? -13.132 6.778 -13.207 1.00 95.25 336 TYR A N 1
ATOM 2628 C CA . TYR A 1 336 ? -13.571 7.444 -11.989 1.00 95.25 336 TYR A CA 1
ATOM 2629 C C . TYR A 1 336 ? -14.568 8.559 -12.320 1.00 95.25 336 TYR A C 1
ATOM 2631 O O . TYR A 1 336 ? -15.624 8.633 -11.695 1.00 95.25 336 TYR A O 1
ATOM 2639 N N . SER A 1 337 ? -14.278 9.365 -13.350 1.00 95.19 337 SER A N 1
ATOM 2640 C CA . SER A 1 337 ? -15.105 10.506 -13.765 1.00 95.19 337 SER A CA 1
ATOM 2641 C C . SER A 1 337 ? -16.479 10.141 -14.331 1.00 95.19 337 SER A C 1
ATOM 2643 O O . SER A 1 337 ? -17.334 11.019 -14.421 1.00 95.19 337 SER A O 1
ATOM 2645 N N . LEU A 1 338 ? -16.698 8.881 -14.729 1.00 93.25 338 LEU A N 1
ATOM 2646 C CA . LEU A 1 338 ? -17.992 8.412 -15.241 1.00 93.25 338 LEU A CA 1
ATOM 2647 C C . LEU A 1 338 ? -19.066 8.309 -14.149 1.00 93.25 338 LEU A C 1
ATOM 2649 O O . LEU A 1 338 ? -20.247 8.367 -14.472 1.00 93.25 338 LEU A O 1
ATOM 2653 N N . ASP A 1 339 ? -18.657 8.194 -12.883 1.00 92.25 339 ASP A N 1
ATOM 2654 C CA . ASP A 1 339 ? -19.568 8.109 -11.732 1.00 92.25 339 ASP A CA 1
ATOM 2655 C C . ASP A 1 339 ? -19.683 9.444 -10.974 1.00 92.25 339 ASP A C 1
ATOM 2657 O O . ASP A 1 339 ? -20.295 9.505 -9.909 1.00 92.25 339 ASP A O 1
ATOM 2661 N N . GLN A 1 340 ? -19.053 10.504 -11.486 1.00 93.94 340 GLN A N 1
ATOM 2662 C CA . GLN A 1 340 ? -19.075 11.836 -10.884 1.00 93.94 340 GLN A CA 1
ATOM 2663 C C . GLN A 1 340 ? -20.079 12.743 -11.599 1.00 93.94 340 GLN A C 1
ATOM 2665 O O . GLN A 1 340 ? -20.588 12.421 -12.672 1.00 93.94 340 GLN A O 1
ATOM 2670 N N . GLU A 1 341 ? -20.341 13.906 -11.006 1.00 92.75 341 GLU A N 1
ATOM 2671 C CA . GLU A 1 341 ? -21.161 14.946 -11.623 1.00 92.75 341 GLU A CA 1
ATOM 2672 C C . GLU A 1 341 ? -20.585 15.455 -12.957 1.00 92.75 341 GLU A C 1
ATOM 2674 O O . GLU A 1 341 ? -19.374 15.416 -13.221 1.00 92.75 341 GLU A O 1
ATOM 2679 N N . ASP A 1 342 ? -21.472 15.960 -13.815 1.00 89.12 342 ASP A N 1
ATOM 2680 C CA . ASP A 1 342 ? -21.081 16.541 -15.094 1.00 89.12 342 ASP A CA 1
ATOM 2681 C C . ASP A 1 342 ? -20.112 17.715 -14.893 1.00 89.12 342 ASP A C 1
ATOM 2683 O O . ASP A 1 342 ? -20.299 18.578 -14.040 1.00 89.12 342 ASP A O 1
ATOM 2687 N N . GLY A 1 343 ? -19.046 17.743 -15.695 1.00 89.12 343 GLY A N 1
ATOM 2688 C CA . GLY A 1 343 ? -17.975 18.736 -15.574 1.00 89.12 343 GLY A CA 1
ATOM 2689 C C . GLY A 1 343 ? -16.911 18.426 -14.513 1.00 89.12 343 GLY A C 1
ATOM 2690 O O . GLY A 1 343 ? -15.913 19.143 -14.461 1.00 89.12 343 GLY A O 1
ATOM 2691 N N . TRP A 1 344 ? -17.025 17.337 -13.734 1.00 94.62 344 TRP A N 1
ATOM 2692 C CA . TRP A 1 344 ? -16.010 16.977 -12.728 1.00 94.62 344 TRP A CA 1
ATOM 2693 C C . TRP A 1 344 ? -14.597 16.863 -13.320 1.00 94.62 344 TRP A C 1
ATOM 2695 O O . TRP A 1 344 ? -13.649 17.432 -12.786 1.00 94.62 344 TRP A O 1
ATOM 2705 N N . LEU A 1 345 ? -14.470 16.190 -14.471 1.00 93.12 345 LEU A N 1
ATOM 2706 C CA . LEU A 1 345 ? -13.200 16.017 -15.189 1.00 93.12 345 LEU A CA 1
ATOM 2707 C C . LEU A 1 345 ? -12.664 17.335 -15.773 1.00 93.12 345 LEU A C 1
ATOM 2709 O O . LEU A 1 345 ? -11.482 17.440 -16.110 1.00 93.12 345 LEU A O 1
ATOM 2713 N N . ASP A 1 346 ? -13.528 18.339 -15.935 1.00 91.44 346 ASP A N 1
ATOM 2714 C CA . ASP A 1 346 ? -13.133 19.636 -16.467 1.00 91.44 346 ASP A CA 1
ATOM 2715 C C . ASP A 1 346 ? -12.457 20.532 -15.438 1.00 91.44 346 ASP A C 1
ATOM 2717 O O . ASP A 1 346 ? -11.651 21.382 -15.827 1.00 91.44 346 ASP A O 1
ATOM 2721 N N . ASN A 1 347 ? -12.696 20.270 -14.154 1.00 92.19 347 ASN A N 1
ATOM 2722 C CA . ASN A 1 347 ? -12.051 20.952 -13.051 1.00 92.19 347 ASN A CA 1
ATOM 2723 C C . ASN A 1 347 ? -10.745 20.247 -12.647 1.00 92.19 347 ASN A C 1
ATOM 2725 O O . ASN A 1 347 ? -10.742 19.128 -12.137 1.00 92.19 347 ASN A O 1
ATOM 2729 N N . TYR A 1 348 ? -9.618 20.936 -12.835 1.00 90.81 348 TYR A N 1
ATOM 2730 C CA . TYR A 1 348 ? -8.305 20.434 -12.428 1.00 90.81 348 TYR A CA 1
ATOM 2731 C C . TYR A 1 348 ? -8.224 20.161 -10.920 1.00 90.81 348 TYR A C 1
ATOM 2733 O O . TYR A 1 348 ? -7.623 19.166 -10.518 1.00 90.81 348 TYR A O 1
ATOM 2741 N N . ASP A 1 349 ? -8.817 21.021 -10.086 1.00 91.06 349 ASP A N 1
ATOM 2742 C CA . ASP A 1 349 ? -8.692 20.915 -8.631 1.00 91.06 349 ASP A CA 1
ATOM 2743 C C . ASP A 1 349 ? -9.382 19.653 -8.103 1.00 91.06 349 ASP A C 1
ATOM 2745 O O . ASP A 1 349 ? -8.804 18.965 -7.265 1.00 91.06 349 ASP A O 1
ATOM 2749 N N . ASN A 1 350 ? -10.515 19.257 -8.693 1.00 92.69 350 ASN A N 1
ATOM 2750 C CA . ASN A 1 350 ? -11.198 18.003 -8.368 1.00 92.69 350 ASN A CA 1
ATOM 2751 C C . ASN A 1 350 ? -10.294 16.775 -8.592 1.00 92.69 350 ASN A C 1
ATOM 2753 O O . ASN A 1 350 ? -10.174 15.898 -7.736 1.00 92.69 350 ASN A O 1
ATOM 2757 N N . VAL A 1 351 ? -9.621 16.711 -9.747 1.00 91.12 351 VAL A N 1
ATOM 2758 C CA . VAL A 1 351 ? -8.707 15.602 -10.067 1.00 91.12 351 VAL A CA 1
ATOM 2759 C C . VAL A 1 351 ? -7.440 15.677 -9.214 1.00 91.12 351 VAL A C 1
ATOM 2761 O O . VAL A 1 351 ? -6.911 14.652 -8.785 1.00 91.12 351 VAL A O 1
ATOM 2764 N N . SER A 1 352 ? -6.953 16.888 -8.939 1.00 90.50 352 SER A N 1
ATOM 2765 C CA . SER A 1 352 ? -5.801 17.117 -8.068 1.00 90.50 352 SER A CA 1
ATOM 2766 C C . SER A 1 352 ? -6.067 16.656 -6.632 1.00 90.50 352 SER A C 1
ATOM 2768 O O . SER A 1 352 ? -5.177 16.083 -6.008 1.00 90.50 352 SER A O 1
ATOM 2770 N N . GLU A 1 353 ? -7.273 16.869 -6.103 1.00 91.56 353 GLU A N 1
ATOM 2771 C CA . GLU A 1 353 ? -7.690 16.368 -4.789 1.00 91.56 353 GLU A CA 1
ATOM 2772 C C . GLU A 1 353 ? -7.740 14.841 -4.749 1.00 91.56 353 GLU A C 1
ATOM 2774 O O . GLU A 1 353 ? -7.102 14.247 -3.879 1.00 91.56 353 GLU A O 1
ATOM 2779 N N . LEU A 1 354 ? -8.361 14.201 -5.746 1.00 91.50 354 LEU A N 1
ATOM 2780 C CA . LEU A 1 354 ? -8.335 12.742 -5.879 1.00 91.50 354 LEU A CA 1
ATOM 2781 C C . LEU A 1 354 ? -6.894 12.209 -5.916 1.00 91.50 354 LEU A C 1
ATOM 2783 O O . LEU A 1 354 ? -6.544 11.266 -5.211 1.00 91.50 354 LEU A O 1
ATOM 2787 N N . PHE A 1 355 ? -6.018 12.837 -6.697 1.00 89.56 355 PHE A N 1
ATOM 2788 C CA . PHE A 1 355 ? -4.616 12.437 -6.784 1.00 89.56 355 PHE A CA 1
ATOM 2789 C C . PHE A 1 355 ? -3.886 12.570 -5.437 1.00 89.56 355 PHE A C 1
ATOM 2791 O O . PHE A 1 355 ? -3.118 11.683 -5.058 1.00 89.56 355 PHE A O 1
ATOM 2798 N N . LYS A 1 356 ? -4.161 13.640 -4.674 1.00 89.19 356 LYS A N 1
ATOM 2799 C CA . LYS A 1 356 ? -3.605 13.842 -3.324 1.00 89.19 356 LYS A CA 1
ATOM 2800 C C . LYS A 1 356 ? -4.038 12.762 -2.335 1.00 89.19 356 LYS A C 1
ATOM 2802 O O . LYS A 1 356 ? -3.266 12.422 -1.438 1.00 89.19 356 LYS A O 1
ATOM 2807 N N . GLU A 1 357 ? -5.245 12.235 -2.485 1.00 90.44 357 GLU A N 1
ATOM 2808 C CA . GLU A 1 357 ? -5.737 11.113 -1.690 1.00 90.44 357 GLU A CA 1
ATOM 2809 C C . GLU A 1 357 ? -5.058 9.796 -2.085 1.00 90.44 357 GLU A C 1
ATOM 2811 O O . GLU A 1 357 ? -4.582 9.056 -1.223 1.00 90.44 357 GLU A O 1
ATOM 2816 N N . LEU A 1 358 ? -4.936 9.525 -3.385 1.00 89.50 358 LEU A N 1
ATOM 2817 C CA . LEU A 1 358 ? -4.376 8.269 -3.896 1.00 89.50 358 LEU A CA 1
ATOM 2818 C C . LEU A 1 358 ? -2.860 8.138 -3.683 1.00 89.50 358 LEU A C 1
ATOM 2820 O O . LEU A 1 358 ? -2.354 7.022 -3.547 1.00 89.50 358 LEU A O 1
ATOM 2824 N N . GLN A 1 359 ? -2.130 9.255 -3.605 1.00 86.25 359 GLN A N 1
ATOM 2825 C CA . GLN A 1 359 ? -0.686 9.263 -3.326 1.00 86.25 359 GLN A CA 1
ATOM 2826 C C . GLN A 1 359 ? -0.331 9.013 -1.846 1.00 86.25 359 GLN A C 1
ATOM 2828 O O . GLN A 1 359 ? 0.848 9.037 -1.482 1.00 86.25 359 GLN A O 1
ATOM 2833 N N . GLN A 1 360 ? -1.319 8.825 -0.961 1.00 86.19 360 GLN A N 1
ATOM 2834 C CA . GLN A 1 360 ? -1.061 8.576 0.457 1.00 86.19 360 GLN A CA 1
ATOM 2835 C C . GLN A 1 360 ? -0.178 7.335 0.661 1.00 86.19 360 GLN A C 1
ATOM 2837 O O . GLN A 1 360 ? -0.404 6.259 0.102 1.00 86.19 360 GLN A O 1
ATOM 2842 N N . LYS A 1 361 ? 0.837 7.492 1.515 1.00 83.12 361 LYS A N 1
ATOM 2843 C CA . LYS A 1 361 ? 1.803 6.438 1.841 1.00 83.12 361 LYS A CA 1
ATOM 2844 C C . LYS A 1 361 ? 1.172 5.351 2.701 1.00 83.12 361 LYS A C 1
ATOM 2846 O O . LYS A 1 361 ? 0.231 5.587 3.458 1.00 83.12 361 LYS A O 1
ATOM 2851 N N . PHE A 1 362 ? 1.745 4.157 2.640 1.00 85.75 362 PHE A N 1
ATOM 2852 C CA . PHE A 1 362 ? 1.216 2.986 3.329 1.00 85.75 362 PHE A CA 1
ATOM 2853 C C . PHE A 1 362 ? 2.335 2.040 3.762 1.00 85.75 362 PHE A C 1
ATOM 2855 O O . PHE A 1 362 ? 3.358 1.892 3.099 1.00 85.75 362 PHE A O 1
ATOM 2862 N N . VAL A 1 363 ? 2.114 1.333 4.870 1.00 79.69 363 VAL A N 1
ATOM 2863 C CA . VAL A 1 363 ? 3.003 0.238 5.296 1.00 79.69 363 VAL A CA 1
ATOM 2864 C C . VAL A 1 363 ? 2.609 -1.083 4.621 1.00 79.69 363 VAL A C 1
ATOM 2866 O O . VAL A 1 363 ? 3.466 -1.887 4.267 1.00 79.69 363 VAL A O 1
ATOM 2869 N N . ASP A 1 364 ? 1.306 -1.304 4.419 1.00 83.38 364 ASP A N 1
ATOM 2870 C CA . ASP A 1 364 ? 0.734 -2.466 3.728 1.00 83.38 364 ASP A CA 1
ATOM 2871 C C . ASP A 1 364 ? -0.270 -1.965 2.685 1.00 83.38 364 ASP A C 1
ATOM 2873 O O . ASP A 1 364 ? -1.228 -1.276 3.038 1.00 83.38 364 ASP A O 1
ATOM 2877 N N . ILE A 1 365 ? -0.048 -2.315 1.414 1.00 85.62 365 ILE A N 1
ATOM 2878 C CA . ILE A 1 365 ? -0.863 -1.889 0.263 1.00 85.62 365 ILE A CA 1
ATOM 2879 C C . ILE A 1 365 ? -2.347 -2.236 0.429 1.00 85.62 365 ILE A C 1
ATOM 2881 O O . ILE A 1 365 ? -3.193 -1.552 -0.128 1.00 85.62 365 ILE A O 1
ATOM 2885 N N . ARG A 1 366 ? -2.685 -3.242 1.247 1.00 84.38 366 ARG A N 1
ATOM 2886 C CA . ARG A 1 366 ? -4.075 -3.652 1.518 1.00 84.38 366 ARG A CA 1
ATOM 2887 C C . ARG A 1 366 ? -4.771 -2.827 2.599 1.00 84.38 366 ARG A C 1
ATOM 2889 O O . ARG A 1 366 ? -5.988 -2.907 2.731 1.00 84.38 366 ARG A O 1
ATOM 2896 N N . LYS A 1 367 ? -4.009 -2.118 3.438 1.00 84.19 367 LYS A N 1
ATOM 2897 C CA . LYS A 1 367 ? -4.514 -1.357 4.596 1.00 84.19 367 LYS A CA 1
ATOM 2898 C C . LYS A 1 367 ? -4.451 0.149 4.366 1.00 84.19 367 LYS A C 1
ATOM 2900 O O . LYS A 1 367 ? -4.292 0.915 5.315 1.00 84.19 367 LYS A O 1
ATOM 2905 N N . ARG A 1 368 ? -4.526 0.567 3.108 1.00 85.50 368 ARG A N 1
ATOM 2906 C CA . ARG A 1 368 ? -4.592 1.983 2.773 1.00 85.50 368 ARG A CA 1
ATOM 2907 C C . ARG A 1 368 ? -5.862 2.600 3.333 1.00 85.50 368 ARG A C 1
ATOM 2909 O O . ARG A 1 368 ? -6.887 1.929 3.460 1.00 85.50 368 ARG A O 1
ATOM 2916 N N . ILE A 1 369 ? -5.749 3.880 3.662 1.00 86.56 369 ILE A N 1
ATOM 2917 C CA . ILE A 1 369 ? -6.868 4.710 4.108 1.00 86.56 369 ILE A CA 1
ATOM 2918 C C . ILE A 1 369 ? -7.815 4.938 2.924 1.00 86.56 369 ILE A C 1
ATOM 2920 O O . ILE A 1 369 ? -9.018 4.736 3.055 1.00 86.56 369 ILE A O 1
ATOM 2924 N N . VAL A 1 370 ? -7.245 5.268 1.762 1.00 88.19 370 VAL A N 1
ATOM 2925 C CA . VAL A 1 370 ? -7.958 5.464 0.496 1.00 88.19 370 VAL A CA 1
ATOM 2926 C C . VAL A 1 370 ? -7.794 4.217 -0.370 1.00 88.19 370 VAL A C 1
ATOM 2928 O O . VAL A 1 370 ? -6.685 3.698 -0.519 1.00 88.19 370 VAL A O 1
ATOM 2931 N N . LYS A 1 371 ? -8.901 3.715 -0.919 1.00 89.25 371 LYS A N 1
ATOM 2932 C CA . LYS A 1 371 ? -8.921 2.559 -1.822 1.00 89.25 371 LYS A CA 1
ATOM 2933 C C . LYS A 1 371 ? -9.152 3.027 -3.250 1.00 89.25 371 LYS A C 1
ATOM 2935 O O . LYS A 1 371 ? -9.991 3.894 -3.474 1.00 89.25 371 LYS A O 1
ATOM 2940 N N . PHE A 1 372 ? -8.443 2.415 -4.191 1.00 91.88 372 PHE A N 1
ATOM 2941 C CA . PHE A 1 372 ? -8.714 2.603 -5.610 1.00 91.88 372 PHE A CA 1
ATOM 2942 C C . PHE A 1 372 ? -10.067 1.977 -5.959 1.00 91.88 372 PHE A C 1
ATOM 2944 O O . PHE A 1 372 ? -10.445 0.930 -5.422 1.00 91.88 372 PHE A O 1
ATOM 2951 N N . LYS A 1 373 ? -10.813 2.654 -6.830 1.00 90.69 373 LYS A N 1
ATOM 2952 C CA . LYS A 1 373 ? -12.018 2.101 -7.447 1.00 90.69 373 LYS A CA 1
ATOM 2953 C C . LYS A 1 373 ? -11.601 1.041 -8.469 1.00 90.69 373 LYS A C 1
ATOM 2955 O O . LYS A 1 373 ? -10.691 1.293 -9.244 1.00 90.69 373 LYS A O 1
ATOM 2960 N N . HIS A 1 374 ? -12.299 -0.090 -8.481 1.00 90.69 374 HIS A N 1
ATOM 2961 C CA . HIS A 1 374 ? -12.104 -1.129 -9.488 1.00 90.69 374 HIS A CA 1
ATOM 2962 C C . HIS A 1 374 ? -12.634 -0.672 -10.856 1.00 90.69 374 HIS A C 1
ATOM 2964 O O . HIS A 1 374 ? -13.815 -0.326 -10.981 1.00 90.69 374 HIS A O 1
ATOM 2970 N N . GLU A 1 375 ? -11.768 -0.658 -11.866 1.00 86.06 375 GLU A N 1
ATOM 2971 C CA . GLU A 1 375 ? -12.103 -0.344 -13.254 1.00 86.06 375 GLU A CA 1
ATOM 2972 C C . GLU A 1 375 ? -12.794 -1.523 -13.946 1.00 86.06 375 GLU A C 1
ATOM 2974 O O . GLU A 1 375 ? -12.343 -2.663 -13.881 1.00 86.06 375 GLU A O 1
ATOM 2979 N N . THR A 1 376 ? -13.896 -1.246 -14.641 1.00 90.19 376 THR A N 1
ATOM 2980 C CA . THR A 1 376 ? -14.725 -2.273 -15.306 1.00 90.19 376 THR A CA 1
ATOM 2981 C C . THR A 1 376 ? -15.164 -1.883 -16.712 1.00 90.19 376 THR A C 1
ATOM 2983 O O . THR A 1 376 ? -15.737 -2.709 -17.420 1.00 90.19 376 THR A O 1
ATOM 2986 N N . ARG A 1 377 ? -14.947 -0.628 -17.127 1.00 92.44 377 ARG A N 1
ATOM 2987 C CA . ARG A 1 377 ? -15.437 -0.119 -18.418 1.00 92.44 377 ARG A CA 1
ATOM 2988 C C . ARG A 1 377 ? -14.449 -0.337 -19.547 1.00 92.44 377 ARG A C 1
ATOM 2990 O O . ARG A 1 377 ? -14.878 -0.512 -20.681 1.00 92.44 377 ARG A O 1
ATOM 2997 N N . THR A 1 378 ? -13.159 -0.292 -19.241 1.00 95.81 378 THR A N 1
ATOM 2998 C CA . THR A 1 378 ? -12.093 -0.376 -20.233 1.00 95.81 378 THR A CA 1
ATOM 2999 C C . THR A 1 378 ? -11.080 -1.445 -19.878 1.00 95.81 378 THR A C 1
ATOM 3001 O O . THR A 1 378 ? -10.757 -1.640 -18.707 1.00 95.81 378 THR A O 1
ATOM 3004 N N . SER A 1 379 ? -10.519 -2.093 -20.892 1.00 96.19 379 SER A N 1
ATOM 3005 C CA . SER A 1 379 ? -9.317 -2.916 -20.755 1.00 96.19 379 SER A CA 1
ATOM 3006 C C . SER A 1 379 ? -8.067 -2.100 -21.078 1.00 96.19 379 SER A C 1
ATOM 3008 O O . SER A 1 379 ? -8.070 -1.300 -22.012 1.00 96.19 379 SER A O 1
ATOM 3010 N N . LEU A 1 380 ? -6.971 -2.342 -20.360 1.00 98.06 380 LEU A N 1
ATOM 3011 C CA . LEU A 1 380 ? -5.656 -1.767 -20.633 1.00 98.06 380 LEU A CA 1
ATOM 3012 C C . LEU A 1 380 ? -4.706 -2.822 -21.209 1.00 98.06 380 LEU A C 1
ATOM 3014 O O . LEU A 1 380 ? -4.402 -3.822 -20.555 1.00 98.06 380 LEU A O 1
ATOM 3018 N N . VAL A 1 381 ? -4.205 -2.547 -22.413 1.00 98.38 381 VAL A N 1
ATOM 3019 C CA . VAL A 1 381 ? -3.156 -3.308 -23.097 1.00 98.38 381 VAL A CA 1
ATOM 3020 C C . VAL A 1 381 ? -1.876 -2.474 -23.110 1.00 98.38 381 VAL A C 1
ATOM 3022 O O . VAL A 1 381 ? -1.882 -1.336 -23.580 1.00 98.38 381 VAL A O 1
ATOM 3025 N N . CYS A 1 382 ? -0.770 -3.025 -22.614 1.00 98.50 382 CYS A N 1
ATOM 3026 C CA . CYS A 1 382 ? 0.528 -2.350 -22.592 1.00 98.50 382 CYS A CA 1
ATOM 3027 C C . CYS A 1 382 ? 1.551 -3.044 -23.500 1.00 98.50 382 CYS A C 1
ATOM 3029 O O . CYS A 1 382 ? 1.781 -4.246 -23.382 1.00 98.50 382 CYS A O 1
ATOM 3031 N N . ILE A 1 383 ? 2.206 -2.259 -24.359 1.00 98.44 383 ILE A N 1
ATOM 3032 C CA . ILE A 1 383 ? 3.246 -2.684 -25.303 1.00 98.44 383 ILE A CA 1
ATOM 3033 C C . ILE A 1 383 ? 4.531 -1.896 -24.989 1.00 98.44 383 ILE A C 1
ATOM 3035 O O . ILE A 1 383 ? 4.693 -0.760 -25.455 1.00 98.44 383 ILE A O 1
ATOM 3039 N N . PRO A 1 384 ? 5.435 -2.426 -24.145 1.00 97.75 384 PRO A N 1
ATOM 3040 C CA . PRO A 1 384 ? 6.679 -1.745 -23.821 1.00 97.75 384 PRO A CA 1
ATOM 3041 C C . PRO A 1 384 ? 7.608 -1.672 -25.038 1.00 97.75 384 PRO A C 1
ATOM 3043 O O . PRO A 1 384 ? 7.836 -2.654 -25.734 1.00 97.75 384 PRO A O 1
ATOM 3046 N N . THR A 1 385 ? 8.226 -0.512 -25.251 1.00 96.31 385 THR A N 1
ATOM 3047 C CA . THR A 1 385 ? 9.249 -0.309 -26.300 1.00 96.31 385 THR A CA 1
ATOM 3048 C C . THR A 1 385 ? 10.622 0.035 -25.724 1.00 96.31 385 THR A C 1
ATOM 3050 O O . THR A 1 385 ? 11.560 0.396 -26.436 1.00 96.31 385 THR A O 1
ATOM 3053 N N . THR A 1 386 ? 10.775 -0.115 -24.406 1.00 94.75 386 THR A N 1
ATOM 3054 C CA . THR A 1 386 ? 12.051 -0.024 -23.695 1.00 94.75 386 THR A CA 1
ATOM 3055 C C . THR A 1 386 ? 12.254 -1.254 -22.813 1.00 94.75 386 THR A C 1
ATOM 3057 O O . THR A 1 386 ? 11.305 -1.897 -22.376 1.00 94.75 386 THR A O 1
ATOM 3060 N N . SER A 1 387 ? 13.512 -1.617 -22.557 1.00 95.81 387 SER A N 1
ATOM 3061 C CA . SER A 1 387 ? 13.879 -2.806 -21.770 1.00 95.81 387 SER A CA 1
ATOM 3062 C C . SER A 1 387 ? 14.369 -2.408 -20.377 1.00 95.81 387 SER A C 1
ATOM 3064 O O . SER A 1 387 ? 15.535 -2.611 -20.046 1.00 95.81 387 SER A O 1
ATOM 3066 N N . GLY A 1 388 ? 13.498 -1.780 -19.579 1.00 88.06 388 GLY A N 1
ATOM 3067 C CA . GLY A 1 388 ? 13.878 -1.324 -18.234 1.00 88.06 388 GLY A CA 1
ATOM 3068 C C . GLY A 1 388 ? 12.755 -1.241 -17.217 1.00 88.06 388 GLY A C 1
ATOM 3069 O O . GLY A 1 388 ? 12.888 -1.789 -16.125 1.00 88.06 388 GLY A O 1
ATOM 3070 N N . THR A 1 389 ? 11.659 -0.571 -17.576 1.00 92.19 389 THR A N 1
ATOM 3071 C CA . THR A 1 389 ? 10.670 -0.120 -16.587 1.00 92.19 389 THR A CA 1
ATOM 3072 C C . THR A 1 389 ? 9.830 -1.257 -16.014 1.00 92.19 389 THR A C 1
ATOM 3074 O O . THR A 1 389 ? 9.443 -1.189 -14.853 1.00 92.19 389 THR A O 1
ATOM 3077 N N . GLY A 1 390 ? 9.521 -2.289 -16.810 1.00 96.38 390 GLY A N 1
ATOM 3078 C CA . GLY A 1 390 ? 8.603 -3.362 -16.411 1.00 96.38 390 GLY A CA 1
ATOM 3079 C C . GLY A 1 390 ? 7.188 -2.857 -16.099 1.00 96.38 390 GLY A C 1
ATOM 3080 O O . GLY A 1 390 ? 6.414 -3.545 -15.431 1.00 96.38 390 GLY A O 1
ATOM 3081 N N . SER A 1 391 ? 6.848 -1.627 -16.515 1.00 97.00 391 SER A N 1
ATOM 3082 C CA . SER A 1 391 ? 5.577 -0.989 -16.161 1.00 97.00 391 SER A CA 1
ATOM 3083 C C . SER A 1 391 ? 4.386 -1.786 -16.704 1.00 97.00 391 SER A C 1
ATOM 3085 O O . SER A 1 391 ? 3.353 -1.866 -16.048 1.00 97.00 391 SER A O 1
ATOM 3087 N N . GLU A 1 392 ? 4.545 -2.484 -17.824 1.00 98.06 392 GLU A N 1
ATOM 3088 C CA . GLU A 1 392 ? 3.518 -3.312 -18.452 1.00 98.06 392 GLU A CA 1
ATOM 3089 C C . GLU A 1 392 ? 2.976 -4.449 -17.566 1.00 98.06 392 GLU A C 1
ATOM 3091 O O . GLU A 1 392 ? 1.869 -4.918 -17.802 1.00 98.06 392 GLU A O 1
ATOM 3096 N N . VAL A 1 393 ? 3.703 -4.867 -16.523 1.00 98.25 393 VAL A N 1
ATOM 3097 C CA . VAL A 1 393 ? 3.271 -5.932 -15.593 1.00 98.25 393 VAL A CA 1
ATOM 3098 C C . VAL A 1 393 ? 3.075 -5.463 -14.153 1.00 98.25 393 VAL A C 1
ATOM 3100 O O . VAL A 1 393 ? 2.874 -6.285 -13.257 1.00 98.25 393 VAL A O 1
ATOM 3103 N N . THR A 1 394 ? 3.158 -4.158 -13.893 1.00 97.75 394 THR A N 1
ATOM 3104 C CA . THR A 1 394 ? 3.213 -3.645 -12.519 1.00 97.75 394 THR A CA 1
ATOM 3105 C C . THR A 1 394 ? 2.028 -2.755 -12.137 1.00 97.75 394 THR A C 1
ATOM 3107 O O . THR A 1 394 ? 1.461 -2.065 -12.989 1.00 97.75 394 THR A O 1
ATOM 3110 N N . PRO A 1 395 ? 1.715 -2.676 -10.830 1.00 95.50 395 PRO A N 1
ATOM 3111 C CA . PRO A 1 395 ? 0.707 -1.768 -10.280 1.00 95.50 395 PRO A CA 1
ATOM 3112 C C . PRO A 1 395 ? 1.182 -0.308 -10.141 1.00 95.50 395 PRO A C 1
ATOM 3114 O O . PRO A 1 395 ? 0.533 0.486 -9.458 1.00 95.50 395 PRO A O 1
ATOM 3117 N N . TYR A 1 396 ? 2.357 0.040 -10.674 1.00 93.88 396 TYR A N 1
ATOM 3118 C CA . TYR A 1 396 ? 2.976 1.351 -10.471 1.00 93.88 396 TYR A CA 1
ATOM 3119 C C . TYR A 1 396 ? 2.668 2.298 -11.624 1.00 93.88 396 TYR A C 1
ATOM 3121 O O . TYR A 1 396 ? 2.651 1.890 -12.787 1.00 93.88 396 TYR A O 1
ATOM 3129 N N . ALA A 1 397 ? 2.477 3.569 -11.291 1.00 93.12 397 ALA A N 1
ATOM 3130 C CA . ALA A 1 397 ? 2.469 4.656 -12.256 1.00 93.12 397 ALA A CA 1
ATOM 3131 C C . ALA A 1 397 ? 3.075 5.910 -11.626 1.00 93.12 397 ALA A C 1
ATOM 3133 O O . ALA A 1 397 ? 2.671 6.318 -10.536 1.00 93.12 397 ALA A O 1
ATOM 3134 N N . VAL A 1 398 ? 4.046 6.522 -12.297 1.00 89.25 398 VAL A N 1
ATOM 3135 C CA . VAL A 1 398 ? 4.710 7.737 -11.827 1.00 89.25 398 VAL A CA 1
ATOM 3136 C C . VAL A 1 398 ? 4.189 8.943 -12.599 1.00 89.25 398 VAL A C 1
ATOM 3138 O O . VAL A 1 398 ? 4.343 9.031 -13.815 1.00 89.25 398 VAL A O 1
ATOM 3141 N N . ILE A 1 399 ? 3.607 9.899 -11.874 1.00 88.56 399 ILE A N 1
ATOM 3142 C CA . ILE A 1 399 ? 3.121 11.170 -12.424 1.00 88.56 399 ILE A CA 1
ATOM 3143 C C . ILE A 1 399 ? 3.819 12.329 -11.720 1.00 88.56 399 ILE A C 1
ATOM 3145 O O . ILE A 1 399 ? 4.058 12.294 -10.509 1.00 88.56 399 ILE A O 1
ATOM 3149 N N . THR A 1 400 ? 4.148 13.365 -12.483 1.00 86.69 400 THR A N 1
ATOM 3150 C CA . THR A 1 400 ? 4.724 14.599 -11.947 1.00 86.69 400 THR A CA 1
ATOM 3151 C C . THR A 1 400 ? 3.612 15.562 -11.531 1.00 86.69 400 THR A C 1
ATOM 3153 O O . THR A 1 400 ? 2.706 15.849 -12.311 1.00 86.69 400 THR A O 1
ATOM 3156 N N . ASP A 1 401 ? 3.683 16.101 -10.314 1.00 83.12 401 ASP A N 1
ATOM 3157 C CA . ASP A 1 401 ? 2.794 17.192 -9.902 1.00 83.12 401 ASP A CA 1
ATOM 3158 C C . ASP A 1 401 ? 3.156 18.483 -10.650 1.00 83.12 401 ASP A C 1
ATOM 3160 O O . ASP A 1 401 ? 4.300 18.946 -10.593 1.00 83.12 401 ASP A O 1
ATOM 3164 N N . ASP A 1 402 ? 2.174 19.075 -11.335 1.00 82.81 402 ASP A N 1
ATOM 3165 C CA . ASP A 1 402 ? 2.352 20.273 -12.160 1.00 82.81 402 ASP A CA 1
ATOM 3166 C C . ASP A 1 402 ? 2.887 21.492 -11.386 1.00 82.81 402 ASP A C 1
ATOM 3168 O O . ASP A 1 402 ? 3.555 22.338 -11.978 1.00 82.81 402 ASP A O 1
ATOM 3172 N N . LYS A 1 403 ? 2.596 21.610 -10.081 1.00 81.19 403 LYS A N 1
ATOM 3173 C CA . LYS A 1 403 ? 2.920 22.794 -9.264 1.00 81.19 403 LYS A CA 1
ATOM 3174 C C . LYS A 1 403 ? 4.217 22.615 -8.477 1.00 81.19 403 LYS A C 1
ATOM 3176 O O . LYS A 1 403 ? 5.016 23.540 -8.369 1.00 81.19 403 LYS A O 1
ATOM 3181 N N . GLN A 1 404 ? 4.409 21.446 -7.874 1.00 75.12 404 GLN A N 1
ATOM 3182 C CA . GLN A 1 404 ? 5.555 21.142 -7.017 1.00 75.12 404 GLN A CA 1
ATOM 3183 C C . GLN A 1 404 ? 6.737 20.560 -7.795 1.00 75.12 404 GLN A C 1
ATOM 3185 O O . GLN A 1 404 ? 7.843 20.518 -7.255 1.00 75.12 404 GLN A O 1
ATOM 3190 N N . HIS A 1 405 ? 6.509 20.092 -9.029 1.00 74.31 405 HIS A N 1
ATOM 3191 C CA . HIS A 1 405 ? 7.494 19.391 -9.857 1.00 74.31 405 HIS A CA 1
ATOM 3192 C C . HIS A 1 405 ? 8.116 18.178 -9.144 1.00 74.31 405 HIS A C 1
ATOM 3194 O O . HIS A 1 405 ? 9.281 17.831 -9.336 1.00 74.31 405 HIS A O 1
ATOM 3200 N N . VAL A 1 406 ? 7.323 17.535 -8.282 1.00 75.38 406 VAL A N 1
ATOM 3201 C CA . VAL A 1 406 ? 7.693 16.315 -7.563 1.00 75.38 406 VAL A CA 1
ATOM 3202 C C . VAL A 1 406 ? 7.046 15.128 -8.265 1.00 75.38 406 VAL A C 1
ATOM 3204 O O . VAL A 1 406 ? 5.863 15.165 -8.594 1.00 75.38 406 VAL A O 1
ATOM 3207 N N . LYS A 1 407 ? 7.828 14.067 -8.480 1.00 78.38 407 LYS A N 1
ATOM 3208 C CA . LYS A 1 407 ? 7.332 12.787 -8.992 1.00 78.38 407 LYS A CA 1
ATOM 3209 C C . LYS A 1 407 ? 6.674 12.001 -7.865 1.00 78.38 407 LYS A C 1
ATOM 3211 O O . LYS A 1 407 ? 7.325 11.718 -6.854 1.00 78.38 407 LYS A O 1
ATOM 3216 N N . TYR A 1 408 ? 5.419 11.627 -8.067 1.00 79.12 408 TYR A N 1
ATOM 3217 C CA . TYR A 1 408 ? 4.645 10.823 -7.135 1.00 79.12 408 TYR A CA 1
ATOM 3218 C C . TYR A 1 408 ? 4.390 9.438 -7.737 1.00 79.12 408 TYR A C 1
ATOM 3220 O O . TYR A 1 408 ? 3.705 9.335 -8.756 1.00 79.12 408 TYR A O 1
ATOM 3228 N N . PRO A 1 409 ? 4.952 8.367 -7.145 1.00 84.12 409 PRO A N 1
ATOM 3229 C CA . PRO A 1 409 ? 4.602 7.011 -7.525 1.00 84.12 409 PRO A CA 1
ATOM 3230 C C . PRO A 1 409 ? 3.248 6.649 -6.911 1.00 84.12 409 PRO A C 1
ATOM 3232 O O . PRO A 1 409 ? 3.108 6.548 -5.691 1.00 84.12 409 PRO A O 1
ATOM 3235 N N . LEU A 1 410 ? 2.253 6.422 -7.760 1.00 88.94 410 LEU A N 1
ATOM 3236 C CA . LEU A 1 410 ? 1.015 5.761 -7.382 1.00 88.94 410 LEU A CA 1
ATOM 3237 C C . LEU A 1 410 ? 1.233 4.266 -7.490 1.00 88.94 410 LEU A C 1
ATOM 3239 O O . LEU A 1 410 ? 2.025 3.768 -8.290 1.00 88.94 410 LEU A O 1
ATOM 3243 N N . THR A 1 411 ? 0.577 3.538 -6.607 1.00 91.00 411 THR A N 1
ATOM 3244 C CA . THR A 1 411 ? 0.749 2.100 -6.521 1.00 91.00 411 THR A CA 1
ATOM 3245 C C . THR A 1 411 ? -0.580 1.505 -6.136 1.00 91.00 411 THR A C 1
ATOM 3247 O O . THR A 1 411 ? -0.987 1.705 -5.001 1.00 91.00 411 THR A O 1
ATOM 3250 N N . ASP A 1 412 ? -1.224 0.756 -7.015 1.00 93.88 412 ASP A N 1
ATOM 3251 C CA . ASP A 1 412 ? -2.345 -0.111 -6.652 1.00 93.88 412 ASP A CA 1
ATOM 3252 C C . ASP A 1 412 ? -2.535 -1.187 -7.721 1.00 93.88 412 ASP A C 1
ATOM 3254 O O . ASP A 1 412 ? -2.264 -0.946 -8.894 1.00 93.88 412 ASP A O 1
ATOM 3258 N N . TYR A 1 413 ? -2.969 -2.384 -7.326 1.00 94.75 413 TYR A N 1
ATOM 3259 C CA . TYR A 1 413 ? -3.150 -3.479 -8.280 1.00 94.75 413 TYR A CA 1
ATOM 3260 C C . TYR A 1 413 ? -4.288 -3.241 -9.261 1.00 94.75 413 TYR A C 1
ATOM 3262 O O . TYR A 1 413 ? -4.256 -3.851 -10.324 1.00 94.75 413 TYR A O 1
ATOM 3270 N N . GLU A 1 414 ? -5.199 -2.319 -8.961 1.00 94.44 414 GLU A N 1
ATOM 3271 C CA . GLU A 1 414 ? -6.195 -1.827 -9.920 1.00 94.44 414 GLU A CA 1
ATOM 3272 C C . GLU A 1 414 ? -5.541 -1.172 -11.161 1.00 94.44 414 GLU A C 1
ATOM 3274 O O . GLU A 1 414 ? -6.013 -1.318 -12.285 1.00 94.44 414 GLU A O 1
ATOM 3279 N N . LEU A 1 415 ? -4.345 -0.585 -11.006 1.00 96.12 415 LEU A N 1
ATOM 3280 C CA . LEU A 1 415 ? -3.576 -0.003 -12.116 1.00 96.12 415 LEU A CA 1
ATOM 3281 C C . LEU A 1 415 ? -2.808 -1.040 -12.955 1.00 96.12 415 LEU A C 1
ATOM 3283 O O . LEU A 1 415 ? -2.111 -0.666 -13.903 1.00 96.12 415 LEU A O 1
ATOM 3287 N N . THR A 1 416 ? -2.870 -2.326 -12.600 1.00 97.25 416 THR A N 1
ATOM 3288 C CA . THR A 1 416 ? -2.182 -3.380 -13.360 1.00 97.25 416 THR A CA 1
ATOM 3289 C C . THR A 1 416 ? -2.853 -3.523 -14.729 1.00 97.25 416 THR A C 1
ATOM 3291 O O . THR A 1 416 ? -4.080 -3.650 -14.784 1.00 97.25 416 THR A O 1
ATOM 3294 N N . PRO A 1 417 ? -2.093 -3.527 -15.838 1.00 97.56 417 PRO A N 1
ATOM 3295 C CA . PRO A 1 417 ? -2.662 -3.808 -17.153 1.00 97.56 417 PRO A CA 1
ATOM 3296 C C . PRO A 1 417 ? -3.337 -5.180 -17.182 1.00 97.56 417 PRO A C 1
ATOM 3298 O O . PRO A 1 417 ? -2.873 -6.112 -16.527 1.00 97.56 417 PRO A O 1
ATOM 3301 N N . GLN A 1 418 ? -4.414 -5.322 -17.952 1.00 96.94 418 GLN A N 1
ATOM 3302 C CA . GLN A 1 418 ? -5.052 -6.626 -18.162 1.00 96.94 418 GLN A CA 1
ATOM 3303 C C . GLN A 1 418 ? -4.193 -7.488 -19.095 1.00 96.94 418 GLN A C 1
ATOM 3305 O O . GLN A 1 418 ? -4.046 -8.691 -18.871 1.00 96.94 418 GLN A O 1
ATOM 3310 N N . VAL A 1 419 ? -3.575 -6.856 -20.100 1.00 97.94 419 VAL A N 1
ATOM 3311 C CA . VAL A 1 419 ? -2.723 -7.518 -21.092 1.00 97.94 419 VAL A CA 1
ATOM 3312 C C . VAL A 1 419 ? -1.381 -6.798 -21.214 1.00 97.94 419 VAL A C 1
ATOM 3314 O O . VAL A 1 419 ? -1.328 -5.576 -21.355 1.00 97.94 419 VAL A O 1
ATOM 3317 N N . ALA A 1 420 ? -0.294 -7.566 -21.222 1.00 98.44 420 ALA A N 1
ATOM 3318 C CA . ALA A 1 420 ? 1.039 -7.104 -21.599 1.00 98.44 420 ALA A CA 1
ATOM 3319 C C . ALA A 1 420 ? 1.508 -7.829 -22.871 1.00 98.44 420 ALA A C 1
ATOM 3321 O O . ALA A 1 420 ? 1.404 -9.051 -22.947 1.00 98.44 420 ALA A O 1
ATOM 3322 N N . ILE A 1 421 ? 2.033 -7.093 -23.853 1.00 98.44 421 ILE A N 1
ATOM 3323 C CA . ILE A 1 421 ? 2.589 -7.641 -25.103 1.00 98.44 421 ILE A CA 1
ATOM 3324 C C . ILE A 1 421 ? 4.062 -7.244 -25.199 1.00 98.44 421 ILE A C 1
ATOM 3326 O O . ILE A 1 421 ? 4.392 -6.113 -25.543 1.00 98.44 421 ILE A O 1
ATOM 3330 N N . VAL A 1 422 ? 4.949 -8.181 -24.891 1.00 98.38 422 VAL A N 1
ATOM 3331 C CA . VAL A 1 422 ? 6.398 -7.994 -24.780 1.00 98.38 422 VAL A CA 1
ATOM 3332 C C . VAL A 1 422 ? 7.072 -8.471 -26.066 1.00 98.38 422 VAL A C 1
ATOM 3334 O O . VAL A 1 422 ? 7.649 -9.558 -26.119 1.00 98.38 422 VAL A O 1
ATOM 3337 N N . ASP A 1 423 ? 6.972 -7.657 -27.116 1.00 98.12 423 ASP A N 1
ATOM 3338 C CA . ASP A 1 423 ? 7.493 -7.973 -28.447 1.00 98.12 423 ASP A CA 1
ATOM 3339 C C . ASP A 1 423 ? 8.888 -7.343 -28.678 1.00 98.12 423 ASP A C 1
ATOM 3341 O O . ASP A 1 423 ? 9.016 -6.117 -28.817 1.00 98.12 423 ASP A O 1
ATOM 3345 N N . PRO A 1 424 ? 9.959 -8.159 -28.782 1.00 96.88 424 PRO A N 1
ATOM 3346 C CA . PRO A 1 424 ? 11.322 -7.683 -29.010 1.00 96.88 424 PRO A CA 1
ATOM 3347 C C . PRO A 1 424 ? 11.502 -6.834 -30.274 1.00 96.88 424 PRO A C 1
ATOM 3349 O O . PRO A 1 424 ? 12.466 -6.068 -30.363 1.00 96.88 424 PRO A O 1
ATOM 3352 N N . ALA A 1 425 ? 10.599 -6.928 -31.256 1.00 95.38 425 ALA A N 1
ATOM 3353 C CA . ALA A 1 425 ? 10.680 -6.138 -32.480 1.00 95.38 425 ALA A CA 1
ATOM 3354 C C . ALA A 1 425 ? 10.674 -4.621 -32.209 1.00 95.38 425 ALA A C 1
ATOM 3356 O O . ALA A 1 425 ? 11.253 -3.862 -32.991 1.00 95.38 425 ALA A O 1
ATOM 3357 N N . PHE A 1 426 ? 10.081 -4.171 -31.096 1.00 95.81 426 PHE A N 1
ATOM 3358 C CA . PHE A 1 426 ? 10.009 -2.751 -30.734 1.00 95.81 426 PHE A CA 1
ATOM 3359 C C . PHE A 1 426 ? 11.262 -2.202 -30.046 1.00 95.81 426 PHE A C 1
ATOM 3361 O O . PHE A 1 426 ? 11.392 -0.986 -29.906 1.00 95.81 426 PHE A O 1
ATOM 3368 N N . VAL A 1 427 ? 12.212 -3.054 -29.643 1.00 95.62 427 VAL A N 1
ATOM 3369 C CA . VAL A 1 427 ? 13.425 -2.611 -28.927 1.00 95.62 427 VAL A CA 1
ATOM 3370 C C . VAL A 1 427 ? 14.690 -2.611 -29.783 1.00 95.62 427 VAL A C 1
ATOM 3372 O O . VAL A 1 427 ? 15.750 -2.166 -29.326 1.00 95.62 427 VAL A O 1
ATOM 3375 N N . MET A 1 428 ? 14.598 -3.067 -31.035 1.00 95.12 428 MET A N 1
ATOM 3376 C CA . MET A 1 428 ? 15.753 -3.214 -31.926 1.00 95.12 428 MET A CA 1
ATOM 3377 C C . MET A 1 428 ? 16.387 -1.870 -32.294 1.00 95.12 428 MET A C 1
ATOM 3379 O O . MET A 1 428 ? 17.605 -1.759 -32.373 1.00 95.12 428 MET A O 1
ATOM 3383 N N . THR A 1 429 ? 15.594 -0.812 -32.454 1.00 93.19 429 THR A N 1
ATOM 3384 C CA . THR A 1 429 ? 16.088 0.518 -32.852 1.00 93.19 429 THR A CA 1
ATOM 3385 C C . THR A 1 429 ? 16.416 1.430 -31.666 1.00 93.19 429 THR A C 1
ATOM 3387 O O . THR A 1 429 ? 16.836 2.571 -31.866 1.00 93.19 429 THR A O 1
ATOM 3390 N N . VAL A 1 430 ? 16.262 0.951 -30.423 1.00 92.88 430 VAL A N 1
ATOM 3391 C CA . VAL A 1 430 ? 16.446 1.783 -29.223 1.00 92.88 430 VAL A CA 1
ATOM 3392 C C . VAL A 1 430 ? 17.908 2.264 -29.118 1.00 92.88 430 VAL A C 1
ATOM 3394 O O . VAL A 1 430 ? 18.824 1.427 -29.153 1.00 92.88 430 VAL A O 1
ATOM 3397 N N . PRO A 1 431 ? 18.157 3.581 -28.949 1.00 92.75 431 PRO A N 1
ATOM 3398 C CA . PRO A 1 431 ? 19.503 4.149 -28.896 1.00 92.75 431 PRO A CA 1
ATOM 3399 C C . PRO A 1 431 ? 20.357 3.628 -27.735 1.00 92.75 431 PRO A C 1
ATOM 3401 O O . PRO A 1 431 ? 19.855 3.366 -26.642 1.00 92.75 431 PRO A O 1
ATOM 3404 N N . LYS A 1 432 ? 21.682 3.584 -27.932 1.00 94.25 432 LYS A N 1
ATOM 3405 C CA . LYS A 1 432 ? 22.659 3.055 -26.958 1.00 94.25 432 LYS A CA 1
ATOM 3406 C C . LYS A 1 432 ? 22.517 3.626 -25.543 1.00 94.25 432 LYS A C 1
ATOM 3408 O O . LYS A 1 432 ? 22.533 2.871 -24.575 1.00 94.25 432 LYS A O 1
ATOM 3413 N N . HIS A 1 433 ? 22.342 4.942 -25.411 1.00 92.12 433 HIS A N 1
ATOM 3414 C CA . HIS A 1 433 ? 22.197 5.582 -24.098 1.00 92.12 433 HIS A CA 1
ATOM 3415 C C . HIS A 1 433 ? 20.945 5.084 -23.353 1.00 92.12 433 HIS A C 1
ATOM 3417 O O . HIS A 1 433 ? 21.004 4.804 -22.157 1.00 92.12 433 HIS A O 1
ATOM 3423 N N . THR A 1 434 ? 19.826 4.910 -24.066 1.00 93.12 434 THR A N 1
ATOM 3424 C CA . THR A 1 434 ? 18.576 4.388 -23.508 1.00 93.12 434 THR A CA 1
ATOM 3425 C C . THR A 1 434 ? 18.731 2.926 -23.107 1.00 93.12 434 THR A C 1
ATOM 3427 O O . THR A 1 434 ? 18.273 2.558 -22.030 1.00 93.12 434 THR A O 1
ATOM 3430 N N . VAL A 1 435 ? 19.422 2.104 -23.908 1.00 96.56 435 VAL A N 1
ATOM 3431 C CA . VAL A 1 435 ? 19.731 0.701 -23.560 1.00 96.56 435 VAL A CA 1
ATOM 3432 C C . VAL A 1 435 ? 20.507 0.615 -22.259 1.00 96.56 435 VAL A C 1
ATOM 3434 O O . VAL A 1 435 ? 20.143 -0.161 -21.385 1.00 96.56 435 VAL A O 1
ATOM 3437 N N . ALA A 1 436 ? 21.554 1.429 -22.116 1.00 96.88 436 ALA A N 1
ATOM 3438 C CA . ALA A 1 436 ? 22.360 1.436 -20.906 1.00 96.88 436 ALA A CA 1
ATOM 3439 C C . ALA A 1 436 ? 21.498 1.815 -19.692 1.00 96.88 436 ALA A C 1
ATOM 3441 O O . ALA A 1 436 ? 21.383 1.038 -18.750 1.00 96.88 436 ALA A O 1
ATOM 3442 N N . PHE A 1 437 ? 20.822 2.967 -19.731 1.00 95.88 437 PHE A N 1
ATOM 3443 C CA . PHE A 1 437 ? 20.029 3.448 -18.595 1.00 95.88 437 PHE A CA 1
ATOM 3444 C C . PHE A 1 437 ? 18.883 2.505 -18.223 1.00 95.88 437 PHE A C 1
ATOM 3446 O O . PHE A 1 437 ? 18.727 2.191 -17.046 1.00 95.88 437 PHE A O 1
ATOM 3453 N N . SER A 1 438 ? 18.125 2.016 -19.205 1.00 95.69 438 SER A N 1
ATOM 3454 C CA . SER A 1 438 ? 17.035 1.062 -18.963 1.00 95.69 438 SER A CA 1
ATOM 3455 C C . SER A 1 438 ? 17.546 -0.303 -18.485 1.00 95.69 438 SER A C 1
ATOM 3457 O O . SER A 1 438 ? 16.950 -0.897 -17.593 1.00 95.69 438 SER A O 1
ATOM 3459 N N . GLY A 1 439 ? 18.702 -0.764 -18.968 1.00 97.81 439 GLY A N 1
ATOM 3460 C CA . GLY A 1 439 ? 19.314 -2.011 -18.512 1.00 97.81 439 GLY A CA 1
ATOM 3461 C C . GLY A 1 439 ? 19.785 -1.973 -17.054 1.00 97.81 439 GLY A C 1
ATOM 3462 O O . GLY A 1 439 ? 19.611 -2.953 -16.329 1.00 97.81 439 GLY A O 1
ATOM 3463 N N . PHE A 1 440 ? 20.344 -0.851 -16.587 1.00 98.25 440 PHE A N 1
ATOM 3464 C CA . PHE A 1 440 ? 20.707 -0.697 -15.169 1.00 98.25 440 PHE A CA 1
ATOM 3465 C C . PHE A 1 440 ? 19.501 -0.454 -14.266 1.00 98.25 440 PHE A C 1
ATOM 3467 O O . PHE A 1 440 ? 19.518 -0.886 -13.113 1.00 98.25 440 PHE A O 1
ATOM 3474 N N . ASP A 1 441 ? 18.451 0.170 -14.788 1.00 97.75 441 ASP A N 1
ATOM 3475 C CA . ASP A 1 441 ? 17.157 0.246 -14.115 1.00 97.75 441 ASP A CA 1
ATOM 3476 C C . ASP A 1 441 ? 16.576 -1.159 -13.888 1.00 97.75 441 ASP A C 1
ATOM 3478 O O . ASP A 1 441 ? 16.357 -1.582 -12.753 1.00 97.75 441 ASP A O 1
ATOM 3482 N N . CYS A 1 442 ? 16.525 -1.970 -14.950 1.00 98.12 442 CYS A N 1
ATOM 3483 C CA . CYS A 1 442 ? 16.161 -3.386 -14.895 1.00 98.12 442 CYS A CA 1
ATOM 3484 C C . CYS A 1 442 ? 17.007 -4.182 -13.884 1.00 98.12 442 CYS A C 1
ATOM 3486 O O . CYS A 1 442 ? 16.492 -5.040 -13.156 1.00 98.12 442 CYS A O 1
ATOM 3488 N N . LEU A 1 443 ? 18.318 -3.917 -13.821 1.00 98.69 443 LEU A N 1
ATOM 3489 C CA . LEU A 1 443 ? 19.207 -4.567 -12.858 1.00 98.69 443 LEU A CA 1
ATOM 3490 C C . LEU A 1 443 ? 18.856 -4.162 -11.425 1.00 98.69 443 LEU A C 1
ATOM 3492 O O . LEU A 1 443 ? 18.794 -5.024 -10.551 1.00 98.69 443 LEU A O 1
ATOM 3496 N N . SER A 1 444 ? 18.588 -2.878 -11.188 1.00 98.50 444 SER A N 1
ATOM 3497 C CA . SER A 1 444 ? 18.144 -2.371 -9.889 1.00 98.50 444 SER A CA 1
ATOM 3498 C C . SER A 1 444 ? 16.824 -3.002 -9.461 1.00 98.50 444 SER A C 1
ATOM 3500 O O . SER A 1 444 ? 16.758 -3.560 -8.366 1.00 98.50 444 SER A O 1
ATOM 3502 N N . HIS A 1 445 ? 15.814 -3.015 -10.340 1.00 98.56 445 HIS A N 1
ATOM 3503 C CA . HIS A 1 445 ? 14.534 -3.690 -10.108 1.00 98.56 445 HIS A CA 1
ATOM 3504 C C . HIS A 1 445 ? 14.742 -5.135 -9.645 1.00 98.56 445 HIS A C 1
ATOM 3506 O O . HIS A 1 445 ? 14.163 -5.578 -8.651 1.00 98.56 445 HIS A O 1
ATOM 3512 N N . SER A 1 446 ? 15.625 -5.864 -10.327 1.00 98.69 446 SER A N 1
ATOM 3513 C CA . SER A 1 446 ? 15.890 -7.271 -10.032 1.00 98.69 446 SER A CA 1
ATOM 3514 C C . SER A 1 446 ? 16.663 -7.467 -8.722 1.00 98.69 446 SER A C 1
ATOM 3516 O O . SER A 1 446 ? 16.337 -8.356 -7.938 1.00 98.69 446 SER A O 1
ATOM 3518 N N . LEU A 1 447 ? 17.669 -6.633 -8.444 1.00 98.81 447 LEU A N 1
ATOM 3519 C CA . LEU A 1 447 ? 18.451 -6.701 -7.207 1.00 98.81 447 LEU A CA 1
ATOM 3520 C C . LEU A 1 447 ? 17.597 -6.344 -5.987 1.00 98.81 447 LEU A C 1
ATOM 3522 O O . LEU A 1 447 ? 17.576 -7.095 -5.012 1.00 98.81 447 LEU A O 1
ATOM 3526 N N . GLU A 1 448 ? 16.870 -5.227 -6.044 1.00 98.75 448 GLU A N 1
ATOM 3527 C CA . GLU A 1 448 ? 16.064 -4.745 -4.922 1.00 98.75 448 GLU A CA 1
ATOM 3528 C C . GLU A 1 448 ? 14.889 -5.673 -4.621 1.00 98.75 448 GLU A C 1
ATOM 3530 O O . GLU A 1 448 ? 14.676 -6.017 -3.459 1.00 98.75 448 GLU A O 1
ATOM 3535 N N . SER A 1 449 ? 14.191 -6.171 -5.646 1.00 98.38 449 SER A N 1
ATOM 3536 C CA . SER A 1 449 ? 13.108 -7.146 -5.457 1.00 98.38 449 SER A CA 1
ATOM 3537 C C . SER A 1 449 ? 13.591 -8.480 -4.874 1.00 98.38 449 SER A C 1
ATOM 3539 O O . SER A 1 449 ? 12.835 -9.135 -4.155 1.00 98.38 449 SER A O 1
ATOM 3541 N N . TYR A 1 450 ? 14.848 -8.880 -5.117 1.00 98.69 450 TYR A N 1
ATOM 3542 C CA . TYR A 1 450 ? 15.424 -10.100 -4.539 1.00 98.69 450 TYR A CA 1
ATOM 3543 C C . TYR A 1 450 ? 15.758 -9.949 -3.050 1.00 98.69 450 TYR A C 1
ATOM 3545 O O . TYR A 1 450 ? 15.528 -10.881 -2.275 1.00 98.69 450 TYR A O 1
ATOM 3553 N N . VAL A 1 451 ? 16.300 -8.792 -2.648 1.00 98.25 451 VAL A N 1
ATOM 3554 C CA . VAL A 1 451 ? 16.737 -8.525 -1.260 1.00 98.25 451 VAL A CA 1
ATOM 3555 C C . VAL A 1 451 ? 15.674 -7.841 -0.397 1.00 98.25 451 VAL A C 1
ATOM 3557 O O . VAL A 1 451 ? 15.874 -7.674 0.807 1.00 98.25 451 VAL A O 1
ATOM 3560 N N . SER A 1 452 ? 14.556 -7.429 -0.994 1.00 97.69 452 SER A N 1
ATOM 3561 C CA . SER A 1 452 ? 13.436 -6.777 -0.319 1.00 97.69 452 SER A CA 1
ATOM 3562 C C . SER A 1 452 ? 12.910 -7.595 0.863 1.00 97.69 452 SER A C 1
ATOM 3564 O O . SER A 1 452 ? 12.881 -8.833 0.856 1.00 97.69 452 SER A O 1
ATOM 3566 N N . VAL A 1 453 ? 12.395 -6.899 1.878 1.00 95.88 453 VAL A N 1
ATOM 3567 C CA . VAL A 1 453 ? 11.681 -7.553 2.986 1.00 95.88 453 VAL A CA 1
ATOM 3568 C C . VAL A 1 453 ? 10.399 -8.260 2.539 1.00 95.88 453 VAL A C 1
ATOM 3570 O O . VAL A 1 453 ? 9.943 -9.176 3.226 1.00 95.88 453 VAL A O 1
ATOM 3573 N N . ALA A 1 454 ? 9.835 -7.858 1.395 1.00 94.75 454 ALA A N 1
ATOM 3574 C CA . ALA A 1 454 ? 8.664 -8.472 0.776 1.00 94.75 454 ALA A CA 1
ATOM 3575 C C . ALA A 1 454 ? 9.023 -9.611 -0.202 1.00 94.75 454 ALA A C 1
ATOM 3577 O O . ALA A 1 454 ? 8.125 -10.290 -0.704 1.00 94.75 454 ALA A O 1
ATOM 3578 N N . ALA A 1 455 ? 10.314 -9.875 -0.438 1.00 96.25 455 ALA A N 1
ATOM 3579 C CA . ALA A 1 455 ? 10.757 -10.952 -1.315 1.00 96.25 455 ALA A CA 1
ATOM 3580 C C . ALA A 1 455 ? 10.273 -12.328 -0.827 1.00 96.25 455 ALA A C 1
ATOM 3582 O O . ALA A 1 455 ? 10.306 -12.651 0.370 1.00 96.25 455 ALA A O 1
ATOM 3583 N N . SER A 1 456 ? 9.863 -13.172 -1.772 1.00 95.19 456 SER A N 1
ATOM 3584 C CA . SER A 1 456 ? 9.308 -14.498 -1.509 1.00 95.19 456 SER A CA 1
ATOM 3585 C C . SER A 1 456 ? 9.878 -15.551 -2.453 1.00 95.19 456 SER A C 1
ATOM 3587 O O . SER A 1 456 ? 10.476 -15.219 -3.473 1.00 95.19 456 SER A O 1
ATOM 3589 N N . ASP A 1 457 ? 9.637 -16.823 -2.148 1.00 95.50 457 ASP A N 1
ATOM 3590 C CA . ASP A 1 457 ? 10.051 -17.934 -3.012 1.00 95.50 457 ASP A CA 1
ATOM 3591 C C . ASP A 1 457 ? 9.360 -17.911 -4.388 1.00 95.50 457 ASP A C 1
ATOM 3593 O O . ASP A 1 457 ? 9.842 -18.543 -5.320 1.00 95.50 457 ASP A O 1
ATOM 3597 N N . PHE A 1 458 ? 8.282 -17.130 -4.542 1.00 97.25 458 PHE A N 1
ATOM 3598 C CA . PHE A 1 458 ? 7.621 -16.889 -5.826 1.00 97.25 458 PHE A CA 1
ATOM 3599 C C . PHE A 1 458 ? 8.278 -15.765 -6.640 1.00 97.25 458 PHE A C 1
ATOM 3601 O O . PHE A 1 458 ? 8.328 -15.854 -7.860 1.00 97.25 458 PHE A O 1
ATOM 3608 N N . THR A 1 459 ? 8.805 -14.718 -5.993 1.00 98.00 459 THR A N 1
ATOM 3609 C CA . THR A 1 459 ? 9.364 -13.544 -6.696 1.00 98.00 459 THR A CA 1
ATOM 3610 C C . THR A 1 459 ? 10.863 -13.666 -6.958 1.00 98.00 459 THR A C 1
ATOM 3612 O O . THR A 1 459 ? 11.348 -13.247 -8.006 1.00 98.00 459 THR A O 1
ATOM 3615 N N . ARG A 1 460 ? 11.614 -14.275 -6.029 1.00 97.88 460 ARG A N 1
ATOM 3616 C CA . ARG A 1 460 ? 13.077 -14.415 -6.118 1.00 97.88 460 ARG A CA 1
ATOM 3617 C C . ARG A 1 460 ? 13.560 -15.150 -7.375 1.00 97.88 460 ARG A C 1
ATOM 3619 O O . ARG A 1 460 ? 14.577 -14.714 -7.916 1.00 97.88 460 ARG A O 1
ATOM 3626 N N . PRO A 1 461 ? 12.892 -16.212 -7.872 1.00 98.56 461 PRO A N 1
ATOM 3627 C CA . PRO A 1 461 ? 13.298 -16.860 -9.119 1.00 98.56 461 PRO A CA 1
ATOM 3628 C C . PRO A 1 461 ? 13.260 -15.919 -10.328 1.00 98.56 461 PRO A C 1
ATOM 3630 O O . PRO A 1 461 ? 14.197 -15.931 -11.126 1.00 98.56 461 PRO A O 1
ATOM 3633 N N . TRP A 1 462 ? 12.234 -15.066 -10.440 1.00 98.50 462 TRP A N 1
ATOM 3634 C CA . TRP A 1 462 ? 12.135 -14.076 -11.519 1.00 98.50 462 TRP A CA 1
ATOM 3635 C C . TRP A 1 462 ? 13.241 -13.029 -11.420 1.00 98.50 462 TRP A C 1
ATOM 3637 O O . TRP A 1 462 ? 13.949 -12.809 -12.400 1.00 98.50 462 TRP A O 1
ATOM 3647 N N . SER A 1 463 ? 13.470 -12.472 -10.224 1.00 98.75 463 SER A N 1
ATOM 3648 C CA . SER A 1 463 ? 14.579 -11.544 -9.976 1.00 98.75 463 SER A CA 1
ATOM 3649 C C . SER A 1 463 ? 15.930 -12.157 -10.356 1.00 98.75 463 SER A C 1
ATOM 3651 O O . SER A 1 463 ? 16.729 -11.533 -11.049 1.00 98.75 463 SER A O 1
ATOM 3653 N N . LEU A 1 464 ? 16.197 -13.396 -9.929 1.00 98.69 464 LEU A N 1
ATOM 3654 C CA . LEU A 1 464 ? 17.471 -14.064 -10.191 1.00 98.69 464 LEU A CA 1
ATOM 3655 C C . LEU A 1 464 ? 17.666 -14.345 -11.683 1.00 98.69 464 LEU A C 1
ATOM 3657 O O . LEU A 1 464 ? 18.752 -14.112 -12.217 1.00 98.69 464 LEU A O 1
ATOM 3661 N N . LYS A 1 465 ? 16.611 -14.801 -12.369 1.00 98.75 465 LYS A N 1
ATOM 3662 C CA . LYS A 1 465 ? 16.653 -15.040 -13.813 1.00 98.75 465 LYS A CA 1
ATOM 3663 C C . LYS A 1 465 ? 16.863 -13.742 -14.591 1.00 98.75 465 LYS A C 1
ATOM 3665 O O . LYS A 1 465 ? 17.680 -13.733 -15.511 1.00 98.75 465 LYS A O 1
ATOM 3670 N N . ALA A 1 466 ? 16.192 -12.658 -14.202 1.00 98.75 466 ALA A N 1
ATOM 3671 C CA . ALA A 1 466 ? 16.401 -11.338 -14.786 1.00 98.75 466 ALA A CA 1
ATOM 3672 C C . ALA A 1 466 ? 17.857 -10.878 -14.599 1.00 98.75 466 ALA A C 1
ATOM 3674 O O . ALA A 1 466 ? 18.507 -10.538 -15.583 1.00 98.75 466 ALA A O 1
ATOM 3675 N N . ILE A 1 467 ? 18.428 -10.989 -13.390 1.00 98.88 467 ILE A N 1
ATOM 3676 C CA . ILE A 1 467 ? 19.847 -10.664 -13.137 1.00 98.88 467 ILE A CA 1
ATOM 3677 C C . ILE A 1 467 ? 20.771 -11.460 -14.064 1.00 98.88 467 ILE A C 1
ATOM 3679 O O . ILE A 1 467 ? 21.661 -10.883 -14.683 1.00 98.88 467 ILE A O 1
ATOM 3683 N N . GLN A 1 468 ? 20.565 -12.772 -14.197 1.00 98.69 468 GLN A N 1
ATOM 3684 C CA . GLN A 1 468 ? 21.383 -13.609 -15.080 1.00 98.69 468 GLN A CA 1
ATOM 3685 C C . GLN A 1 468 ? 21.292 -13.169 -16.545 1.00 98.69 468 GLN A C 1
ATOM 3687 O O . GLN A 1 468 ? 22.318 -13.075 -17.218 1.00 98.69 468 GLN A O 1
ATOM 3692 N N . LEU A 1 469 ? 20.085 -12.881 -17.042 1.00 98.62 469 LEU A N 1
ATOM 3693 C CA . LEU A 1 469 ? 19.894 -12.380 -18.403 1.00 98.62 469 LEU A CA 1
ATOM 3694 C C . LEU A 1 469 ? 20.610 -11.039 -18.597 1.00 98.62 469 LEU A C 1
ATOM 3696 O O . LEU A 1 469 ? 21.376 -10.903 -19.547 1.00 98.62 469 LEU A O 1
ATOM 3700 N N . ILE A 1 470 ? 20.451 -10.095 -17.670 1.00 98.75 470 ILE A N 1
ATOM 3701 C CA . ILE A 1 470 ? 21.061 -8.762 -17.764 1.00 98.75 470 ILE A CA 1
ATOM 3702 C C . ILE A 1 470 ? 22.584 -8.856 -17.776 1.00 98.75 470 ILE A C 1
ATOM 3704 O O . ILE A 1 470 ? 23.242 -8.309 -18.660 1.00 98.75 470 ILE A O 1
ATOM 3708 N N . MET A 1 471 ? 23.156 -9.600 -16.828 1.00 98.31 471 MET A N 1
ATOM 3709 C CA . MET A 1 471 ? 24.607 -9.714 -16.673 1.00 98.31 471 MET A CA 1
ATOM 3710 C C . MET A 1 471 ? 25.277 -10.407 -17.864 1.00 98.31 471 MET A C 1
ATOM 3712 O O . MET A 1 471 ? 26.457 -10.156 -18.115 1.00 98.31 471 MET A O 1
ATOM 3716 N N . ASN A 1 472 ? 24.538 -11.241 -18.599 1.00 98.12 472 ASN A N 1
ATOM 3717 C CA . ASN A 1 472 ? 25.041 -11.947 -19.776 1.00 98.12 472 ASN A CA 1
ATOM 3718 C C . ASN A 1 472 ? 24.796 -11.199 -21.095 1.00 98.12 472 ASN A C 1
ATOM 3720 O O . ASN A 1 472 ? 25.507 -11.465 -22.056 1.00 98.12 472 ASN A O 1
ATOM 3724 N N . ASN A 1 473 ? 23.815 -10.290 -21.164 1.00 98.56 473 ASN A N 1
ATOM 3725 C CA . ASN A 1 473 ? 23.353 -9.733 -22.443 1.00 98.56 473 ASN A CA 1
ATOM 3726 C C . ASN A 1 473 ? 23.455 -8.206 -22.555 1.00 98.56 473 ASN A C 1
ATOM 3728 O O . ASN A 1 473 ? 23.531 -7.704 -23.674 1.00 98.56 473 ASN A O 1
ATOM 3732 N N . LEU A 1 474 ? 23.482 -7.445 -21.453 1.00 98.38 474 LEU A N 1
ATOM 3733 C CA . LEU A 1 474 ? 23.390 -5.979 -21.523 1.00 98.38 474 LEU A CA 1
ATOM 3734 C C . LEU A 1 474 ? 24.511 -5.347 -22.362 1.00 98.38 474 LEU A C 1
ATOM 3736 O O . LEU A 1 474 ? 24.251 -4.459 -23.169 1.00 98.38 474 LEU A O 1
ATOM 3740 N N . GLU A 1 475 ? 25.745 -5.831 -22.222 1.00 98.00 475 GLU A N 1
ATOM 3741 C CA . GLU A 1 475 ? 26.886 -5.318 -22.988 1.00 98.00 475 GLU A CA 1
ATOM 3742 C C . GLU A 1 475 ? 26.731 -5.567 -24.498 1.00 98.00 475 GLU A C 1
ATOM 3744 O O . GLU A 1 475 ? 26.943 -4.656 -25.300 1.00 98.00 475 GLU A O 1
ATOM 3749 N N . ALA A 1 476 ? 26.314 -6.773 -24.894 1.00 97.94 476 ALA A N 1
ATOM 3750 C CA . ALA A 1 476 ? 26.054 -7.107 -26.295 1.00 97.94 476 ALA A CA 1
ATOM 3751 C C . ALA A 1 476 ? 24.868 -6.296 -26.850 1.00 97.94 476 ALA A C 1
ATOM 3753 O O . ALA A 1 476 ? 24.957 -5.723 -27.935 1.00 97.94 476 ALA A O 1
ATOM 3754 N N . SER A 1 477 ? 23.799 -6.145 -26.061 1.00 97.88 477 SER A N 1
ATOM 3755 C CA . SER A 1 477 ? 22.634 -5.320 -26.402 1.00 97.88 477 SER A CA 1
ATOM 3756 C C . SER A 1 477 ? 23.003 -3.844 -26.590 1.00 97.88 477 SER A C 1
ATOM 3758 O O . SER A 1 477 ? 22.459 -3.176 -27.471 1.00 97.88 477 SER A O 1
ATOM 3760 N N . TYR A 1 478 ? 23.917 -3.319 -25.770 1.00 97.75 478 TYR A N 1
ATOM 3761 C CA . TYR A 1 478 ? 24.435 -1.953 -25.873 1.00 97.75 478 TYR A CA 1
ATOM 3762 C C . TYR A 1 478 ? 25.305 -1.763 -27.123 1.00 97.75 478 TYR A C 1
ATOM 3764 O O . TYR A 1 478 ? 25.232 -0.730 -27.792 1.00 97.75 478 TYR A O 1
ATOM 3772 N N . LYS A 1 479 ? 26.124 -2.766 -27.457 1.00 96.50 479 LYS A N 1
ATOM 3773 C CA . LYS A 1 479 ? 27.011 -2.741 -28.626 1.00 96.50 479 LYS A CA 1
ATOM 3774 C C . LYS A 1 479 ? 26.287 -2.989 -29.950 1.00 96.50 479 LYS A C 1
ATOM 3776 O O . LYS A 1 479 ? 26.849 -2.622 -30.979 1.00 96.50 479 LYS A O 1
ATOM 3781 N N . TYR A 1 480 ? 25.074 -3.544 -29.919 1.00 96.50 480 TYR A N 1
ATOM 3782 C CA . TYR A 1 480 ? 24.243 -3.793 -31.096 1.00 96.50 480 TYR A CA 1
ATOM 3783 C C . TYR A 1 480 ? 24.111 -2.557 -31.996 1.00 96.50 480 TYR A C 1
ATOM 3785 O O . TYR A 1 480 ? 23.805 -1.457 -31.522 1.00 96.50 480 TYR A O 1
ATOM 3793 N N . ASP A 1 481 ? 24.325 -2.766 -33.294 1.00 94.56 481 ASP A N 1
ATOM 3794 C CA . ASP A 1 481 ? 24.152 -1.769 -34.343 1.00 94.56 481 ASP A CA 1
ATOM 3795 C C . ASP A 1 481 ? 22.932 -2.138 -35.206 1.00 94.56 481 ASP A C 1
ATOM 3797 O O . ASP A 1 481 ? 22.998 -3.113 -35.955 1.00 94.56 481 ASP A O 1
ATOM 3801 N N . PRO A 1 482 ? 21.830 -1.367 -35.149 1.00 92.00 482 PRO A N 1
ATOM 3802 C CA . PRO A 1 482 ? 20.653 -1.618 -35.977 1.00 92.00 482 PRO A CA 1
ATOM 3803 C C . PRO A 1 482 ? 20.921 -1.528 -37.487 1.00 92.00 482 PRO A C 1
ATOM 3805 O O . PRO A 1 482 ? 20.132 -2.049 -38.268 1.00 92.00 482 PRO A O 1
ATOM 3808 N N . GLN A 1 483 ? 22.000 -0.857 -37.911 1.00 93.38 483 GLN A N 1
ATOM 3809 C CA . GLN A 1 483 ? 22.382 -0.757 -39.326 1.00 93.38 483 GLN A CA 1
ATOM 3810 C C . GLN A 1 483 ? 23.150 -1.994 -39.812 1.00 93.38 483 GLN A C 1
ATOM 3812 O O . GLN A 1 483 ? 23.153 -2.281 -41.007 1.00 93.38 483 GLN A O 1
ATOM 3817 N N . HIS A 1 484 ? 23.765 -2.740 -38.892 1.00 94.00 484 HIS A N 1
ATOM 3818 C CA . HIS A 1 484 ? 24.530 -3.956 -39.165 1.00 94.00 484 HIS A CA 1
ATOM 3819 C C . HIS A 1 484 ? 24.160 -5.030 -38.132 1.00 94.00 484 HIS A C 1
ATOM 3821 O O . HIS A 1 484 ? 24.964 -5.346 -37.246 1.00 94.00 484 HIS A O 1
ATOM 3827 N N . PRO A 1 485 ? 22.926 -5.565 -38.200 1.00 93.31 485 PRO A N 1
ATOM 3828 C CA . PRO A 1 485 ? 22.417 -6.463 -37.178 1.00 93.31 485 PRO A CA 1
ATOM 3829 C C . PRO A 1 485 ? 23.236 -7.755 -37.121 1.00 93.31 485 PRO A C 1
ATOM 3831 O O . PRO A 1 485 ? 23.608 -8.335 -38.143 1.00 93.31 485 PRO A O 1
ATOM 3834 N N . THR A 1 486 ? 23.500 -8.224 -35.904 1.00 95.94 486 THR A N 1
ATOM 3835 C CA . THR A 1 486 ? 24.100 -9.533 -35.643 1.00 95.94 486 THR A CA 1
ATOM 3836 C C . THR A 1 486 ? 23.132 -10.380 -34.833 1.00 95.94 486 THR A C 1
ATOM 3838 O O . THR A 1 486 ? 22.444 -9.863 -33.953 1.00 95.94 486 THR A O 1
ATOM 3841 N N . TYR A 1 487 ? 23.133 -11.694 -35.070 1.00 95.56 487 TYR A N 1
ATOM 3842 C CA . TYR A 1 487 ? 22.286 -12.629 -34.322 1.00 95.56 487 TYR A CA 1
ATOM 3843 C C . TYR A 1 487 ? 22.506 -12.534 -32.802 1.00 95.56 487 TYR A C 1
ATOM 3845 O O . TYR A 1 487 ? 21.556 -12.540 -32.024 1.00 95.56 487 TYR A O 1
ATOM 3853 N N . GLU A 1 488 ? 23.764 -12.396 -32.367 1.00 96.56 488 GLU A N 1
ATOM 3854 C CA . GLU A 1 488 ? 24.102 -12.211 -30.951 1.00 96.56 488 GLU A CA 1
ATOM 3855 C C . GLU A 1 488 ? 23.472 -10.935 -30.379 1.00 96.56 488 GLU A C 1
ATOM 3857 O O . GLU A 1 488 ? 22.894 -10.966 -29.294 1.00 96.56 488 GLU A O 1
ATOM 3862 N N . GLY A 1 489 ? 23.551 -9.818 -31.105 1.00 96.38 489 GLY A N 1
ATOM 3863 C CA . GLY A 1 489 ? 23.005 -8.548 -30.644 1.00 96.38 489 GLY A CA 1
ATOM 3864 C C . GLY A 1 489 ? 21.474 -8.512 -30.646 1.00 96.38 489 GLY A C 1
ATOM 3865 O O . GLY A 1 489 ? 20.888 -7.989 -29.699 1.00 96.38 489 GLY A O 1
ATOM 3866 N N . GLU A 1 490 ? 20.820 -9.126 -31.636 1.00 96.69 490 GLU A N 1
ATOM 3867 C CA . GLU A 1 490 ? 19.360 -9.299 -31.652 1.00 96.69 490 GLU A CA 1
ATOM 3868 C C . GLU A 1 490 ? 18.896 -10.161 -30.473 1.00 96.69 490 GLU A C 1
ATOM 3870 O O . GLU A 1 490 ? 17.998 -9.768 -29.725 1.00 96.69 490 GLU A O 1
ATOM 3875 N N . LYS A 1 491 ? 19.565 -11.297 -30.234 1.00 97.94 491 LYS A N 1
ATOM 3876 C CA . LYS A 1 491 ? 19.246 -12.163 -29.095 1.00 97.94 491 LYS A CA 1
ATOM 3877 C C . LYS A 1 491 ? 19.505 -11.463 -27.762 1.00 97.94 491 LYS A C 1
ATOM 3879 O O . LYS A 1 491 ? 18.755 -11.656 -26.808 1.00 97.94 491 LYS A O 1
ATOM 3884 N N . ALA A 1 492 ? 20.536 -10.623 -27.687 1.00 98.12 492 ALA A N 1
ATOM 3885 C CA . ALA A 1 492 ? 20.808 -9.817 -26.506 1.00 98.12 492 ALA A CA 1
ATOM 3886 C C . ALA A 1 492 ? 19.701 -8.783 -26.243 1.00 98.12 492 ALA A C 1
ATOM 3888 O O . ALA A 1 492 ? 19.293 -8.627 -25.092 1.00 98.12 492 ALA A O 1
ATOM 3889 N N . ARG A 1 493 ? 19.181 -8.119 -27.286 1.00 97.56 493 ARG A N 1
ATOM 3890 C CA . ARG A 1 493 ? 18.048 -7.180 -27.192 1.00 97.56 493 ARG A CA 1
ATOM 3891 C C . ARG A 1 493 ? 16.782 -7.868 -26.697 1.00 97.56 493 ARG A C 1
ATOM 3893 O O . ARG A 1 493 ? 16.153 -7.384 -25.762 1.00 97.56 493 ARG A O 1
ATOM 3900 N N . GLU A 1 494 ? 16.463 -9.020 -27.273 1.00 98.19 494 GLU A N 1
ATOM 3901 C CA . GLU A 1 494 ? 15.341 -9.855 -26.847 1.00 98.19 494 GLU A CA 1
ATOM 3902 C C . GLU A 1 494 ? 15.473 -10.289 -25.381 1.00 98.19 494 GLU A C 1
ATOM 3904 O O . GLU A 1 494 ? 14.579 -10.052 -24.571 1.00 98.19 494 GLU A O 1
ATOM 3909 N N . ASN A 1 495 ? 16.626 -10.847 -25.002 1.00 98.50 495 ASN A N 1
ATOM 3910 C CA . ASN A 1 495 ? 16.875 -11.292 -23.632 1.00 98.50 495 ASN A CA 1
ATOM 3911 C C . ASN A 1 495 ? 16.777 -10.144 -22.617 1.00 98.50 495 ASN A C 1
ATOM 3913 O O . ASN A 1 495 ? 16.298 -10.355 -21.503 1.00 98.50 495 ASN A O 1
ATOM 3917 N N . MET A 1 496 ? 17.233 -8.939 -22.979 1.00 98.56 496 MET A N 1
ATOM 3918 C CA . MET A 1 496 ? 17.079 -7.746 -22.144 1.00 98.56 496 MET A CA 1
ATOM 3919 C C . MET A 1 496 ? 15.615 -7.326 -22.008 1.00 98.56 496 MET A C 1
ATOM 3921 O O . MET A 1 496 ? 15.203 -6.923 -20.920 1.00 98.56 496 MET A O 1
ATOM 3925 N N . HIS A 1 497 ? 14.824 -7.453 -23.074 1.00 98.38 497 HIS A N 1
ATOM 3926 C CA . HIS A 1 497 ? 13.401 -7.137 -23.039 1.00 98.38 497 HIS A CA 1
ATOM 3927 C C . HIS A 1 497 ? 12.641 -8.086 -22.107 1.00 98.38 497 HIS A C 1
ATOM 3929 O O . HIS A 1 497 ? 11.917 -7.635 -21.223 1.00 98.38 497 HIS A O 1
ATOM 3935 N N . TYR A 1 498 ? 12.919 -9.390 -22.191 1.00 98.56 498 TYR A N 1
ATOM 3936 C CA . TYR A 1 498 ? 12.355 -10.380 -21.268 1.00 98.56 498 TYR A CA 1
ATOM 3937 C C . TYR A 1 498 ? 12.836 -10.186 -19.832 1.00 98.56 498 TYR A C 1
ATOM 3939 O O . TYR A 1 498 ? 12.064 -10.361 -18.890 1.00 98.56 498 TYR A O 1
ATOM 3947 N N . ALA A 1 499 ? 14.100 -9.803 -19.639 1.00 98.69 499 ALA A N 1
ATOM 3948 C CA . ALA A 1 499 ? 14.616 -9.506 -18.310 1.00 98.69 499 ALA A CA 1
ATOM 3949 C C . ALA A 1 499 ? 13.867 -8.339 -17.651 1.00 98.69 499 ALA A C 1
ATOM 3951 O O . ALA A 1 499 ? 13.583 -8.420 -16.458 1.00 98.69 499 ALA A O 1
ATOM 3952 N N . ALA A 1 500 ? 13.509 -7.303 -18.417 1.00 98.44 500 ALA A N 1
ATOM 3953 C CA . ALA A 1 500 ? 12.746 -6.158 -17.920 1.00 98.44 500 ALA A CA 1
ATOM 3954 C C . ALA A 1 500 ? 11.360 -6.563 -17.415 1.00 98.44 500 ALA A C 1
ATOM 3956 O O . ALA A 1 500 ? 10.994 -6.207 -16.295 1.00 98.44 500 ALA A O 1
ATOM 3957 N N . THR A 1 501 ? 10.634 -7.382 -18.174 1.00 98.62 501 THR A N 1
ATOM 3958 C CA . THR A 1 501 ? 9.327 -7.893 -17.747 1.00 98.62 501 THR A CA 1
ATOM 3959 C C . THR A 1 501 ? 9.447 -8.846 -16.560 1.00 98.62 501 THR A C 1
ATOM 3961 O O . THR A 1 501 ? 8.683 -8.730 -15.606 1.00 98.62 501 THR A O 1
ATOM 3964 N N . LEU A 1 502 ? 10.436 -9.749 -16.541 1.00 98.69 502 LEU A N 1
ATOM 3965 C CA . LEU A 1 502 ? 10.680 -10.634 -15.391 1.00 98.69 502 LEU A CA 1
ATOM 3966 C C . LEU A 1 502 ? 11.010 -9.845 -14.118 1.00 98.69 502 LEU A C 1
ATOM 3968 O O . LEU A 1 502 ? 10.514 -10.171 -13.036 1.00 98.69 502 LEU A O 1
ATOM 3972 N N . ALA A 1 503 ? 11.824 -8.794 -14.242 1.00 98.69 503 ALA A N 1
ATOM 3973 C CA . ALA A 1 503 ? 12.084 -7.867 -13.152 1.00 98.69 503 ALA A CA 1
ATOM 3974 C C . ALA A 1 503 ? 10.773 -7.207 -12.704 1.00 98.69 503 ALA A C 1
ATOM 3976 O O . ALA A 1 503 ? 10.467 -7.242 -11.512 1.00 98.69 503 ALA A O 1
ATOM 3977 N N . GLY A 1 504 ? 9.975 -6.713 -13.659 1.00 98.19 504 GLY A N 1
ATOM 3978 C CA . GLY A 1 504 ? 8.610 -6.212 -13.488 1.00 98.19 504 GLY A CA 1
ATOM 3979 C C . GLY A 1 504 ? 7.734 -7.125 -12.641 1.00 98.19 504 GLY A C 1
ATOM 3980 O O . GLY A 1 504 ? 7.236 -6.712 -11.598 1.00 98.19 504 GLY A O 1
ATOM 3981 N N . MET A 1 505 ? 7.615 -8.395 -13.024 1.00 98.62 505 MET A N 1
ATOM 3982 C CA . MET A 1 505 ? 6.815 -9.390 -12.306 1.00 98.62 505 MET A CA 1
ATOM 3983 C C . MET A 1 505 ? 7.285 -9.568 -10.854 1.00 98.62 505 MET A C 1
ATOM 3985 O O . MET A 1 505 ? 6.473 -9.731 -9.936 1.00 98.62 505 MET A O 1
ATOM 3989 N N . ALA A 1 506 ? 8.601 -9.514 -10.627 1.00 98.50 506 ALA A N 1
ATOM 3990 C CA . ALA A 1 506 ? 9.176 -9.618 -9.295 1.00 98.50 506 ALA A CA 1
ATOM 3991 C C . ALA A 1 506 ? 8.883 -8.380 -8.446 1.00 98.50 506 ALA A C 1
ATOM 3993 O O . ALA A 1 506 ? 8.313 -8.509 -7.359 1.00 98.50 506 ALA A O 1
ATOM 3994 N N . PHE A 1 507 ? 9.247 -7.186 -8.920 1.00 97.75 507 PHE A N 1
ATOM 3995 C CA . PHE A 1 507 ? 9.103 -5.964 -8.133 1.00 97.75 507 PHE A CA 1
ATOM 3996 C C . PHE A 1 507 ? 7.651 -5.495 -8.033 1.00 97.75 507 PHE A C 1
ATOM 3998 O O . PHE A 1 507 ? 7.302 -4.905 -7.020 1.00 97.75 507 PHE A O 1
ATOM 4005 N N . ALA A 1 508 ? 6.770 -5.877 -8.965 1.00 97.19 508 ALA A N 1
ATOM 4006 C CA . ALA A 1 508 ? 5.321 -5.724 -8.829 1.00 97.19 508 ALA A CA 1
ATOM 4007 C C . ALA A 1 508 ? 4.788 -6.316 -7.522 1.00 97.19 508 ALA A C 1
ATOM 4009 O O . ALA A 1 508 ? 3.774 -5.846 -7.023 1.00 97.19 508 ALA A O 1
ATOM 4010 N N . ASN A 1 509 ? 5.449 -7.335 -6.964 1.00 96.62 509 ASN A N 1
ATOM 4011 C CA . ASN A 1 509 ? 5.000 -8.067 -5.779 1.00 96.62 509 ASN A CA 1
ATOM 4012 C C . ASN A 1 509 ? 5.956 -7.920 -4.581 1.00 96.62 509 ASN A C 1
ATOM 4014 O O . ASN A 1 509 ? 5.517 -7.904 -3.431 1.00 96.62 509 ASN A O 1
ATOM 4018 N N . ALA A 1 510 ? 7.261 -7.795 -4.834 1.00 96.12 510 ALA A N 1
ATOM 4019 C CA . ALA A 1 510 ? 8.289 -7.609 -3.812 1.00 96.12 510 ALA A CA 1
ATOM 4020 C C . ALA A 1 510 ? 8.668 -6.136 -3.587 1.00 96.12 510 ALA A C 1
ATOM 4022 O O . ALA A 1 510 ? 9.467 -5.856 -2.694 1.00 96.12 510 ALA A O 1
ATOM 4023 N N . PHE A 1 511 ? 8.080 -5.201 -4.338 1.00 95.25 511 PHE A N 1
ATOM 4024 C CA . PHE A 1 511 ? 8.434 -3.782 -4.339 1.00 95.25 511 PHE A CA 1
ATOM 4025 C C . PHE A 1 511 ? 9.932 -3.565 -4.621 1.00 95.25 511 PHE A C 1
ATOM 4027 O O . PHE A 1 511 ? 10.620 -4.432 -5.166 1.00 95.25 511 PHE A O 1
ATOM 4034 N N . LEU A 1 512 ? 10.416 -2.375 -4.281 1.00 96.12 512 LEU A N 1
ATOM 4035 C CA . LEU A 1 512 ? 11.777 -1.909 -4.523 1.00 96.12 512 LEU A CA 1
ATOM 4036 C C . LEU A 1 512 ? 12.450 -1.564 -3.190 1.00 96.12 512 LEU A C 1
ATOM 4038 O O . LEU A 1 512 ? 12.059 -2.072 -2.136 1.00 96.12 512 LEU A O 1
ATOM 4042 N N . GLY A 1 513 ? 13.490 -0.739 -3.230 1.00 96.75 513 GLY A N 1
ATOM 4043 C CA . GLY A 1 513 ? 14.231 -0.352 -2.044 1.00 96.75 513 GLY A CA 1
ATOM 4044 C C . GLY A 1 513 ? 14.823 1.047 -2.134 1.00 96.75 513 GLY A C 1
ATOM 4045 O O . GLY A 1 513 ? 14.331 1.943 -2.823 1.00 96.75 513 GLY A O 1
ATOM 4046 N N . LEU A 1 514 ? 15.897 1.231 -1.372 1.00 97.50 514 LEU A N 1
ATOM 4047 C CA . LEU A 1 514 ? 16.541 2.520 -1.169 1.00 97.50 514 LEU A CA 1
ATOM 4048 C C . LEU A 1 514 ? 17.195 3.080 -2.442 1.00 97.50 514 LEU A C 1
ATOM 4050 O O . LEU A 1 514 ? 17.341 4.297 -2.547 1.00 97.50 514 LEU A O 1
ATOM 4054 N N . ASN A 1 515 ? 17.580 2.234 -3.403 1.00 98.00 515 ASN A N 1
ATOM 4055 C CA . ASN A 1 515 ? 18.176 2.688 -4.658 1.00 98.00 515 ASN A CA 1
ATOM 4056 C C . ASN A 1 515 ? 17.180 3.551 -5.442 1.00 98.00 515 ASN A C 1
ATOM 4058 O O . ASN A 1 515 ? 17.502 4.685 -5.797 1.00 98.00 515 ASN A O 1
ATOM 4062 N N . HIS A 1 516 ? 15.945 3.070 -5.614 1.00 96.12 516 HIS A N 1
ATOM 4063 C CA . HIS A 1 516 ? 14.887 3.845 -6.269 1.00 96.12 516 HIS A CA 1
ATOM 4064 C C . HIS A 1 516 ? 14.503 5.093 -5.481 1.00 96.12 516 HIS A C 1
ATOM 4066 O O . HIS A 1 516 ? 14.396 6.167 -6.073 1.00 96.12 516 HIS A O 1
ATOM 4072 N N . SER A 1 517 ? 14.395 5.000 -4.150 1.00 94.38 517 SER A N 1
ATOM 4073 C CA . SER A 1 517 ? 14.124 6.170 -3.307 1.00 94.38 517 SER A CA 1
ATOM 4074 C C . SER A 1 517 ? 15.138 7.290 -3.541 1.00 94.38 517 SER A C 1
ATOM 4076 O O . SER A 1 517 ? 14.757 8.444 -3.721 1.00 94.38 517 SER A O 1
ATOM 4078 N N . ILE A 1 518 ? 16.433 6.960 -3.580 1.00 95.75 518 ILE A N 1
ATOM 4079 C CA . ILE A 1 518 ? 17.496 7.928 -3.875 1.00 95.75 518 ILE A CA 1
ATOM 4080 C C . ILE A 1 518 ? 17.384 8.418 -5.321 1.00 95.75 518 ILE A C 1
ATOM 4082 O O . ILE A 1 518 ? 17.420 9.627 -5.562 1.00 95.75 518 ILE A O 1
ATOM 4086 N N . ALA A 1 519 ? 17.189 7.510 -6.277 1.00 93.81 519 ALA A N 1
ATOM 4087 C CA . ALA A 1 519 ? 17.134 7.850 -7.690 1.00 93.81 519 ALA A CA 1
ATOM 4088 C C . ALA A 1 519 ? 15.986 8.810 -8.040 1.00 93.81 519 ALA A C 1
ATOM 4090 O O . ALA A 1 519 ? 16.206 9.772 -8.778 1.00 93.81 519 ALA A O 1
ATOM 4091 N N . HIS A 1 520 ? 14.791 8.623 -7.468 1.00 89.19 520 HIS A N 1
ATOM 4092 C CA . HIS A 1 520 ? 13.661 9.543 -7.637 1.00 89.19 520 HIS A CA 1
ATOM 4093 C C . HIS A 1 520 ? 14.023 10.971 -7.225 1.00 89.19 520 HIS A C 1
ATOM 4095 O O . HIS A 1 520 ? 13.638 11.934 -7.895 1.00 89.19 520 HIS A O 1
ATOM 4101 N N . LYS A 1 521 ? 14.763 11.125 -6.118 1.00 89.75 521 LYS A N 1
ATOM 4102 C CA . LYS A 1 521 ? 15.066 12.451 -5.567 1.00 89.75 521 LYS A CA 1
ATOM 4103 C C . LYS A 1 521 ? 16.239 13.102 -6.290 1.00 89.75 521 LYS A C 1
ATOM 4105 O O . LYS A 1 521 ? 16.185 14.306 -6.521 1.00 89.75 521 LYS A O 1
ATOM 4110 N N . LEU A 1 522 ? 17.230 12.320 -6.728 1.00 91.12 522 LEU A N 1
ATOM 4111 C CA . LEU A 1 522 ? 18.294 12.799 -7.614 1.00 91.12 522 LEU A CA 1
ATOM 4112 C C . LEU A 1 522 ? 17.729 13.300 -8.950 1.00 91.12 522 LEU A C 1
ATOM 4114 O O . LEU A 1 522 ? 18.077 14.397 -9.384 1.00 91.12 522 LEU A O 1
ATOM 4118 N N . GLY A 1 523 ? 16.824 12.535 -9.569 1.00 86.62 523 GLY A N 1
ATOM 4119 C CA . GLY A 1 523 ? 16.182 12.918 -10.827 1.00 86.62 523 GLY A CA 1
ATOM 4120 C C . GLY A 1 523 ? 15.389 14.218 -10.696 1.00 86.62 523 GLY A C 1
ATOM 4121 O O . GLY A 1 523 ? 15.550 15.118 -11.512 1.00 86.62 523 GLY A O 1
ATOM 4122 N N . GLY A 1 524 ? 14.600 14.362 -9.624 1.00 82.62 524 GLY A N 1
ATOM 4123 C CA . GLY A 1 524 ? 13.855 15.596 -9.356 1.00 82.62 524 GLY A CA 1
ATOM 4124 C C . GLY A 1 524 ? 14.736 16.802 -9.005 1.00 82.62 524 GLY A C 1
ATOM 4125 O O . GLY A 1 524 ? 14.402 17.923 -9.371 1.00 82.62 524 GLY A O 1
ATOM 4126 N N . ALA A 1 525 ? 15.859 16.600 -8.308 1.00 87.12 525 ALA A N 1
ATOM 4127 C CA . ALA A 1 525 ? 16.741 17.694 -7.892 1.00 87.12 525 ALA A CA 1
ATOM 4128 C C . ALA A 1 525 ? 17.650 18.212 -9.018 1.00 87.12 525 ALA A C 1
ATOM 4130 O O . ALA A 1 525 ? 17.935 19.407 -9.062 1.00 87.12 525 ALA A O 1
ATOM 4131 N N . PHE A 1 526 ? 18.114 17.327 -9.906 1.00 90.25 526 PHE A N 1
ATOM 4132 C CA . PHE A 1 526 ? 19.136 17.651 -10.911 1.00 90.25 526 PHE A CA 1
ATOM 4133 C C . PHE A 1 526 ? 18.671 17.470 -12.363 1.00 90.25 526 PHE A C 1
ATOM 4135 O O . PHE A 1 526 ? 19.450 17.709 -13.281 1.00 90.25 526 PHE A O 1
ATOM 4142 N N . GLY A 1 527 ? 17.421 17.054 -12.595 1.00 86.38 527 GLY A N 1
ATOM 4143 C CA . GLY A 1 527 ? 16.878 16.842 -13.943 1.00 86.38 527 GLY A CA 1
ATOM 4144 C C . GLY A 1 527 ? 17.513 15.658 -14.677 1.00 86.38 527 GLY A C 1
ATOM 4145 O O . GLY A 1 527 ? 17.556 15.633 -15.905 1.00 86.38 527 GLY A O 1
ATOM 4146 N N . PHE A 1 528 ? 18.061 14.695 -13.937 1.00 89.88 528 PHE A N 1
ATOM 4147 C CA . PHE A 1 528 ? 18.751 13.545 -14.512 1.00 89.88 528 PHE A CA 1
ATOM 4148 C C . PHE A 1 528 ? 17.777 12.445 -14.959 1.00 89.88 528 PHE A C 1
ATOM 4150 O O . PHE A 1 528 ? 16.781 12.190 -14.273 1.00 89.88 528 PHE A O 1
ATOM 4157 N N . PRO A 1 529 ? 18.084 11.730 -16.062 1.00 89.56 529 PRO A N 1
ATOM 4158 C CA . PRO A 1 529 ? 17.345 10.534 -16.450 1.00 89.56 529 PRO A CA 1
ATOM 4159 C C . PRO A 1 529 ? 17.369 9.471 -15.347 1.00 89.56 529 PRO A C 1
ATOM 4161 O O . PRO A 1 529 ? 18.406 9.237 -14.723 1.00 89.56 529 PRO A O 1
ATOM 4164 N N . HIS A 1 530 ? 16.249 8.771 -15.154 1.00 90.19 530 HIS A N 1
ATOM 4165 C CA . HIS A 1 530 ? 16.074 7.824 -14.047 1.00 90.19 530 HIS A CA 1
ATOM 4166 C C . HIS A 1 530 ? 17.184 6.761 -13.963 1.00 90.19 530 HIS A C 1
ATOM 4168 O O . HIS A 1 530 ? 17.826 6.623 -12.923 1.00 90.19 530 HIS A O 1
ATOM 4174 N N . GLY A 1 531 ? 17.492 6.081 -15.073 1.00 92.31 531 GLY A N 1
ATOM 4175 C CA . GLY A 1 531 ? 18.518 5.031 -15.091 1.00 92.31 531 GLY A CA 1
ATOM 4176 C C . GLY A 1 531 ? 19.940 5.523 -14.778 1.00 92.31 531 GLY A C 1
ATOM 4177 O O . GLY A 1 531 ? 20.753 4.762 -14.246 1.00 92.31 531 GLY A O 1
ATOM 4178 N N . LEU A 1 532 ? 20.248 6.806 -15.022 1.00 94.88 532 LEU A N 1
ATOM 4179 C CA . LEU A 1 532 ? 21.510 7.408 -14.576 1.00 94.88 532 LEU A CA 1
ATOM 4180 C C . LEU A 1 532 ? 21.523 7.558 -13.050 1.00 94.88 532 LEU A C 1
ATOM 4182 O O . LEU A 1 532 ? 22.493 7.164 -12.403 1.00 94.88 532 LEU A O 1
ATOM 4186 N N . CYS A 1 533 ? 20.441 8.078 -12.466 1.00 95.38 533 CYS A N 1
ATOM 4187 C CA . CYS A 1 533 ? 20.303 8.205 -11.016 1.00 95.38 533 CYS A CA 1
ATOM 4188 C C . CYS A 1 533 ? 20.398 6.848 -10.308 1.00 95.38 533 CYS A C 1
ATOM 4190 O O . CYS A 1 533 ? 21.111 6.727 -9.312 1.00 95.38 533 CYS A O 1
ATOM 4192 N N . ILE A 1 534 ? 19.743 5.824 -10.862 1.00 97.12 534 ILE A N 1
ATOM 4193 C CA . ILE A 1 534 ? 19.836 4.438 -10.394 1.00 97.12 534 ILE A CA 1
ATOM 4194 C C . ILE A 1 534 ? 21.283 3.947 -10.432 1.00 97.12 534 ILE A C 1
ATOM 4196 O O . ILE A 1 534 ? 21.779 3.384 -9.458 1.00 97.12 534 ILE A O 1
ATOM 4200 N N . SER A 1 535 ? 21.991 4.190 -11.536 1.00 97.50 535 SER A N 1
ATOM 4201 C CA . SER A 1 535 ? 23.384 3.761 -11.691 1.00 97.50 535 SER A CA 1
ATOM 4202 C C . SER A 1 535 ? 24.320 4.414 -10.667 1.00 97.50 535 SER A C 1
ATOM 4204 O O . SER A 1 535 ? 25.214 3.750 -10.145 1.00 97.50 535 SER A O 1
ATOM 4206 N N . ILE A 1 536 ? 24.102 5.694 -10.346 1.00 97.75 536 ILE A N 1
ATOM 4207 C CA . ILE A 1 536 ? 24.870 6.437 -9.333 1.00 97.75 536 ILE A CA 1
ATOM 4208 C C . ILE A 1 536 ? 24.646 5.851 -7.931 1.00 97.75 536 ILE A C 1
ATOM 4210 O O . ILE A 1 536 ? 25.601 5.667 -7.174 1.00 97.75 536 ILE A O 1
ATOM 4214 N N . ALA A 1 537 ? 23.399 5.530 -7.580 1.00 97.94 537 ALA A N 1
ATOM 4215 C CA . ALA A 1 537 ? 23.050 5.078 -6.236 1.00 97.94 537 ALA A CA 1
ATOM 4216 C C . ALA A 1 537 ? 23.271 3.570 -5.992 1.00 97.94 537 ALA A C 1
ATOM 4218 O O . ALA A 1 537 ? 23.468 3.155 -4.846 1.00 97.94 537 ALA A O 1
ATOM 4219 N N . MET A 1 538 ? 23.325 2.755 -7.050 1.00 98.19 538 MET A N 1
ATOM 4220 C CA . MET A 1 538 ? 23.354 1.290 -6.972 1.00 98.19 538 MET A CA 1
ATOM 4221 C C . MET A 1 538 ? 24.496 0.727 -6.118 1.00 98.19 538 MET A C 1
ATOM 4223 O O . MET A 1 538 ? 24.249 -0.026 -5.176 1.00 98.19 538 MET A O 1
ATOM 4227 N N . LEU A 1 539 ? 25.755 1.069 -6.418 1.00 98.00 539 LEU A N 1
ATOM 4228 C CA . LEU A 1 539 ? 26.901 0.474 -5.714 1.00 98.00 539 LEU A CA 1
ATOM 4229 C C . LEU A 1 539 ? 26.954 0.870 -4.223 1.00 98.00 539 LEU A C 1
ATOM 4231 O O . LEU A 1 539 ? 27.157 -0.024 -3.395 1.00 98.00 539 LEU A O 1
ATOM 4235 N N . PRO A 1 540 ? 26.751 2.150 -3.837 1.00 97.88 540 PRO A N 1
ATOM 4236 C CA . PRO A 1 540 ? 26.630 2.522 -2.427 1.00 97.88 540 PRO A CA 1
ATOM 4237 C C . PRO A 1 540 ? 25.500 1.785 -1.695 1.00 97.88 540 PRO A C 1
ATOM 4239 O O . PRO A 1 540 ? 25.708 1.304 -0.580 1.00 97.88 540 PRO A O 1
ATOM 4242 N N . VAL A 1 541 ? 24.328 1.636 -2.323 1.00 98.44 541 VAL A N 1
ATOM 4243 C CA . VAL A 1 541 ? 23.169 0.967 -1.708 1.00 98.44 541 VAL A CA 1
ATOM 4244 C C . VAL A 1 541 ? 23.397 -0.537 -1.544 1.00 98.44 541 VAL A C 1
ATOM 4246 O O . VAL A 1 541 ? 23.093 -1.078 -0.477 1.00 98.44 541 VAL A O 1
ATOM 4249 N N . ILE A 1 542 ? 23.989 -1.218 -2.534 1.00 98.56 542 ILE A N 1
ATOM 4250 C CA . ILE A 1 542 ? 24.353 -2.641 -2.408 1.00 98.56 542 ILE A CA 1
ATOM 4251 C C . ILE A 1 542 ? 25.308 -2.835 -1.232 1.00 98.56 542 ILE A C 1
ATOM 4253 O O . ILE A 1 542 ? 25.090 -3.733 -0.428 1.00 98.56 542 ILE A O 1
ATOM 4257 N N . LYS A 1 543 ? 26.320 -1.976 -1.066 1.00 97.44 543 LYS A N 1
ATOM 4258 C CA . LYS A 1 543 ? 27.244 -2.056 0.078 1.00 97.44 543 LYS A CA 1
ATOM 4259 C C . LYS A 1 543 ? 26.558 -1.777 1.414 1.00 97.44 543 LYS A C 1
ATOM 4261 O O . LYS A 1 543 ? 26.818 -2.465 2.397 1.00 97.44 543 LYS A O 1
ATOM 4266 N N . PHE A 1 544 ? 25.661 -0.795 1.453 1.00 97.75 544 PHE A N 1
ATOM 4267 C CA . PHE A 1 544 ? 24.897 -0.453 2.651 1.00 97.75 544 PHE A CA 1
ATOM 4268 C C . PHE A 1 544 ? 23.984 -1.595 3.112 1.00 97.75 544 PHE A C 1
ATOM 4270 O O . PHE A 1 544 ? 23.974 -1.942 4.296 1.00 97.75 544 PHE A O 1
ATOM 4277 N N . ASN A 1 545 ? 23.259 -2.212 2.179 1.00 98.06 545 ASN A N 1
ATOM 4278 C CA . ASN A 1 545 ? 22.399 -3.364 2.444 1.00 98.06 545 ASN A CA 1
ATOM 4279 C C . ASN A 1 545 ? 23.216 -4.666 2.613 1.00 98.06 545 ASN A C 1
ATOM 4281 O O . ASN A 1 545 ? 22.842 -5.551 3.376 1.00 98.06 545 ASN A O 1
ATOM 4285 N N . GLY A 1 546 ? 24.358 -4.797 1.947 1.00 97.00 546 GLY A N 1
ATOM 4286 C CA . GLY A 1 546 ? 25.250 -5.958 2.014 1.00 97.00 546 GLY A CA 1
ATOM 4287 C C . GLY A 1 546 ? 26.130 -6.019 3.268 1.00 97.00 546 GLY A C 1
ATOM 4288 O O . GLY A 1 546 ? 26.924 -6.947 3.413 1.00 97.00 546 GLY A O 1
ATOM 4289 N N . ALA A 1 547 ? 26.005 -5.054 4.181 1.00 93.94 547 ALA A N 1
ATOM 4290 C CA . ALA A 1 547 ? 26.687 -5.071 5.471 1.00 93.94 547 ALA A CA 1
ATOM 4291 C C . ALA A 1 547 ? 26.024 -6.052 6.456 1.00 93.94 547 ALA A C 1
ATOM 4293 O O . ALA A 1 547 ? 24.801 -6.188 6.486 1.00 93.94 547 ALA A O 1
ATOM 4294 N N . SER A 1 548 ? 26.827 -6.700 7.299 1.00 89.19 548 SER A N 1
ATOM 4295 C CA . SER A 1 548 ? 26.379 -7.543 8.417 1.00 89.19 548 SER A CA 1
ATOM 4296 C C . SER A 1 548 ? 26.584 -6.851 9.770 1.00 89.19 548 SER A C 1
ATOM 4298 O O . SER A 1 548 ? 27.232 -5.810 9.867 1.00 89.19 548 SER A O 1
ATOM 4300 N N . GLY A 1 549 ? 26.050 -7.440 10.844 1.00 87.94 549 GLY A N 1
ATOM 4301 C CA . GLY A 1 549 ? 26.262 -6.963 12.213 1.00 87.94 549 GLY A CA 1
ATOM 4302 C C . GLY A 1 549 ? 25.188 -5.981 12.677 1.00 87.94 549 GLY A C 1
ATOM 4303 O O . GLY A 1 549 ? 24.000 -6.295 12.617 1.00 87.94 549 GLY A O 1
ATOM 4304 N N . ASN A 1 550 ? 25.599 -4.813 13.184 1.00 87.62 550 ASN A N 1
ATOM 4305 C CA . ASN A 1 550 ? 24.683 -3.813 13.740 1.00 87.62 550 ASN A CA 1
ATOM 4306 C C . ASN A 1 550 ? 23.955 -3.040 12.628 1.00 87.62 550 ASN A C 1
ATOM 4308 O O . ASN A 1 550 ? 24.351 -1.939 12.247 1.00 87.62 550 ASN A O 1
ATOM 4312 N N . VAL A 1 551 ? 22.898 -3.646 12.093 1.00 91.12 551 VAL A N 1
ATOM 4313 C CA . VAL A 1 551 ? 22.036 -3.063 11.062 1.00 91.12 551 VAL A CA 1
ATOM 4314 C C . VAL A 1 551 ? 20.630 -2.848 11.610 1.00 91.12 551 VAL A C 1
ATOM 4316 O O . VAL A 1 551 ? 20.028 -3.739 12.215 1.00 91.12 551 VAL A O 1
ATOM 4319 N N . LYS A 1 552 ? 20.064 -1.665 11.361 1.00 93.69 552 LYS A N 1
ATOM 4320 C CA . LYS A 1 552 ? 18.658 -1.397 11.668 1.00 93.69 552 LYS A CA 1
ATOM 4321 C C . LYS A 1 552 ? 17.787 -2.112 10.635 1.00 93.69 552 LYS A C 1
ATOM 4323 O O . LYS A 1 552 ? 17.642 -1.660 9.504 1.00 93.69 552 LYS A O 1
ATOM 4328 N N . ARG A 1 553 ? 17.236 -3.266 10.999 1.00 93.62 553 ARG A N 1
ATOM 4329 C CA . ARG A 1 553 ? 16.369 -4.065 10.123 1.00 93.62 553 ARG A CA 1
ATOM 4330 C C . ARG A 1 553 ? 15.004 -3.398 9.954 1.00 93.62 553 ARG A C 1
ATOM 4332 O O . ARG A 1 553 ? 14.397 -2.976 10.937 1.00 93.62 553 ARG A O 1
ATOM 4339 N N . THR A 1 554 ? 14.480 -3.411 8.736 1.00 94.00 554 THR A N 1
ATOM 4340 C CA . THR A 1 554 ? 13.104 -2.982 8.472 1.00 94.00 554 THR A CA 1
ATOM 4341 C C . THR A 1 554 ? 12.089 -3.924 9.138 1.00 94.00 554 THR A C 1
ATOM 4343 O O . THR A 1 554 ? 12.213 -5.151 9.026 1.00 94.00 554 THR A O 1
ATOM 4346 N N . PRO A 1 555 ? 11.087 -3.398 9.869 1.00 89.19 555 PRO A N 1
ATOM 4347 C CA . PRO A 1 555 ? 10.090 -4.220 10.541 1.00 89.19 555 PRO A CA 1
ATOM 4348 C C . PRO A 1 555 ? 9.086 -4.788 9.532 1.00 89.19 555 PRO A C 1
ATOM 4350 O O . PRO A 1 555 ? 8.141 -4.115 9.131 1.00 89.19 555 PRO A O 1
ATOM 4353 N N . TYR A 1 556 ? 9.261 -6.055 9.155 1.00 89.50 556 TYR A N 1
ATOM 4354 C CA . TYR A 1 556 ? 8.326 -6.762 8.281 1.00 89.50 556 TYR A CA 1
ATOM 4355 C C . TYR A 1 556 ? 8.012 -8.164 8.827 1.00 89.50 556 TYR A C 1
ATOM 4357 O O . TYR A 1 556 ? 8.947 -8.903 9.151 1.00 89.50 556 TYR A O 1
ATOM 4365 N N . PRO A 1 557 ? 6.729 -8.579 8.932 1.00 87.06 557 PRO A N 1
ATOM 4366 C CA . PRO A 1 557 ? 6.352 -9.820 9.614 1.00 87.06 557 PRO A CA 1
ATOM 4367 C C . PRO A 1 557 ? 7.050 -11.080 9.101 1.00 87.06 557 PRO A C 1
ATOM 4369 O O . PRO A 1 557 ? 7.384 -11.930 9.915 1.00 87.06 557 PRO A O 1
ATOM 4372 N N . ARG A 1 558 ? 7.319 -11.190 7.793 1.00 87.00 558 ARG A N 1
ATOM 4373 C CA . ARG A 1 558 ? 7.995 -12.354 7.187 1.00 87.00 558 ARG A CA 1
ATOM 4374 C C . ARG A 1 558 ? 9.520 -12.265 7.172 1.00 87.00 558 ARG A C 1
ATOM 4376 O O . ARG A 1 558 ? 10.188 -13.274 6.971 1.00 87.00 558 ARG A O 1
ATOM 4383 N N . TYR A 1 559 ? 10.078 -11.074 7.352 1.00 91.44 559 TYR A N 1
ATOM 4384 C CA . TYR A 1 559 ? 11.519 -10.865 7.302 1.00 91.44 559 TYR A CA 1
ATOM 4385 C C . TYR A 1 559 ? 12.073 -11.094 8.704 1.00 91.44 559 TYR A C 1
ATOM 4387 O O . TYR A 1 559 ? 12.165 -10.165 9.497 1.00 91.44 559 TYR A O 1
ATOM 4395 N N . GLU A 1 560 ? 12.313 -12.353 9.077 1.00 90.25 560 GLU A N 1
ATOM 4396 C CA . GLU A 1 560 ? 12.613 -12.756 10.463 1.00 90.25 560 GLU A CA 1
ATOM 4397 C C . GLU A 1 560 ? 14.045 -12.452 10.891 1.00 90.25 560 GLU A C 1
ATOM 4399 O O . GLU A 1 560 ? 14.290 -12.020 12.015 1.00 90.25 560 GLU A O 1
ATOM 4404 N N . VAL A 1 561 ? 14.980 -12.613 9.967 1.00 92.00 561 VAL A N 1
ATOM 4405 C CA . VAL A 1 561 ? 16.404 -12.377 10.172 1.00 92.00 561 VAL A CA 1
ATOM 4406 C C . VAL A 1 561 ? 16.903 -11.447 9.084 1.00 92.00 561 VAL A C 1
ATOM 4408 O O . VAL A 1 561 ? 16.386 -11.446 7.966 1.00 92.00 561 VAL A O 1
ATOM 4411 N N . TYR A 1 562 ? 17.899 -10.634 9.414 1.00 96.06 562 TYR A N 1
ATOM 4412 C CA . TYR A 1 562 ? 18.552 -9.827 8.400 1.00 96.06 562 TYR A CA 1
ATOM 4413 C C . TYR A 1 562 ? 19.356 -10.739 7.470 1.00 96.06 562 TYR A C 1
ATOM 4415 O O . TYR A 1 562 ? 20.301 -11.386 7.916 1.00 96.06 562 TYR A O 1
ATOM 4423 N N . ARG A 1 563 ? 18.969 -10.808 6.193 1.00 95.81 563 ARG A N 1
ATOM 4424 C CA . ARG A 1 563 ? 19.558 -11.730 5.209 1.00 95.81 563 ARG A CA 1
ATOM 4425 C C . ARG A 1 563 ? 20.156 -11.054 3.974 1.00 95.81 563 ARG A C 1
ATOM 4427 O O . ARG A 1 563 ? 20.697 -11.752 3.132 1.00 95.81 563 ARG A O 1
ATOM 4434 N N . ALA A 1 564 ? 20.138 -9.724 3.875 1.00 97.62 564 ALA A N 1
ATOM 4435 C CA . ALA A 1 564 ? 20.547 -9.015 2.657 1.00 97.62 564 ALA A CA 1
ATOM 4436 C C . ALA A 1 564 ? 21.999 -9.287 2.214 1.00 97.62 564 ALA A C 1
ATOM 4438 O O . ALA A 1 564 ? 22.236 -9.457 1.022 1.00 97.62 564 ALA A O 1
ATOM 4439 N N . GLN A 1 565 ? 22.963 -9.391 3.142 1.00 97.81 565 GLN A N 1
ATOM 4440 C CA . GLN A 1 565 ? 24.344 -9.772 2.797 1.00 97.81 565 GLN A CA 1
ATOM 4441 C C . GLN A 1 565 ? 24.396 -11.158 2.138 1.00 97.81 565 GLN A C 1
ATOM 4443 O O . GLN A 1 565 ? 24.991 -11.314 1.073 1.00 97.81 565 GLN A O 1
ATOM 4448 N N . LYS A 1 566 ? 23.721 -12.142 2.743 1.00 97.69 566 LYS A N 1
ATOM 4449 C CA . LYS A 1 566 ? 23.607 -13.492 2.191 1.00 97.69 566 LYS A CA 1
ATOM 4450 C C . LYS A 1 566 ? 22.893 -13.475 0.840 1.00 97.69 566 LYS A C 1
ATOM 4452 O O . LYS A 1 566 ? 23.357 -14.110 -0.096 1.00 97.69 566 LYS A O 1
ATOM 4457 N N . ASP A 1 567 ? 21.800 -12.726 0.722 1.00 98.19 567 ASP A N 1
ATOM 4458 C CA . ASP A 1 567 ? 21.013 -12.656 -0.507 1.00 98.19 567 ASP A CA 1
ATOM 4459 C C . ASP A 1 567 ? 21.849 -12.086 -1.671 1.00 98.19 567 ASP A C 1
ATOM 4461 O O . ASP A 1 567 ? 21.855 -12.667 -2.754 1.00 98.19 567 ASP A O 1
ATOM 4465 N N . TYR A 1 568 ? 22.631 -11.021 -1.458 1.00 98.75 568 TYR A N 1
ATOM 4466 C CA . TYR A 1 568 ? 23.573 -10.530 -2.474 1.00 98.75 568 TYR A CA 1
ATOM 4467 C C . TYR A 1 568 ? 24.704 -11.522 -2.777 1.00 98.75 568 TYR A C 1
ATOM 4469 O O . TYR A 1 568 ? 25.114 -11.651 -3.933 1.00 98.75 568 TYR A O 1
ATOM 4477 N N . ALA A 1 569 ? 25.198 -12.249 -1.773 1.00 98.62 569 ALA A N 1
ATOM 4478 C CA . ALA A 1 569 ? 26.182 -13.306 -1.985 1.00 98.62 569 ALA A CA 1
ATOM 4479 C C . ALA A 1 569 ? 25.608 -14.471 -2.813 1.00 98.62 569 ALA A C 1
ATOM 4481 O O . ALA A 1 569 ? 26.298 -15.005 -3.678 1.00 98.62 569 ALA A O 1
ATOM 4482 N N . ASP A 1 570 ? 24.337 -14.830 -2.622 1.00 98.50 570 ASP A N 1
ATOM 4483 C CA . ASP A 1 570 ? 23.640 -15.844 -3.420 1.00 98.50 570 ASP A CA 1
ATOM 4484 C C . ASP A 1 570 ? 23.496 -15.406 -4.885 1.00 98.50 570 ASP A C 1
ATOM 4486 O O . ASP A 1 570 ? 23.719 -16.208 -5.796 1.00 98.50 570 ASP A O 1
ATOM 4490 N N . ILE A 1 571 ? 23.229 -14.119 -5.130 1.00 98.69 571 ILE A N 1
ATOM 4491 C CA . ILE A 1 571 ? 23.261 -13.542 -6.482 1.00 98.69 571 ILE A CA 1
ATOM 4492 C C . ILE A 1 571 ? 24.661 -13.700 -7.086 1.00 98.69 571 ILE A C 1
ATOM 4494 O O . ILE A 1 571 ? 24.796 -14.218 -8.196 1.00 98.69 571 ILE A O 1
ATOM 4498 N N . ALA A 1 572 ? 25.713 -13.325 -6.354 1.00 98.69 572 ALA A N 1
ATOM 4499 C CA . ALA A 1 572 ? 27.094 -13.454 -6.816 1.00 98.69 572 ALA A CA 1
ATOM 4500 C C . ALA A 1 572 ? 27.464 -14.911 -7.159 1.00 98.69 572 ALA A C 1
ATOM 4502 O O . ALA A 1 572 ? 28.051 -15.169 -8.213 1.00 98.69 572 ALA A O 1
ATOM 4503 N N . ARG A 1 573 ? 27.064 -15.873 -6.314 1.00 98.44 573 ARG A N 1
ATOM 4504 C CA . ARG A 1 573 ? 27.243 -17.316 -6.557 1.00 98.44 573 ARG A CA 1
ATOM 4505 C C . ARG A 1 573 ? 26.531 -17.770 -7.824 1.00 98.44 573 ARG A C 1
ATOM 4507 O O . ARG A 1 573 ? 27.121 -18.502 -8.613 1.00 98.44 573 ARG A O 1
ATOM 4514 N N . SER A 1 574 ? 25.296 -17.316 -8.042 1.00 98.06 574 SER A N 1
ATOM 4515 C CA . SER A 1 574 ? 24.511 -17.673 -9.233 1.00 98.06 574 SER A CA 1
ATOM 4516 C C . SER A 1 574 ? 25.151 -17.196 -10.543 1.00 98.06 574 SER A C 1
ATOM 4518 O O . SER A 1 574 ? 24.940 -17.802 -11.589 1.00 98.06 574 SER A O 1
ATOM 4520 N N . LEU A 1 575 ? 25.956 -16.132 -10.471 1.00 98.06 575 LEU A N 1
ATOM 4521 C CA . LEU A 1 575 ? 26.726 -15.575 -11.583 1.00 98.06 575 LEU A CA 1
ATOM 4522 C C . LEU A 1 575 ? 28.126 -16.204 -11.711 1.00 98.06 575 LEU A C 1
ATOM 4524 O O . LEU A 1 575 ? 28.920 -15.773 -12.543 1.00 98.06 575 LEU A O 1
ATOM 4528 N N . GLY A 1 576 ? 28.461 -17.193 -10.875 1.00 97.88 576 GLY A N 1
ATOM 4529 C CA . GLY A 1 576 ? 29.763 -17.864 -10.879 1.00 97.88 576 GLY A CA 1
ATOM 4530 C C . GLY A 1 576 ? 30.919 -17.030 -10.312 1.00 97.88 576 GLY A C 1
ATOM 4531 O O . GLY A 1 576 ? 32.083 -17.401 -10.499 1.00 97.88 576 GLY A O 1
ATOM 4532 N N . LEU A 1 577 ? 30.630 -15.922 -9.618 1.00 98.19 577 LEU A N 1
ATOM 4533 C CA . LEU A 1 577 ? 31.649 -15.068 -9.005 1.00 98.19 577 LEU A CA 1
ATOM 4534 C C . LEU A 1 577 ? 32.342 -15.790 -7.838 1.00 98.19 577 LEU A C 1
ATOM 4536 O O . LEU A 1 577 ? 31.774 -16.676 -7.197 1.00 98.19 577 LEU A O 1
ATOM 4540 N N . LYS A 1 578 ? 33.599 -15.424 -7.575 1.00 97.12 578 LYS A N 1
ATOM 4541 C CA . LYS A 1 578 ? 34.446 -16.065 -6.560 1.00 97.12 578 LYS A CA 1
ATOM 4542 C C . LYS A 1 578 ? 34.584 -15.183 -5.319 1.00 97.12 578 LYS A C 1
ATOM 4544 O O . LYS A 1 578 ? 34.772 -13.977 -5.444 1.00 97.12 578 LYS A O 1
ATOM 4549 N N . GLY A 1 579 ? 34.533 -15.814 -4.150 1.00 96.31 579 GLY A N 1
ATOM 4550 C CA . GLY A 1 579 ? 34.744 -15.219 -2.830 1.00 96.31 579 GLY A CA 1
ATOM 4551 C C . GLY A 1 579 ? 34.601 -16.299 -1.755 1.00 96.31 579 GLY A C 1
ATOM 4552 O O . GLY A 1 579 ? 33.821 -17.236 -1.932 1.00 96.31 579 GLY A O 1
ATOM 4553 N N . ASN A 1 580 ? 35.370 -16.200 -0.674 1.00 96.81 580 ASN A N 1
ATOM 4554 C CA . ASN A 1 580 ? 35.382 -17.173 0.424 1.00 96.81 580 ASN A CA 1
ATOM 4555 C C . ASN A 1 580 ? 34.337 -16.855 1.500 1.00 96.81 580 ASN A C 1
ATOM 4557 O O . ASN A 1 580 ? 33.953 -17.729 2.274 1.00 96.81 580 ASN A O 1
ATOM 4561 N N . THR A 1 581 ? 33.872 -15.606 1.554 1.00 98.00 581 THR A N 1
ATOM 4562 C CA . THR A 1 581 ? 32.863 -15.128 2.507 1.00 98.00 581 THR A CA 1
ATOM 4563 C C . THR A 1 581 ? 31.732 -14.400 1.783 1.00 98.00 581 THR A C 1
ATOM 4565 O O . THR A 1 581 ? 31.903 -13.940 0.653 1.00 98.00 581 THR A O 1
ATOM 4568 N N . ASP A 1 582 ? 30.570 -14.260 2.433 1.00 98.12 582 ASP A N 1
ATOM 4569 C CA . ASP A 1 582 ? 29.454 -13.493 1.860 1.00 98.12 582 ASP A CA 1
ATOM 4570 C C . ASP A 1 582 ? 29.853 -12.032 1.588 1.00 98.12 582 ASP A C 1
ATOM 4572 O O . ASP A 1 582 ? 29.478 -11.475 0.561 1.00 98.12 582 ASP A O 1
ATOM 4576 N N . ALA A 1 583 ? 30.669 -11.426 2.457 1.00 97.50 583 ALA A N 1
ATOM 4577 C CA . ALA A 1 583 ? 31.180 -10.069 2.263 1.00 97.50 583 ALA A CA 1
ATOM 4578 C C . ALA A 1 583 ? 32.073 -9.957 1.011 1.00 97.50 583 ALA A C 1
ATOM 4580 O O . ALA A 1 583 ? 31.868 -9.064 0.189 1.00 97.50 583 ALA A O 1
ATOM 4581 N N . GLU A 1 584 ? 33.002 -10.899 0.815 1.00 98.31 584 GLU A N 1
ATOM 4582 C CA . GLU A 1 584 ? 33.840 -10.946 -0.393 1.00 98.31 584 GLU A CA 1
ATOM 4583 C C . GLU A 1 584 ? 33.002 -11.132 -1.667 1.00 98.31 584 GLU A C 1
ATOM 4585 O O . GLU A 1 584 ? 33.304 -10.545 -2.706 1.00 98.31 584 GLU A O 1
ATOM 4590 N N . LEU A 1 585 ? 31.921 -11.915 -1.594 1.00 98.69 585 LEU A N 1
ATOM 4591 C CA . LEU A 1 585 ? 30.995 -12.115 -2.710 1.00 98.69 585 LEU A CA 1
ATOM 4592 C C . LEU A 1 585 ? 30.170 -10.857 -3.028 1.00 98.69 585 LEU A C 1
ATOM 4594 O O . LEU A 1 585 ? 29.950 -10.562 -4.205 1.00 98.69 585 LEU A O 1
ATOM 4598 N N . VAL A 1 586 ? 29.761 -10.083 -2.017 1.00 98.62 586 VAL A N 1
ATOM 4599 C CA . VAL A 1 586 ? 29.129 -8.763 -2.209 1.00 98.62 586 VAL A CA 1
ATOM 4600 C C . VAL A 1 586 ? 30.081 -7.806 -2.931 1.00 98.62 586 VAL A C 1
ATOM 4602 O O . VAL A 1 586 ? 29.679 -7.129 -3.882 1.00 98.62 586 VAL A O 1
ATOM 4605 N N . ASP A 1 587 ? 31.353 -7.769 -2.530 1.00 98.44 587 ASP A N 1
ATOM 4606 C CA . ASP A 1 587 ? 32.364 -6.940 -3.192 1.00 98.44 587 ASP A CA 1
ATOM 4607 C C . ASP A 1 587 ? 32.646 -7.408 -4.627 1.00 98.44 587 ASP A C 1
ATOM 4609 O O . ASP A 1 587 ? 32.759 -6.577 -5.537 1.00 98.44 587 ASP A O 1
ATOM 4613 N N . ALA A 1 588 ? 32.691 -8.723 -4.864 1.00 98.62 588 ALA A N 1
ATOM 4614 C CA . ALA A 1 588 ? 32.823 -9.299 -6.200 1.00 98.62 588 ALA A CA 1
ATOM 4615 C C . ALA A 1 588 ? 31.642 -8.916 -7.108 1.00 98.62 588 ALA A C 1
ATOM 4617 O O . ALA A 1 588 ? 31.855 -8.534 -8.263 1.00 98.62 588 ALA A O 1
ATOM 4618 N N . LEU A 1 589 ? 30.411 -8.942 -6.585 1.00 98.75 589 LEU A N 1
ATOM 4619 C CA . LEU A 1 589 ? 29.219 -8.480 -7.298 1.00 98.75 589 LEU A CA 1
ATOM 4620 C C . LEU A 1 589 ? 29.322 -6.989 -7.640 1.00 98.75 589 LEU A C 1
ATOM 4622 O O . LEU A 1 589 ? 29.154 -6.609 -8.799 1.00 98.75 589 LEU A O 1
ATOM 4626 N N . CYS A 1 590 ? 29.680 -6.146 -6.666 1.00 98.56 590 CYS A N 1
ATOM 4627 C CA . CYS A 1 590 ? 29.874 -4.712 -6.892 1.00 98.56 590 CYS A CA 1
ATOM 4628 C C . CYS A 1 590 ? 30.951 -4.435 -7.951 1.00 98.56 590 CYS A C 1
ATOM 4630 O O . CYS A 1 590 ? 30.811 -3.512 -8.754 1.00 98.56 590 CYS A O 1
ATOM 4632 N N . LYS A 1 591 ? 32.034 -5.224 -7.965 1.00 98.44 591 LYS A N 1
ATOM 4633 C CA . LYS A 1 591 ? 33.080 -5.132 -8.988 1.00 98.44 591 LYS A CA 1
ATOM 4634 C C . LYS A 1 591 ? 32.530 -5.485 -10.370 1.00 98.44 591 LYS A C 1
ATOM 4636 O O . LYS A 1 591 ? 32.681 -4.684 -11.284 1.00 98.44 591 LYS A O 1
ATOM 4641 N N . ARG A 1 592 ? 31.837 -6.619 -10.509 1.00 98.44 592 ARG A N 1
ATOM 4642 C CA . ARG A 1 592 ? 31.268 -7.057 -11.792 1.00 98.44 592 ARG A CA 1
ATOM 4643 C C . ARG A 1 592 ? 30.260 -6.052 -12.362 1.00 98.44 592 ARG A C 1
ATOM 4645 O O . ARG A 1 592 ? 30.255 -5.837 -13.574 1.00 98.44 592 ARG A O 1
ATOM 4652 N N . ILE A 1 593 ? 29.436 -5.437 -11.509 1.00 98.62 593 ILE A N 1
ATOM 4653 C CA . ILE A 1 593 ? 28.495 -4.375 -11.903 1.00 98.62 593 ILE A CA 1
ATOM 4654 C C . ILE A 1 593 ? 29.255 -3.124 -12.359 1.00 98.62 593 ILE A C 1
ATOM 4656 O O . ILE A 1 593 ? 28.923 -2.557 -13.395 1.00 98.62 593 ILE A O 1
ATOM 4660 N N . ARG A 1 594 ? 30.311 -2.715 -11.643 1.00 98.12 594 ARG A N 1
ATOM 4661 C CA . ARG A 1 594 ? 31.164 -1.587 -12.055 1.00 98.12 594 ARG A CA 1
ATOM 4662 C C . ARG A 1 594 ? 31.821 -1.831 -13.416 1.00 98.12 594 ARG A C 1
ATOM 4664 O O . ARG A 1 594 ? 31.869 -0.920 -14.238 1.00 98.12 594 ARG A O 1
ATOM 4671 N N . ASP A 1 595 ? 32.298 -3.049 -13.660 1.00 98.31 595 ASP A N 1
ATOM 4672 C CA . ASP A 1 595 ? 32.885 -3.433 -14.946 1.00 98.31 595 ASP A CA 1
ATOM 4673 C C . ASP A 1 595 ? 31.836 -3.362 -16.072 1.00 98.31 595 ASP A C 1
ATOM 4675 O O . ASP A 1 595 ? 32.127 -2.842 -17.148 1.00 98.31 595 ASP A O 1
ATOM 4679 N N . LEU A 1 596 ? 30.591 -3.781 -15.802 1.00 98.38 596 LEU A N 1
ATOM 4680 C CA . LEU A 1 596 ? 29.474 -3.643 -16.744 1.00 98.38 596 LEU A CA 1
ATOM 4681 C C . LEU A 1 596 ? 29.117 -2.173 -17.016 1.00 98.38 596 LEU A C 1
ATOM 4683 O O . LEU A 1 596 ? 28.893 -1.808 -18.167 1.00 98.38 596 LEU A O 1
ATOM 4687 N N . MET A 1 597 ? 29.091 -1.323 -15.980 1.00 98.00 597 MET A N 1
ATOM 4688 C CA . MET A 1 597 ? 28.847 0.121 -16.128 1.00 98.00 597 MET A CA 1
ATOM 4689 C C . MET A 1 597 ? 29.886 0.747 -17.052 1.00 98.00 597 MET A C 1
ATOM 4691 O O . MET A 1 597 ? 29.527 1.484 -17.965 1.00 98.00 597 MET A O 1
ATOM 4695 N N . LYS A 1 598 ? 31.163 0.391 -16.870 1.00 97.44 598 LYS A N 1
ATOM 4696 C CA . LYS A 1 598 ? 32.250 0.841 -17.743 1.00 97.44 598 LYS A CA 1
ATOM 4697 C C . LYS A 1 598 ? 32.076 0.344 -19.182 1.00 97.44 598 LYS A C 1
ATOM 4699 O O . LYS A 1 598 ? 32.310 1.114 -20.102 1.00 97.44 598 LYS A O 1
ATOM 4704 N N . ALA A 1 599 ? 31.662 -0.907 -19.379 1.00 97.50 599 ALA A N 1
ATOM 4705 C CA . ALA A 1 599 ? 31.431 -1.474 -20.711 1.00 97.50 599 ALA A CA 1
ATOM 4706 C C . ALA A 1 599 ? 30.250 -0.827 -21.466 1.00 97.50 599 ALA A C 1
ATOM 4708 O O . ALA A 1 599 ? 30.201 -0.904 -22.691 1.00 97.50 599 ALA A O 1
ATOM 4709 N N . CYS A 1 600 ? 29.328 -0.185 -20.741 1.00 97.19 600 CYS A N 1
ATOM 4710 C CA . CYS A 1 600 ? 28.184 0.554 -21.289 1.00 97.19 600 CYS A CA 1
ATOM 4711 C C . CYS A 1 600 ? 28.365 2.085 -21.216 1.00 97.19 600 CYS A C 1
ATOM 4713 O O . CYS A 1 600 ? 27.383 2.821 -21.307 1.00 97.19 600 CYS A O 1
ATOM 4715 N N . ASP A 1 601 ? 29.595 2.564 -20.997 1.00 96.00 601 ASP A N 1
ATOM 4716 C CA . ASP A 1 601 ? 29.960 3.985 -20.900 1.00 96.00 601 ASP A CA 1
ATOM 4717 C C . ASP A 1 601 ? 29.205 4.795 -19.820 1.00 96.00 601 ASP A C 1
ATOM 4719 O O . ASP A 1 601 ? 29.005 6.005 -19.944 1.00 96.00 601 ASP A O 1
ATOM 4723 N N . ILE A 1 602 ? 28.827 4.155 -18.708 1.00 95.38 602 ILE A N 1
ATOM 4724 C CA . ILE A 1 602 ? 28.212 4.826 -17.555 1.00 95.38 602 ILE A CA 1
ATOM 4725 C C . ILE A 1 602 ? 29.272 5.305 -16.562 1.00 95.38 602 ILE A C 1
ATOM 4727 O O . ILE A 1 602 ? 30.124 4.542 -16.101 1.00 95.38 602 ILE A O 1
ATOM 4731 N N . LYS A 1 603 ? 29.158 6.575 -16.157 1.00 93.12 603 LYS A N 1
ATOM 4732 C CA . LYS A 1 603 ? 29.967 7.202 -15.102 1.00 93.12 603 LYS A CA 1
ATOM 4733 C C . LYS A 1 603 ? 29.103 7.429 -13.851 1.00 93.12 603 LYS A C 1
ATOM 4735 O O . LYS A 1 603 ? 28.395 8.431 -13.795 1.00 93.12 603 LYS A O 1
ATOM 4740 N N . PRO A 1 604 ? 29.120 6.532 -12.849 1.00 90.94 604 PRO A N 1
ATOM 4741 C CA . PRO A 1 604 ? 28.199 6.580 -11.710 1.00 90.94 604 PRO A CA 1
ATOM 4742 C C . PRO A 1 604 ? 28.696 7.524 -10.596 1.00 90.94 604 PRO A C 1
ATOM 4744 O O . PRO A 1 604 ? 29.028 7.083 -9.501 1.00 90.94 604 PRO A O 1
ATOM 4747 N N . SER A 1 605 ? 28.782 8.827 -10.877 1.00 94.38 605 SER A N 1
ATOM 4748 C CA . SER A 1 605 ? 29.066 9.875 -9.880 1.00 94.38 605 SER A CA 1
ATOM 4749 C C . SER A 1 605 ? 28.319 11.161 -10.231 1.00 94.38 605 SER A C 1
ATOM 4751 O O . SER A 1 605 ? 28.176 11.495 -11.407 1.00 94.38 605 SER A O 1
ATOM 4753 N N . LEU A 1 606 ? 27.855 11.903 -9.224 1.00 94.19 606 LEU A N 1
ATOM 4754 C CA . LEU A 1 606 ? 27.172 13.183 -9.434 1.00 94.19 606 LEU A CA 1
ATOM 4755 C C . LEU A 1 606 ? 28.101 14.219 -10.081 1.00 94.19 606 LEU A C 1
ATOM 4757 O O . LEU A 1 606 ? 27.712 14.879 -11.046 1.00 94.19 606 LEU A O 1
ATOM 4761 N N . SER A 1 607 ? 29.345 14.318 -9.605 1.00 94.50 607 SER A N 1
ATOM 4762 C CA . SER A 1 607 ? 30.328 15.276 -10.125 1.00 94.50 607 SER A CA 1
ATOM 4763 C C . SER A 1 607 ? 30.716 14.971 -11.578 1.00 94.50 607 SER A C 1
ATOM 4765 O O . SER A 1 607 ? 30.808 15.879 -12.405 1.00 94.50 607 SER A O 1
ATOM 4767 N N . ALA A 1 608 ? 30.826 13.687 -11.938 1.00 93.62 608 ALA A N 1
ATOM 4768 C CA . ALA A 1 608 ? 31.096 13.250 -13.311 1.00 93.62 608 ALA A CA 1
ATOM 4769 C C . ALA A 1 608 ? 29.962 13.565 -14.309 1.00 93.62 608 ALA A C 1
ATOM 4771 O O . ALA A 1 608 ? 30.200 13.536 -15.517 1.00 93.62 608 ALA A O 1
ATOM 4772 N N . ASN A 1 609 ? 28.756 13.870 -13.816 1.00 93.69 609 ASN A N 1
ATOM 4773 C CA . ASN A 1 609 ? 27.581 14.220 -14.619 1.00 93.69 609 ASN A CA 1
ATOM 4774 C C . ASN A 1 609 ? 27.166 15.694 -14.451 1.00 93.69 609 ASN A C 1
ATOM 4776 O O . ASN A 1 609 ? 26.035 16.060 -14.755 1.00 93.69 609 ASN A O 1
ATOM 4780 N N . GLY A 1 610 ? 28.083 16.554 -13.992 1.00 93.44 610 GLY A N 1
ATOM 4781 C CA . GLY A 1 610 ? 27.904 18.009 -14.019 1.00 93.44 610 GLY A CA 1
ATOM 4782 C C . GLY A 1 610 ? 27.255 18.626 -12.779 1.00 93.44 610 GLY A C 1
ATOM 4783 O O . GLY A 1 610 ? 26.981 19.825 -12.787 1.00 93.44 610 GLY A O 1
ATOM 4784 N N . VAL A 1 611 ? 27.037 17.868 -11.697 1.00 95.44 611 VAL A N 1
ATOM 4785 C CA . VAL A 1 611 ? 26.580 18.454 -10.424 1.00 95.44 611 VAL A CA 1
ATOM 4786 C C . VAL A 1 611 ? 27.747 19.160 -9.736 1.00 95.44 611 VAL A C 1
ATOM 4788 O O . VAL A 1 611 ? 28.755 18.535 -9.404 1.00 95.44 611 VAL A O 1
ATOM 4791 N N . THR A 1 612 ? 27.606 20.460 -9.477 1.00 95.88 612 THR A N 1
ATOM 4792 C CA . THR A 1 612 ? 28.589 21.217 -8.691 1.00 95.88 612 THR A CA 1
ATOM 4793 C C . THR A 1 612 ? 28.431 20.933 -7.199 1.00 95.88 612 THR A C 1
ATOM 4795 O O . THR A 1 612 ? 27.338 20.622 -6.718 1.00 95.88 612 THR A O 1
ATOM 4798 N N . LYS A 1 613 ? 29.517 21.096 -6.435 1.00 94.81 613 LYS A N 1
ATOM 4799 C CA . LYS A 1 613 ? 29.498 20.913 -4.976 1.00 94.81 613 LYS A CA 1
ATOM 4800 C C . LYS A 1 613 ? 28.445 21.795 -4.305 1.00 94.81 613 LYS A C 1
ATOM 4802 O O . LYS A 1 613 ? 27.715 21.334 -3.438 1.00 94.81 613 LYS A O 1
ATOM 4807 N N . GLU A 1 614 ? 28.326 23.033 -4.769 1.00 95.94 614 GLU A N 1
ATOM 4808 C CA . GLU A 1 614 ? 27.381 24.020 -4.254 1.00 95.94 614 GLU A CA 1
ATOM 4809 C C . GLU A 1 614 ? 25.918 23.633 -4.530 1.00 95.94 614 GLU A C 1
ATOM 4811 O O . GLU A 1 614 ? 25.083 23.687 -3.626 1.00 95.94 614 GLU A O 1
ATOM 4816 N N . ALA A 1 615 ? 25.606 23.160 -5.744 1.00 94.38 615 ALA A N 1
ATOM 4817 C CA . ALA A 1 615 ? 24.270 22.663 -6.075 1.00 94.38 615 ALA A CA 1
ATOM 4818 C C . ALA A 1 615 ? 23.906 21.420 -5.246 1.00 94.38 615 ALA A C 1
ATOM 4820 O O . ALA A 1 615 ? 22.782 21.310 -4.750 1.00 94.38 615 ALA A O 1
ATOM 4821 N N . PHE A 1 616 ? 24.865 20.510 -5.053 1.00 95.81 616 PHE A N 1
ATOM 4822 C CA . PHE A 1 616 ? 24.686 19.325 -4.220 1.00 95.81 616 PHE A CA 1
ATOM 4823 C C . PHE A 1 616 ? 24.435 19.685 -2.750 1.00 95.81 616 PHE A C 1
ATOM 4825 O O . PHE A 1 616 ? 23.446 19.234 -2.171 1.00 95.81 616 PHE A O 1
ATOM 4832 N N . ASP A 1 617 ? 25.281 20.531 -2.157 1.00 95.69 617 ASP A N 1
ATOM 4833 C CA . ASP A 1 617 ? 25.172 20.921 -0.748 1.00 95.69 617 ASP A CA 1
ATOM 4834 C C . ASP A 1 617 ? 23.863 21.686 -0.474 1.00 95.69 617 ASP A C 1
ATOM 4836 O O . ASP A 1 617 ? 23.253 21.500 0.581 1.00 95.69 617 ASP A O 1
ATOM 4840 N N . LYS A 1 618 ? 23.368 22.468 -1.448 1.00 95.69 618 LYS A N 1
ATOM 4841 C CA . LYS A 1 618 ? 22.059 23.140 -1.378 1.00 95.69 618 LYS A CA 1
ATOM 4842 C C . LYS A 1 618 ? 20.881 22.158 -1.391 1.00 95.69 618 LYS A C 1
ATOM 4844 O O . LYS A 1 618 ? 19.910 22.366 -0.667 1.00 95.69 618 LYS A O 1
ATOM 4849 N N . ALA A 1 619 ? 20.940 21.108 -2.211 1.00 93.25 619 ALA A N 1
ATOM 4850 C CA . ALA A 1 619 ? 19.861 20.123 -2.334 1.00 93.25 619 ALA A CA 1
ATOM 4851 C C . ALA A 1 619 ? 19.861 19.075 -1.203 1.00 93.25 619 ALA A C 1
ATOM 4853 O O . ALA A 1 619 ? 18.815 18.503 -0.886 1.00 93.25 619 ALA A O 1
ATOM 4854 N N . LEU A 1 620 ? 21.022 18.822 -0.588 1.00 94.94 620 LEU A N 1
ATOM 4855 C CA . LEU A 1 620 ? 21.244 17.726 0.357 1.00 94.94 620 LEU A CA 1
ATOM 4856 C C . LEU A 1 620 ? 20.235 17.666 1.523 1.00 94.94 620 LEU A C 1
ATOM 4858 O O . LEU A 1 620 ? 19.695 16.580 1.734 1.00 94.94 620 LEU A O 1
ATOM 4862 N N . PRO A 1 621 ? 19.923 18.757 2.260 1.00 94.06 621 PRO A N 1
ATOM 4863 C CA . PRO A 1 621 ? 18.992 18.684 3.389 1.00 94.06 621 PRO A CA 1
ATOM 4864 C C . PRO A 1 621 ? 17.607 18.166 2.983 1.00 94.06 621 PRO A C 1
ATOM 4866 O O . PRO A 1 621 ? 17.113 17.208 3.569 1.00 94.06 621 PRO A O 1
ATOM 4869 N N . ALA A 1 622 ? 17.030 18.727 1.916 1.00 91.94 622 ALA A N 1
ATOM 4870 C CA . ALA A 1 622 ? 15.711 18.329 1.428 1.00 91.94 622 ALA A CA 1
ATOM 4871 C C . ALA A 1 622 ? 15.703 16.907 0.843 1.00 91.94 622 ALA A C 1
ATOM 4873 O O . ALA A 1 622 ? 14.696 16.206 0.939 1.00 91.94 622 ALA A O 1
ATOM 4874 N N . MET A 1 623 ? 16.808 16.463 0.232 1.00 92.06 623 MET A N 1
ATOM 4875 C CA . MET A 1 623 ? 16.913 15.096 -0.283 1.00 92.06 623 MET A CA 1
ATOM 4876 C C . MET A 1 623 ? 16.880 14.053 0.835 1.00 92.06 623 MET A C 1
ATOM 4878 O O . MET A 1 623 ? 16.253 13.018 0.646 1.00 92.06 623 MET A O 1
ATOM 4882 N N . ILE A 1 624 ? 17.505 14.309 1.989 1.00 95.75 624 ILE A N 1
ATOM 4883 C CA . ILE A 1 624 ? 17.537 13.344 3.100 1.00 95.75 624 ILE A CA 1
ATOM 4884 C C . ILE A 1 624 ? 16.112 13.021 3.570 1.00 95.75 624 ILE A C 1
ATOM 4886 O O . ILE A 1 624 ? 15.740 11.847 3.619 1.00 95.75 624 ILE A O 1
ATOM 4890 N N . ASP A 1 625 ? 15.310 14.057 3.828 1.00 93.31 625 ASP A N 1
ATOM 4891 C CA . ASP A 1 625 ? 13.903 13.921 4.222 1.00 93.31 625 ASP A CA 1
ATOM 4892 C C . ASP A 1 625 ? 13.106 13.198 3.141 1.00 93.31 625 ASP A C 1
ATOM 4894 O O . ASP A 1 625 ? 12.483 12.174 3.406 1.00 93.31 625 ASP A O 1
ATOM 4898 N N . ARG A 1 626 ? 13.206 13.661 1.891 1.00 91.25 626 ARG A N 1
ATOM 4899 C CA . ARG A 1 626 ? 12.446 13.098 0.768 1.00 91.25 626 ARG A CA 1
ATOM 4900 C C . ARG A 1 626 ? 12.793 11.639 0.465 1.00 91.25 626 ARG A C 1
ATOM 4902 O O . ARG A 1 626 ? 11.909 10.910 0.026 1.00 91.25 626 ARG A O 1
ATOM 4909 N N . VAL A 1 627 ? 14.044 11.214 0.653 1.00 94.06 627 VAL A N 1
ATOM 4910 C CA . VAL A 1 627 ? 14.465 9.813 0.468 1.00 94.06 627 VAL A CA 1
ATOM 4911 C C . VAL A 1 627 ? 13.899 8.935 1.577 1.00 94.06 627 VAL A C 1
ATOM 4913 O O . VAL A 1 627 ? 13.370 7.862 1.291 1.00 94.06 627 VAL A O 1
ATOM 4916 N N . TYR A 1 628 ? 13.984 9.380 2.834 1.00 93.56 628 TYR A N 1
ATOM 4917 C CA . TYR A 1 628 ? 13.398 8.647 3.958 1.00 93.56 628 TYR A CA 1
ATOM 4918 C C . TYR A 1 628 ? 11.886 8.467 3.779 1.00 93.56 628 TYR A C 1
ATOM 4920 O O . TYR A 1 628 ? 11.339 7.399 4.047 1.00 93.56 628 TYR A O 1
ATOM 4928 N N . ASP A 1 629 ? 11.249 9.506 3.252 1.00 90.56 629 ASP A N 1
ATOM 4929 C CA . ASP A 1 629 ? 9.821 9.597 3.011 1.00 90.56 629 ASP A CA 1
ATOM 4930 C C . ASP A 1 629 ? 9.319 8.851 1.771 1.00 90.56 629 ASP A C 1
ATOM 4932 O O . ASP A 1 629 ? 8.104 8.764 1.584 1.00 90.56 629 ASP A O 1
ATOM 4936 N N . ASP A 1 630 ? 10.195 8.351 0.905 1.00 89.12 630 ASP A N 1
ATOM 4937 C CA . ASP A 1 630 ? 9.781 7.651 -0.308 1.00 89.12 630 ASP A CA 1
ATOM 4938 C C . ASP A 1 630 ? 9.164 6.279 0.020 1.00 89.12 630 ASP A C 1
ATOM 4940 O O . ASP A 1 630 ? 9.657 5.537 0.874 1.00 89.12 630 ASP A O 1
ATOM 4944 N N . GLN A 1 631 ? 8.086 5.927 -0.686 1.00 88.94 631 GLN A N 1
ATOM 4945 C CA . GLN A 1 631 ? 7.364 4.673 -0.491 1.00 88.94 631 GLN A CA 1
ATOM 4946 C C . GLN A 1 631 ? 8.264 3.447 -0.715 1.00 88.94 631 GLN A C 1
ATOM 4948 O O . GLN A 1 631 ? 8.092 2.450 -0.016 1.00 88.94 631 GLN A O 1
ATOM 4953 N N . CYS A 1 632 ? 9.253 3.527 -1.614 1.00 92.25 632 CYS A N 1
ATOM 4954 C CA . CYS A 1 632 ? 10.196 2.437 -1.879 1.00 92.25 632 CYS A CA 1
ATOM 4955 C C . CYS A 1 632 ? 11.114 2.128 -0.677 1.00 92.25 632 CYS A C 1
ATOM 4957 O O . CYS A 1 632 ? 11.562 0.993 -0.508 1.00 92.25 632 CYS A O 1
ATOM 4959 N N . THR A 1 633 ? 11.358 3.094 0.219 1.00 94.19 633 THR A N 1
ATOM 4960 C CA . THR A 1 633 ? 12.237 2.907 1.390 1.00 94.19 633 THR A CA 1
ATOM 4961 C C . THR A 1 633 ? 11.657 1.897 2.384 1.00 94.19 633 THR A C 1
ATOM 4963 O O . THR A 1 633 ? 12.408 1.208 3.079 1.00 94.19 633 THR A O 1
ATOM 4966 N N . VAL A 1 634 ? 10.328 1.760 2.428 1.00 92.12 634 VAL A N 1
ATOM 4967 C CA . VAL A 1 634 ? 9.610 0.901 3.383 1.00 92.12 634 VAL A CA 1
ATOM 4968 C C . VAL A 1 634 ? 9.917 -0.584 3.173 1.00 92.12 634 VAL A C 1
ATOM 4970 O O . VAL A 1 634 ? 9.823 -1.356 4.126 1.00 92.12 634 VAL A O 1
ATOM 4973 N N . GLN A 1 635 ? 10.303 -1.000 1.963 1.00 94.50 635 GLN A N 1
ATOM 4974 C CA . GLN A 1 635 ? 10.600 -2.401 1.645 1.00 94.50 635 GLN A CA 1
ATOM 4975 C C . GLN A 1 635 ? 12.100 -2.722 1.578 1.00 94.50 635 GLN A C 1
ATOM 4977 O O . GLN A 1 635 ? 12.482 -3.894 1.484 1.00 94.50 635 GLN A O 1
ATOM 4982 N N . ASN A 1 636 ? 12.968 -1.718 1.735 1.00 97.69 636 ASN A N 1
ATOM 4983 C CA . ASN A 1 636 ? 14.410 -1.930 1.794 1.00 97.69 636 ASN A CA 1
ATOM 4984 C C . ASN A 1 636 ? 14.782 -2.827 3.000 1.00 97.69 636 ASN A C 1
ATOM 4986 O O . ASN A 1 636 ? 14.243 -2.622 4.088 1.00 97.69 636 ASN A O 1
ATOM 4990 N N . PRO A 1 637 ? 15.707 -3.801 2.885 1.00 97.31 637 PRO A N 1
ATOM 4991 C CA . PRO A 1 637 ? 16.030 -4.727 3.983 1.00 97.31 637 PRO A CA 1
ATOM 4992 C C . PRO A 1 637 ? 16.622 -4.053 5.228 1.00 97.31 637 PRO A C 1
ATOM 4994 O O . PRO A 1 637 ? 16.405 -4.513 6.358 1.00 97.31 637 PRO A O 1
ATOM 4997 N N . ARG A 1 638 ? 17.375 -2.967 5.027 1.00 96.75 638 ARG A N 1
ATOM 4998 C CA . ARG A 1 638 ? 17.943 -2.128 6.084 1.00 96.75 638 ARG A CA 1
ATOM 4999 C C . ARG A 1 638 ? 17.171 -0.820 6.144 1.00 96.75 638 ARG A C 1
ATOM 5001 O O . ARG A 1 638 ? 17.206 -0.051 5.191 1.00 96.75 638 ARG A O 1
ATOM 5008 N N . GLN A 1 639 ? 16.502 -0.543 7.251 1.00 95.62 639 GLN A N 1
ATOM 5009 C CA . GLN A 1 639 ? 15.831 0.733 7.442 1.00 95.62 639 GLN A CA 1
ATOM 5010 C C . GLN A 1 639 ? 16.897 1.807 7.678 1.00 95.62 639 GLN A C 1
ATOM 5012 O O . GLN A 1 639 ? 17.571 1.756 8.711 1.00 95.62 639 GLN A O 1
ATOM 5017 N N . PRO A 1 640 ? 17.075 2.774 6.767 1.00 96.19 640 PRO A N 1
ATOM 5018 C CA . PRO A 1 640 ? 18.119 3.766 6.936 1.00 96.19 640 PRO A CA 1
ATOM 5019 C C . PRO A 1 640 ? 17.721 4.808 7.989 1.00 96.19 640 PRO A C 1
ATOM 5021 O O . PRO A 1 640 ? 16.549 5.150 8.151 1.00 96.19 640 PRO A O 1
ATOM 5024 N N . SER A 1 641 ? 18.701 5.329 8.717 1.00 96.06 641 SER A N 1
ATOM 5025 C CA . SER A 1 641 ? 18.581 6.585 9.459 1.00 96.06 641 SER A CA 1
ATOM 5026 C C . SER A 1 641 ? 18.884 7.779 8.553 1.00 96.06 641 SER A C 1
ATOM 5028 O O . SER A 1 641 ? 19.590 7.656 7.552 1.00 96.06 641 SER A O 1
ATOM 5030 N N . MET A 1 642 ? 18.423 8.966 8.945 1.00 96.44 642 MET A N 1
ATOM 5031 C CA . MET A 1 642 ? 18.709 10.220 8.231 1.00 96.44 642 MET A CA 1
ATOM 5032 C C . MET A 1 642 ? 20.218 10.462 8.059 1.00 96.44 642 MET A C 1
ATOM 5034 O O . MET A 1 642 ? 20.678 10.908 7.008 1.00 96.44 642 MET A O 1
ATOM 5038 N N . ALA A 1 643 ? 21.009 10.111 9.079 1.00 96.62 643 ALA A N 1
ATOM 5039 C CA . ALA A 1 643 ? 22.463 10.219 9.039 1.00 96.62 643 ALA A CA 1
ATOM 5040 C C . ALA A 1 643 ? 23.090 9.255 8.017 1.00 96.62 643 ALA A C 1
ATOM 5042 O O . ALA A 1 643 ? 24.000 9.644 7.290 1.00 96.62 643 ALA A O 1
ATOM 5043 N N . GLU A 1 644 ? 22.592 8.021 7.921 1.00 96.75 644 GLU A N 1
ATOM 5044 C CA . GLU A 1 644 ? 23.062 7.045 6.930 1.00 96.75 644 GLU A CA 1
ATOM 5045 C C . GLU A 1 644 ? 22.678 7.449 5.503 1.00 96.75 644 GLU A C 1
ATOM 5047 O O . GLU A 1 644 ? 23.508 7.324 4.606 1.00 96.75 644 GLU A O 1
ATOM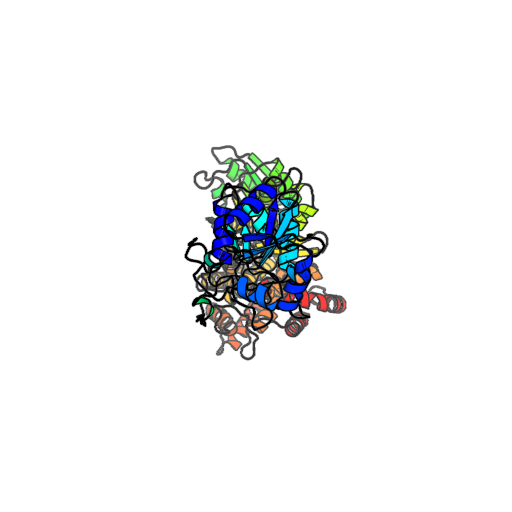 5052 N N . ILE A 1 645 ? 21.477 8.004 5.292 1.00 97.81 645 ILE A N 1
ATOM 5053 C CA . ILE A 1 645 ? 21.072 8.568 3.991 1.00 97.81 645 ILE A CA 1
ATOM 5054 C C . ILE A 1 645 ? 22.026 9.693 3.590 1.00 97.81 645 ILE A C 1
ATOM 5056 O O . ILE A 1 645 ? 22.514 9.715 2.462 1.00 97.81 645 ILE A O 1
ATOM 5060 N N . LYS A 1 646 ? 22.353 10.601 4.519 1.00 97.62 646 LYS A N 1
ATOM 5061 C CA . LYS A 1 646 ? 23.329 11.668 4.268 1.00 97.62 646 LYS A CA 1
ATOM 5062 C C . LYS A 1 646 ? 24.686 11.104 3.839 1.00 97.62 646 LYS A C 1
ATOM 5064 O O . LYS A 1 646 ? 25.264 11.605 2.880 1.00 97.62 646 LYS A O 1
ATOM 5069 N N . GLN A 1 647 ? 25.190 10.074 4.522 1.00 97.00 647 GLN A N 1
ATOM 5070 C CA . GLN A 1 647 ? 26.465 9.438 4.166 1.00 97.00 647 GLN A CA 1
ATOM 5071 C C . GLN A 1 647 ? 26.413 8.754 2.796 1.00 97.00 647 GLN A C 1
ATOM 5073 O O . GLN A 1 647 ? 27.350 8.886 2.012 1.00 97.00 647 GLN A O 1
ATOM 5078 N N . LEU A 1 648 ? 25.303 8.084 2.475 1.00 97.00 648 LEU A N 1
ATOM 5079 C CA . LEU A 1 648 ? 25.074 7.505 1.152 1.00 97.00 648 LEU A CA 1
ATOM 5080 C C . LEU A 1 648 ? 25.121 8.575 0.060 1.00 97.00 648 LEU A C 1
ATOM 5082 O O . LEU A 1 648 ? 25.892 8.428 -0.883 1.00 97.00 648 LEU A O 1
ATOM 5086 N N . LEU A 1 649 ? 24.375 9.670 0.218 1.00 96.69 649 LEU A N 1
ATOM 5087 C CA . LEU A 1 649 ? 24.363 10.778 -0.740 1.00 96.69 649 LEU A CA 1
ATOM 5088 C C . LEU A 1 649 ? 25.752 11.416 -0.894 1.00 96.69 649 LEU A C 1
ATOM 5090 O O . LEU A 1 649 ? 26.165 11.711 -2.011 1.00 96.69 649 LEU A O 1
ATOM 5094 N N . LEU A 1 650 ? 26.500 11.586 0.202 1.00 96.12 650 LEU A N 1
ATOM 5095 C CA . LEU A 1 650 ? 27.874 12.101 0.158 1.00 96.12 650 LEU A CA 1
ATOM 5096 C C . LEU A 1 650 ? 28.824 11.172 -0.605 1.00 96.12 650 LEU A C 1
ATOM 5098 O O . LEU A 1 650 ? 29.690 11.660 -1.318 1.00 96.12 650 LEU A O 1
ATOM 5102 N N . SER A 1 651 ? 28.655 9.852 -0.489 1.00 95.44 651 SER A N 1
ATOM 5103 C CA . SER A 1 651 ? 29.489 8.870 -1.199 1.00 95.44 651 SER A CA 1
ATOM 5104 C C . SER A 1 651 ? 29.243 8.805 -2.713 1.00 95.44 651 SER A C 1
ATOM 5106 O O . SER A 1 651 ? 30.022 8.180 -3.429 1.00 95.44 651 SER A O 1
ATOM 5108 N N . MET A 1 652 ? 28.152 9.414 -3.189 1.00 94.69 652 MET A N 1
ATOM 5109 C CA . MET A 1 652 ? 27.765 9.460 -4.605 1.00 94.69 652 MET A CA 1
ATOM 5110 C C . MET A 1 652 ? 28.326 10.685 -5.341 1.00 94.69 652 MET A C 1
ATOM 5112 O O . MET A 1 652 ? 28.301 10.715 -6.576 1.00 94.69 652 MET A O 1
ATOM 5116 N N . TYR A 1 653 ? 28.784 11.698 -4.599 1.00 90.69 653 TYR A N 1
ATOM 5117 C CA . TYR A 1 653 ? 29.434 12.890 -5.142 1.00 90.69 653 TYR A CA 1
ATOM 5118 C C . TYR A 1 653 ? 30.903 12.600 -5.446 1.00 90.69 653 TYR A C 1
ATOM 5120 O O . TYR A 1 653 ? 31.291 12.767 -6.634 1.00 90.69 653 TYR A O 1
#

Sequence (653 aa):
MDRAVEDILLSKRFDNSMVCATENSAVVEAPIYDKWLQMMQDKGAYLVPKKDYQKLADFVFNDKHGVNGPVAGISARWICEHAGVTLPEGKDVLLFELDPKNIGEKLSSEKLSPLLSVYKAKDREDGIRIVKALLDYQGAGHNAAIQIGSQNDPFIDEYGKAVQASRVLVNQPDALGGIGDIYSDGLRPSLTLGTGSWGKNSLSHNLSTSDLLNIKTIAKRWNRPQWIRLPEKIFYEKDSITYLSDENEQEISRAFIVADPGMVKFHFVDKVYEQLALRDKQVDTAIYSEVLPDPPLSQAIKIAKQMKKFAPDTIIAIGGGSALDVSKIARYIYEYSLDQEDGWLDNYDNVSELFKELQQKFVDIRKRIVKFKHETRTSLVCIPTTSGTGSEVTPYAVITDDKQHVKYPLTDYELTPQVAIVDPAFVMTVPKHTVAFSGFDCLSHSLESYVSVAASDFTRP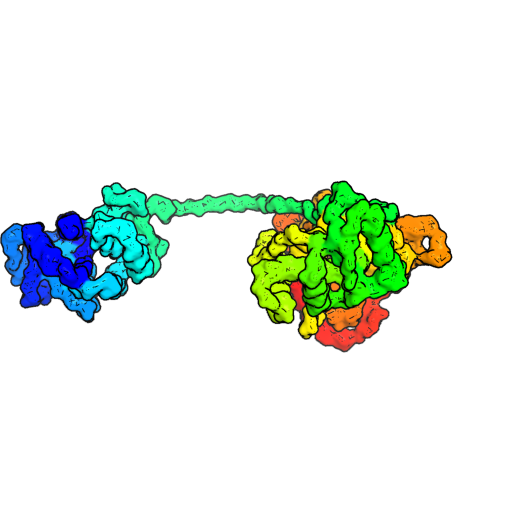WSLKAIQLIMNNLEASYKYDPQHPTYEGEKARENMHYAATLAGMAFANAFLGLNHSIAHKLGGAFGFPHGLCISIAMLPVIKFNGASGNVKRTPYPRYEVYRAQKDYADIARSLGLKGNTDAELVDALCKRIRDLMKACDIKPSLSANGVTKEAFDKALPAMIDRVYDDQCTVQNPRQPSMAEIKQLLLSMY